Protein AF-A0AB34IN84-F1 (afdb_monomer)

Nearest PDB structures (foldseek):
  4tw1-assembly1_C  TM=7.128E-01  e=7.719E+00  Staphylococcus aureus subsp. aureus USA300_TCH1516
  6u3y-assembly1_B  TM=4.866E-01  e=5.400E+00  Staphylococcus aureus

Structure (mmCIF, N/CA/C/O backbone):
data_AF-A0AB34IN84-F1
#
_entry.id   AF-A0AB34IN84-F1
#
loop_
_atom_site.group_PDB
_atom_site.id
_atom_site.type_symbol
_atom_site.label_atom_id
_atom_site.label_alt_id
_atom_site.label_comp_id
_atom_site.label_asym_id
_atom_site.label_entity_id
_atom_site.label_seq_id
_atom_site.pdbx_PDB_ins_code
_atom_site.Cartn_x
_atom_site.Cartn_y
_atom_site.Cartn_z
_atom_site.occupancy
_atom_site.B_iso_or_equiv
_atom_site.auth_seq_id
_atom_site.auth_comp_id
_atom_site.auth_asym_id
_atom_site.auth_atom_id
_atom_site.pdbx_PDB_model_num
ATOM 1 N N . MET A 1 1 ? -5.417 0.459 -18.428 1.00 84.31 1 MET A N 1
ATOM 2 C CA . MET A 1 1 ? -4.183 -0.182 -17.935 1.00 84.31 1 MET A CA 1
ATOM 3 C C . MET A 1 1 ? -4.222 -1.643 -18.331 1.00 84.31 1 MET A C 1
ATOM 5 O O . MET A 1 1 ? -5.292 -2.242 -18.248 1.00 84.31 1 MET A O 1
ATOM 9 N N . LEU A 1 2 ? -3.095 -2.188 -18.780 1.00 94.06 2 LEU A N 1
ATOM 10 C CA . LEU A 1 2 ? -2.952 -3.607 -19.096 1.00 94.06 2 LEU A CA 1
ATOM 11 C C . LEU A 1 2 ? -3.269 -4.486 -17.863 1.00 94.06 2 LEU A C 1
ATOM 13 O O . LEU A 1 2 ? -2.816 -4.145 -16.766 1.00 94.06 2 LEU A O 1
ATOM 17 N N . PRO A 1 3 ? -4.013 -5.604 -17.994 1.00 95.56 3 PRO A N 1
ATOM 18 C CA . PRO A 1 3 ? -4.219 -6.520 -16.875 1.00 95.56 3 PRO A CA 1
ATOM 19 C C . PRO A 1 3 ? -2.890 -7.171 -16.444 1.00 95.56 3 PRO A C 1
ATOM 21 O O . PRO A 1 3 ? -2.093 -7.519 -17.318 1.00 95.56 3 PRO A O 1
ATOM 24 N N . PRO A 1 4 ? -2.658 -7.426 -15.139 1.00 95.50 4 PRO A N 1
ATOM 25 C CA . PRO A 1 4 ? -1.421 -8.057 -14.656 1.00 95.50 4 PRO A CA 1
ATOM 26 C C . PRO A 1 4 ? -1.110 -9.409 -15.318 1.00 95.50 4 PRO A C 1
ATOM 28 O O . PRO A 1 4 ? 0.048 -9.733 -15.554 1.00 95.50 4 PRO A O 1
ATOM 31 N N . ALA A 1 5 ? -2.135 -10.171 -15.714 1.00 96.19 5 ALA A N 1
ATOM 32 C CA . ALA A 1 5 ? -1.972 -11.440 -16.428 1.00 96.19 5 ALA A CA 1
ATOM 33 C C . ALA A 1 5 ? -1.231 -11.314 -17.777 1.00 96.19 5 ALA A C 1
ATOM 35 O O . ALA A 1 5 ? -0.645 -12.286 -18.247 1.00 96.19 5 ALA A O 1
ATOM 36 N N . ALA A 1 6 ? -1.218 -10.131 -18.401 1.00 97.12 6 ALA A N 1
ATOM 37 C CA . ALA A 1 6 ? -0.486 -9.884 -19.646 1.00 97.12 6 ALA A CA 1
ATOM 38 C C . ALA A 1 6 ? 1.040 -9.751 -19.448 1.00 97.12 6 ALA A C 1
ATOM 40 O O . ALA A 1 6 ? 1.761 -9.550 -20.423 1.00 97.12 6 ALA A O 1
ATOM 41 N N . CYS A 1 7 ? 1.529 -9.872 -18.207 1.00 96.69 7 CYS A N 1
ATOM 42 C CA . CYS A 1 7 ? 2.951 -9.837 -17.849 1.00 96.69 7 CYS A CA 1
ATOM 43 C C . CYS A 1 7 ? 3.742 -11.033 -18.401 1.00 96.69 7 CYS A C 1
ATOM 45 O O . CYS A 1 7 ? 4.944 -10.909 -18.633 1.00 96.69 7 CYS A O 1
ATOM 47 N N . LEU A 1 8 ? 3.068 -12.161 -18.658 1.00 97.44 8 LEU A N 1
ATOM 48 C CA . LEU A 1 8 ? 3.701 -13.385 -19.150 1.00 97.44 8 LEU A CA 1
ATOM 49 C C . LEU A 1 8 ? 4.526 -13.131 -20.423 1.00 97.44 8 LEU A C 1
ATOM 51 O O . LEU A 1 8 ? 4.021 -12.592 -21.407 1.00 97.44 8 LEU A O 1
ATOM 55 N N . GLY A 1 9 ? 5.783 -13.556 -20.421 1.00 96.88 9 GLY A N 1
ATOM 56 C CA . GLY A 1 9 ? 6.747 -13.427 -21.508 1.00 96.88 9 GLY A CA 1
ATOM 57 C C . GLY A 1 9 ? 7.439 -12.064 -21.623 1.00 96.88 9 GLY A C 1
ATOM 58 O O . GLY A 1 9 ? 8.264 -11.896 -22.521 1.00 96.88 9 GLY A O 1
ATOM 59 N N . THR A 1 10 ? 7.122 -11.074 -20.782 1.00 97.81 10 THR A N 1
ATOM 60 C CA . THR A 1 10 ? 7.756 -9.741 -20.847 1.00 97.81 10 THR A CA 1
ATOM 61 C C . THR A 1 10 ? 9.201 -9.721 -20.342 1.00 97.81 10 THR A C 1
ATOM 63 O O . THR A 1 10 ? 10.023 -8.989 -20.886 1.00 97.81 10 THR A O 1
ATOM 66 N N . ALA A 1 11 ? 9.532 -10.526 -19.335 1.00 96.69 11 ALA A N 1
ATOM 67 C CA . ALA A 1 11 ? 10.891 -10.773 -18.873 1.00 96.69 11 ALA A CA 1
ATOM 68 C C . ALA A 1 11 ? 11.623 -11.765 -19.785 1.00 96.69 11 ALA A C 1
ATOM 70 O O . ALA A 1 11 ? 12.777 -11.508 -20.107 1.00 96.69 11 ALA A O 1
ATOM 71 N N . ARG A 1 12 ? 10.957 -12.825 -20.276 1.00 95.88 12 ARG A N 1
ATOM 72 C CA . ARG A 1 12 ? 11.566 -13.769 -21.244 1.00 95.88 12 ARG A CA 1
ATOM 73 C C . ARG A 1 12 ? 12.046 -13.100 -22.531 1.00 95.88 12 ARG A C 1
ATOM 75 O O . ARG A 1 12 ? 13.008 -13.551 -23.134 1.00 95.88 12 ARG A O 1
ATOM 82 N N . LEU A 1 13 ? 11.386 -12.014 -22.936 1.00 97.06 13 LEU A N 1
ATOM 83 C CA . LEU A 1 13 ? 11.788 -11.210 -24.088 1.00 97.06 13 LEU A CA 1
ATOM 84 C C . LEU A 1 13 ? 13.233 -10.686 -23.956 1.00 97.06 13 LEU A C 1
ATOM 86 O O . LEU A 1 13 ? 13.894 -10.405 -24.957 1.00 97.06 13 LEU A O 1
ATOM 90 N N . LEU A 1 14 ? 13.721 -10.536 -22.722 1.00 97.25 14 LEU A N 1
ATOM 91 C CA . LEU A 1 14 ? 15.010 -9.942 -22.405 1.00 97.25 14 LEU A CA 1
ATOM 92 C C . LEU A 1 14 ? 16.066 -11.001 -22.081 1.00 97.25 14 LEU A C 1
ATOM 94 O O . LEU A 1 14 ? 15.789 -12.053 -21.512 1.00 97.25 14 LEU A O 1
ATOM 98 N N . ARG A 1 15 ? 17.326 -10.674 -22.375 1.00 96.50 15 ARG A N 1
ATOM 99 C CA . ARG A 1 15 ? 18.486 -11.470 -21.959 1.00 96.50 15 ARG A CA 1
ATOM 100 C C . ARG A 1 15 ? 18.526 -11.600 -20.434 1.00 96.50 15 ARG A C 1
ATOM 102 O O . ARG A 1 15 ? 18.130 -10.660 -19.739 1.00 96.50 15 ARG A O 1
ATOM 109 N N . PRO A 1 16 ? 19.143 -12.666 -19.893 1.00 93.75 16 PRO A N 1
ATOM 110 C CA . PRO A 1 16 ? 19.269 -12.862 -18.446 1.00 93.75 16 PRO A CA 1
ATOM 111 C C . PRO A 1 16 ? 19.890 -11.660 -17.711 1.00 93.75 16 PRO A C 1
ATOM 113 O O . PRO A 1 16 ? 19.430 -11.257 -16.644 1.00 93.75 16 PRO A O 1
ATOM 116 N N . SER A 1 17 ? 20.895 -11.015 -18.315 1.00 92.81 17 SER A N 1
ATOM 117 C CA . SER A 1 17 ? 21.545 -9.816 -17.767 1.00 92.81 17 SER A CA 1
ATOM 118 C C . SER A 1 17 ? 20.660 -8.562 -17.781 1.00 92.81 17 SER A C 1
ATOM 120 O O . SER A 1 17 ? 20.929 -7.613 -17.047 1.00 92.81 17 SER A O 1
ATOM 122 N N . ALA A 1 18 ? 19.591 -8.553 -18.579 1.00 95.12 18 ALA A N 1
ATOM 123 C CA . ALA A 1 18 ? 18.685 -7.428 -18.782 1.00 95.12 18 ALA A CA 1
ATOM 124 C C . ALA A 1 18 ? 17.313 -7.615 -18.107 1.00 95.12 18 ALA A C 1
ATOM 126 O O . ALA A 1 18 ? 16.469 -6.732 -18.220 1.00 95.12 18 ALA A O 1
ATOM 127 N N . LEU A 1 19 ? 17.078 -8.700 -17.356 1.00 94.06 19 LEU A N 1
ATOM 128 C CA . LEU A 1 19 ? 15.770 -8.981 -16.733 1.00 94.06 19 LEU A CA 1
ATOM 129 C C . LEU A 1 19 ? 15.278 -7.876 -15.784 1.00 94.06 19 LEU A C 1
ATOM 131 O O . LEU A 1 19 ? 14.076 -7.662 -15.644 1.00 94.06 19 LEU A O 1
ATOM 135 N N . HIS A 1 20 ? 16.197 -7.126 -15.172 1.00 92.19 20 HIS A N 1
ATOM 136 C CA . HIS A 1 20 ? 15.885 -5.966 -14.330 1.00 92.19 20 HIS A CA 1
ATOM 137 C C . HIS A 1 20 ? 15.237 -4.798 -15.102 1.00 92.19 20 HIS A C 1
ATOM 139 O O . HIS A 1 20 ? 14.672 -3.898 -14.485 1.00 92.19 20 HIS A O 1
ATOM 145 N N . LEU A 1 21 ? 15.297 -4.819 -16.437 1.00 96.06 21 LEU A N 1
ATOM 146 C CA . LEU A 1 21 ? 14.657 -3.861 -17.341 1.00 96.06 21 LEU A CA 1
ATOM 147 C C . LEU A 1 21 ? 13.262 -4.338 -17.791 1.00 96.06 21 LEU A C 1
ATOM 149 O O . LEU A 1 21 ? 12.616 -3.674 -18.596 1.00 96.06 21 LEU A O 1
ATOM 153 N N . SER A 1 22 ? 12.782 -5.485 -17.296 1.00 97.19 22 SER A N 1
ATOM 154 C CA . SER A 1 22 ? 11.475 -6.021 -17.677 1.00 97.19 22 SER A CA 1
ATOM 155 C C . SER A 1 22 ? 10.328 -5.126 -17.190 1.00 97.19 22 SER A C 1
ATOM 157 O O . SER A 1 22 ? 10.315 -4.732 -16.018 1.00 97.19 22 SER A O 1
ATOM 159 N N . PRO A 1 23 ? 9.291 -4.884 -18.018 1.00 96.75 23 PRO A N 1
ATOM 160 C CA . PRO A 1 23 ? 8.043 -4.272 -17.568 1.00 96.75 23 PRO A CA 1
ATOM 161 C C . PRO A 1 23 ? 7.405 -4.969 -16.355 1.00 96.75 23 PRO A C 1
ATOM 163 O O . PRO A 1 23 ? 6.698 -4.305 -15.600 1.00 96.75 23 PRO A O 1
ATOM 166 N N . ALA A 1 24 ? 7.694 -6.256 -16.115 1.00 96.31 24 ALA A N 1
ATOM 167 C CA . ALA A 1 24 ? 7.283 -6.985 -14.913 1.00 96.31 24 ALA A CA 1
ATOM 168 C C . ALA A 1 24 ? 7.763 -6.311 -13.612 1.00 96.31 24 ALA A C 1
ATOM 170 O O . ALA A 1 24 ? 7.022 -6.228 -12.635 1.00 96.31 24 ALA A O 1
ATOM 171 N N . VAL A 1 25 ? 8.975 -5.747 -13.599 1.00 94.62 25 VAL A N 1
ATOM 172 C CA . VAL A 1 25 ? 9.484 -4.981 -12.447 1.00 94.62 25 VAL A CA 1
ATOM 173 C C . VAL A 1 25 ? 8.644 -3.719 -12.233 1.00 94.62 25 VAL A C 1
ATOM 175 O O . VAL A 1 25 ? 8.327 -3.353 -11.103 1.00 94.62 25 VAL A O 1
ATOM 178 N N . GLY A 1 26 ? 8.232 -3.077 -13.327 1.00 94.31 26 GLY A N 1
ATOM 179 C CA . GLY A 1 26 ? 7.323 -1.936 -13.308 1.00 94.31 26 GLY A CA 1
ATOM 180 C C . GLY A 1 26 ? 5.935 -2.274 -12.781 1.00 94.31 26 GLY A C 1
ATOM 181 O O . GLY A 1 26 ? 5.395 -1.527 -11.967 1.00 94.31 26 GLY A O 1
ATOM 182 N N . LEU A 1 27 ? 5.390 -3.418 -13.204 1.00 95.12 27 LEU A N 1
ATOM 183 C CA . LEU A 1 27 ? 4.137 -3.968 -12.697 1.00 95.12 27 LEU A CA 1
ATOM 184 C C . LEU A 1 27 ? 4.209 -4.180 -11.185 1.00 95.12 27 LEU A C 1
ATOM 186 O O . LEU A 1 27 ? 3.370 -3.651 -10.465 1.00 95.12 27 LEU A O 1
ATOM 190 N N . ALA A 1 28 ? 5.242 -4.859 -10.687 1.00 90.31 28 ALA A N 1
ATOM 191 C CA . ALA A 1 28 ? 5.431 -5.036 -9.250 1.00 90.31 28 ALA A CA 1
ATOM 192 C C . ALA A 1 28 ? 5.577 -3.693 -8.512 1.00 90.31 28 ALA A C 1
ATOM 194 O O . ALA A 1 28 ? 5.061 -3.522 -7.414 1.00 90.31 28 ALA A O 1
ATOM 195 N N . ALA A 1 29 ? 6.221 -2.695 -9.123 1.00 89.44 29 ALA A N 1
ATOM 196 C CA . ALA A 1 29 ? 6.355 -1.364 -8.535 1.00 89.44 29 ALA A CA 1
ATOM 197 C C . ALA A 1 29 ? 5.031 -0.571 -8.470 1.00 89.44 29 ALA A C 1
ATOM 199 O O . ALA A 1 29 ? 4.962 0.419 -7.735 1.00 89.44 29 ALA A O 1
ATOM 20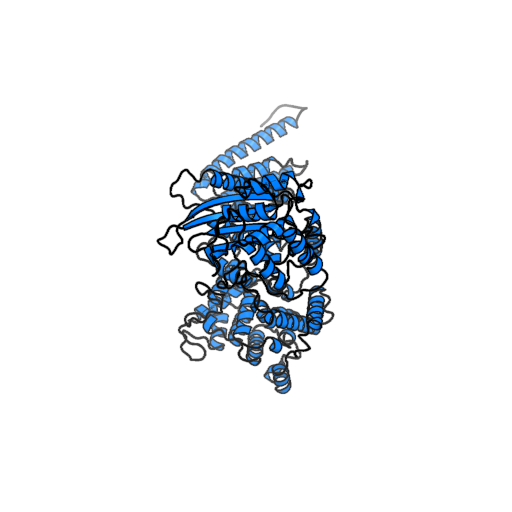0 N N . THR A 1 30 ? 3.974 -0.978 -9.191 1.00 89.56 30 THR A N 1
ATOM 201 C CA . THR A 1 30 ? 2.644 -0.342 -9.076 1.00 89.56 30 THR A CA 1
ATOM 202 C C . THR A 1 30 ? 2.039 -0.513 -7.683 1.00 89.56 30 THR A C 1
ATOM 204 O O . THR A 1 30 ? 1.381 0.411 -7.203 1.00 89.56 30 THR A O 1
ATOM 207 N N . SER A 1 31 ? 2.321 -1.627 -6.998 1.00 83.12 31 SER A N 1
ATOM 208 C CA . SER A 1 31 ? 1.811 -1.899 -5.648 1.00 83.12 31 SER A CA 1
ATOM 209 C C . SER A 1 31 ? 2.606 -1.183 -4.544 1.00 83.12 31 SER A C 1
ATOM 211 O O . SER A 1 31 ? 2.089 -0.963 -3.451 1.00 83.12 31 SER A O 1
ATOM 213 N N . SER A 1 32 ? 3.841 -0.744 -4.823 1.00 81.56 32 SER A N 1
ATOM 214 C CA . SER A 1 32 ? 4.723 -0.078 -3.850 1.00 81.56 32 SER A CA 1
ATOM 215 C C . SER A 1 32 ? 4.494 1.444 -3.799 1.00 81.56 32 SER A C 1
ATOM 217 O O . SER A 1 32 ? 5.341 2.263 -4.178 1.00 81.56 32 SER A O 1
ATOM 219 N N . THR A 1 33 ? 3.314 1.861 -3.330 1.00 80.06 33 THR A N 1
ATOM 220 C CA . THR A 1 33 ? 2.920 3.285 -3.253 1.00 80.06 33 THR A CA 1
ATOM 221 C C . THR A 1 33 ? 3.784 4.093 -2.280 1.00 80.06 33 THR A C 1
ATOM 223 O O . THR A 1 33 ? 4.084 5.264 -2.541 1.00 80.06 33 THR A O 1
ATOM 226 N N . VAL A 1 34 ? 4.245 3.480 -1.188 1.00 77.19 34 VAL A N 1
ATOM 227 C CA . VAL A 1 34 ? 5.086 4.125 -0.169 1.00 77.19 34 VAL A CA 1
ATOM 228 C C . VAL A 1 34 ? 6.474 4.440 -0.697 1.00 77.19 34 VAL A C 1
ATOM 230 O O . VAL A 1 34 ? 6.992 5.528 -0.447 1.00 77.19 34 VAL A O 1
ATOM 233 N N . HIS A 1 35 ? 7.071 3.539 -1.474 1.00 77.38 35 HIS A N 1
ATOM 234 C CA . HIS A 1 35 ? 8.394 3.767 -2.040 1.00 77.38 35 HIS A CA 1
ATOM 235 C C . HIS A 1 35 ? 8.390 4.959 -3.008 1.00 77.38 35 HIS A C 1
ATOM 237 O O . HIS A 1 35 ? 9.188 5.891 -2.862 1.00 77.38 35 HIS A O 1
ATOM 243 N N . ALA A 1 36 ? 7.408 4.993 -3.913 1.00 82.88 36 ALA A N 1
ATOM 244 C CA . ALA A 1 36 ? 7.167 6.141 -4.781 1.00 82.88 36 ALA A CA 1
ATOM 245 C C . ALA A 1 36 ? 6.907 7.426 -3.969 1.00 82.88 36 ALA A C 1
ATOM 247 O O . ALA A 1 36 ? 7.458 8.482 -4.284 1.00 82.88 36 ALA A O 1
ATOM 248 N N . SER A 1 37 ? 6.124 7.330 -2.886 1.00 83.88 37 SER A N 1
ATOM 249 C CA . SER A 1 37 ? 5.804 8.456 -1.995 1.00 83.88 37 SER A CA 1
ATOM 250 C C . SER A 1 37 ? 7.026 9.023 -1.289 1.00 83.88 37 SER A C 1
ATOM 252 O O . SER A 1 37 ? 7.189 10.242 -1.218 1.00 83.88 37 SER A O 1
ATOM 254 N N . ASN A 1 38 ? 7.915 8.161 -0.806 1.00 81.69 38 ASN A N 1
ATOM 255 C CA . ASN A 1 38 ? 9.130 8.569 -0.116 1.00 81.69 38 ASN A CA 1
ATOM 256 C C . ASN A 1 38 ? 10.098 9.284 -1.064 1.00 81.69 38 ASN A C 1
ATOM 258 O O . ASN A 1 38 ? 10.625 10.336 -0.708 1.00 81.69 38 ASN A O 1
ATOM 262 N N . LEU A 1 39 ? 10.283 8.776 -2.285 1.00 84.00 39 LEU A N 1
ATOM 263 C CA . LEU A 1 39 ? 11.126 9.425 -3.298 1.00 84.00 39 LEU A CA 1
ATOM 264 C C . LEU A 1 39 ? 10.568 10.770 -3.749 1.00 84.00 39 LEU A C 1
ATOM 266 O O . LEU A 1 39 ? 11.301 11.758 -3.842 1.00 84.00 39 LEU A O 1
ATOM 270 N N . TYR A 1 40 ? 9.256 10.827 -3.969 1.00 87.06 40 TYR A N 1
ATOM 271 C CA . TYR A 1 40 ? 8.586 12.062 -4.348 1.00 87.06 40 TYR A CA 1
ATOM 272 C C . TYR A 1 40 ? 8.699 13.129 -3.254 1.00 87.06 40 TYR A C 1
ATOM 274 O O . TYR A 1 40 ? 8.949 14.296 -3.548 1.00 87.06 40 TYR A O 1
ATOM 282 N N . ARG A 1 41 ? 8.556 12.741 -1.979 1.00 83.69 41 ARG A N 1
ATOM 283 C CA . ARG A 1 41 ? 8.685 13.660 -0.837 1.00 83.69 41 ARG A CA 1
ATOM 284 C C . ARG A 1 41 ? 10.129 14.092 -0.593 1.00 83.69 41 ARG A C 1
ATOM 286 O O . ARG A 1 41 ? 10.349 15.256 -0.275 1.00 83.69 41 ARG A O 1
ATOM 293 N N . ALA A 1 42 ? 11.107 13.207 -0.794 1.00 78.94 42 ALA A N 1
ATOM 294 C CA . ALA A 1 42 ? 12.531 13.499 -0.594 1.00 78.94 42 ALA A CA 1
ATOM 295 C C . ALA A 1 42 ? 13.069 14.628 -1.494 1.00 78.94 42 ALA A C 1
ATOM 297 O O . ALA A 1 42 ? 14.105 15.213 -1.202 1.00 78.94 42 ALA A O 1
ATOM 298 N N . SER A 1 43 ? 12.359 14.968 -2.571 1.00 69.81 43 SER A N 1
ATOM 299 C CA . SER A 1 43 ? 12.732 16.040 -3.500 1.00 69.81 43 SER A CA 1
ATOM 300 C C . SER A 1 43 ? 12.010 17.367 -3.248 1.00 69.81 43 SER A C 1
ATOM 302 O O . SER A 1 43 ? 11.957 18.221 -4.141 1.00 69.81 43 SER A O 1
ATOM 304 N N . ALA A 1 44 ? 11.430 17.564 -2.060 1.00 71.94 44 ALA A N 1
ATOM 305 C CA . ALA A 1 44 ? 10.852 18.846 -1.668 1.00 71.94 44 ALA A CA 1
ATOM 306 C C . ALA A 1 44 ? 11.919 19.970 -1.669 1.00 71.94 44 ALA A C 1
ATOM 308 O O . ALA A 1 44 ? 13.059 19.730 -1.253 1.00 71.94 44 ALA A O 1
ATOM 309 N N . PRO A 1 45 ? 11.582 21.189 -2.142 1.00 55.44 45 PRO A N 1
ATOM 310 C CA . PRO A 1 45 ? 12.490 22.337 -2.090 1.00 55.44 45 PRO A CA 1
ATOM 311 C C . PRO A 1 45 ? 12.946 22.580 -0.645 1.00 55.44 45 PRO A C 1
ATOM 313 O O . PRO A 1 45 ? 12.110 22.610 0.251 1.00 55.44 45 PRO A O 1
ATOM 316 N N . GLY A 1 46 ? 14.257 22.702 -0.421 1.00 63.69 46 GLY A N 1
ATOM 317 C CA . GLY A 1 46 ? 14.860 22.857 0.912 1.00 63.69 46 GLY A CA 1
ATOM 318 C C . GLY A 1 46 ? 15.582 21.613 1.444 1.00 63.69 46 GLY A C 1
ATOM 319 O O . GLY A 1 46 ? 16.577 21.758 2.142 1.00 63.69 46 GLY A O 1
ATOM 320 N N . MET A 1 47 ? 15.188 20.395 1.043 1.00 57.09 47 MET A N 1
ATOM 321 C CA . MET A 1 47 ? 15.862 19.165 1.508 1.00 57.09 47 MET A CA 1
ATOM 322 C C . MET A 1 47 ? 17.114 18.781 0.708 1.00 57.09 47 MET A C 1
ATOM 324 O O . MET A 1 47 ? 17.980 18.066 1.206 1.00 57.09 47 MET A O 1
ATOM 328 N N . LEU A 1 48 ? 17.227 19.237 -0.541 1.00 56.34 48 LEU A N 1
ATOM 329 C CA . LEU A 1 48 ? 18.261 18.775 -1.476 1.00 56.34 48 LEU A CA 1
ATOM 330 C C . LEU A 1 48 ? 19.552 19.615 -1.471 1.00 56.34 48 LEU A C 1
ATOM 332 O O . LEU A 1 48 ? 20.443 19.343 -2.270 1.00 56.34 48 LEU A O 1
ATOM 336 N N . HIS A 1 49 ? 19.692 20.614 -0.594 1.00 48.94 49 HIS A N 1
ATOM 337 C CA . HIS A 1 49 ? 20.826 21.547 -0.647 1.00 48.94 49 HIS A CA 1
ATOM 338 C C . HIS A 1 49 ? 22.144 21.058 -0.013 1.00 48.94 49 HIS A C 1
ATOM 340 O O . HIS A 1 49 ? 23.092 21.835 0.041 1.00 48.94 49 HIS A O 1
ATOM 346 N N . GLY A 1 50 ? 22.290 19.779 0.365 1.00 54.34 50 GLY A N 1
ATOM 347 C CA . GLY A 1 50 ? 23.636 19.295 0.719 1.00 54.34 50 GLY A CA 1
ATOM 348 C C . GLY A 1 50 ? 23.839 17.860 1.210 1.00 54.34 50 GLY A C 1
ATOM 349 O O . GLY A 1 50 ? 24.993 17.455 1.302 1.00 54.34 50 GLY A O 1
ATOM 350 N N . SER A 1 51 ? 22.798 17.075 1.526 1.00 54.34 51 SER A N 1
ATOM 351 C CA . SER A 1 51 ? 22.996 15.800 2.255 1.00 54.34 51 SER A CA 1
ATOM 352 C C . SER A 1 51 ? 22.664 14.509 1.497 1.00 54.34 51 SER A C 1
ATOM 354 O O . SER A 1 51 ? 23.140 13.442 1.886 1.00 54.34 51 SER A O 1
ATOM 356 N N . LEU A 1 52 ? 21.883 14.562 0.415 1.00 57.47 52 LEU A N 1
ATOM 357 C CA . LEU A 1 52 ? 21.565 13.380 -0.390 1.00 57.47 52 LEU A CA 1
ATOM 358 C C . LEU A 1 52 ? 22.574 13.259 -1.540 1.00 57.47 52 LEU A C 1
ATOM 360 O O . LEU A 1 52 ? 22.553 14.069 -2.464 1.00 57.47 52 LEU A O 1
ATOM 364 N N . GLY A 1 53 ? 23.454 12.252 -1.461 1.00 56.41 53 GLY A N 1
ATOM 365 C CA . GLY A 1 53 ? 24.404 11.881 -2.520 1.00 56.41 53 GLY A CA 1
ATOM 366 C C . GLY A 1 53 ? 23.742 11.747 -3.902 1.00 56.41 53 GLY A C 1
ATOM 367 O O . GLY A 1 53 ? 22.536 11.488 -4.009 1.00 56.41 53 GLY A O 1
ATOM 368 N N . GLY A 1 54 ? 24.531 11.998 -4.948 1.00 68.00 54 GLY A N 1
ATOM 369 C CA . GLY A 1 54 ? 24.135 12.461 -6.286 1.00 68.00 54 GLY A CA 1
ATOM 370 C C . GLY A 1 54 ? 23.231 11.558 -7.139 1.00 68.00 54 GLY A C 1
ATOM 371 O O . GLY A 1 54 ? 22.780 11.995 -8.194 1.00 68.00 54 GLY A O 1
ATOM 372 N N . GLY A 1 55 ? 22.868 10.362 -6.691 1.00 82.06 55 GLY A N 1
ATOM 373 C CA . GLY A 1 55 ? 22.020 9.404 -7.394 1.00 82.06 55 GLY A CA 1
ATOM 374 C C . GLY A 1 55 ? 20.632 9.320 -6.777 1.00 82.06 55 GLY A C 1
ATOM 375 O O . GLY A 1 55 ? 19.631 9.336 -7.493 1.00 82.06 55 GLY A O 1
ATOM 376 N N . TYR A 1 56 ? 20.539 9.341 -5.444 1.00 82.50 56 TYR A N 1
ATOM 377 C CA . TYR A 1 56 ? 19.244 9.361 -4.758 1.00 82.50 56 TYR A CA 1
ATOM 378 C C . TYR A 1 56 ? 18.543 10.712 -4.936 1.00 82.50 56 TYR A C 1
ATOM 380 O O . TYR A 1 56 ? 17.337 10.764 -5.182 1.00 82.50 56 TYR A O 1
ATOM 388 N N . GLY A 1 57 ? 19.302 11.814 -4.895 1.00 87.00 57 GLY A N 1
ATOM 389 C CA . GLY A 1 57 ? 18.777 13.141 -5.228 1.00 87.00 57 GLY A CA 1
ATOM 390 C C . GLY A 1 57 ? 18.245 13.202 -6.665 1.00 87.00 57 GLY A C 1
ATOM 391 O O . GLY A 1 57 ? 17.147 13.709 -6.904 1.00 87.00 57 GLY A O 1
ATOM 392 N N . ALA A 1 58 ? 18.974 12.609 -7.616 1.00 91.12 58 ALA A N 1
ATOM 393 C CA . ALA A 1 58 ? 18.543 12.513 -9.007 1.00 91.12 58 ALA A CA 1
ATOM 394 C C . ALA A 1 58 ? 17.291 11.635 -9.170 1.00 91.12 58 ALA A C 1
ATOM 396 O O . ALA A 1 58 ? 16.356 12.046 -9.857 1.00 91.12 58 ALA A O 1
ATOM 397 N N . ALA A 1 59 ? 17.211 10.492 -8.481 1.00 90.44 59 ALA A N 1
ATOM 398 C CA . ALA A 1 59 ? 16.033 9.625 -8.469 1.00 90.44 59 ALA A CA 1
ATOM 399 C C . ALA A 1 59 ? 14.799 10.324 -7.872 1.00 90.44 59 ALA A C 1
ATOM 401 O O . ALA A 1 59 ? 13.695 10.217 -8.409 1.00 90.44 59 ALA A O 1
ATOM 402 N N . ALA A 1 60 ? 14.979 11.101 -6.802 1.00 90.31 60 ALA A N 1
ATOM 403 C CA . ALA A 1 60 ? 13.913 11.887 -6.197 1.00 90.31 60 ALA A CA 1
ATOM 404 C C . ALA A 1 60 ? 13.412 12.976 -7.168 1.00 90.31 60 ALA A C 1
ATOM 406 O O . ALA A 1 60 ? 12.207 13.092 -7.403 1.00 90.31 60 ALA A O 1
ATOM 407 N N . LEU A 1 61 ? 14.317 13.721 -7.812 1.00 92.50 61 LEU A N 1
ATOM 408 C CA . LEU A 1 61 ? 13.957 14.700 -8.845 1.00 92.50 61 LEU A CA 1
ATOM 409 C C . LEU A 1 61 ? 13.266 14.045 -10.048 1.00 92.50 61 LEU A C 1
ATOM 411 O O . LEU A 1 61 ? 12.272 14.577 -10.544 1.00 92.50 61 LEU A O 1
ATOM 415 N N . PHE A 1 62 ? 13.753 12.885 -10.486 1.00 94.94 62 PHE A N 1
ATOM 416 C CA . PHE A 1 62 ? 13.152 12.088 -11.552 1.00 94.94 62 PHE A CA 1
ATOM 417 C C . PHE A 1 62 ? 11.720 11.672 -11.192 1.00 94.94 62 PHE A C 1
ATOM 419 O O . PHE A 1 62 ? 10.798 11.885 -11.981 1.00 94.94 62 PHE A O 1
ATOM 426 N N . SER A 1 63 ? 11.498 11.204 -9.960 1.00 94.06 63 SER A N 1
ATOM 427 C CA . SER A 1 63 ? 10.167 10.833 -9.469 1.00 94.06 63 SER A CA 1
ATOM 428 C C . SER A 1 63 ? 9.166 11.995 -9.538 1.00 94.06 63 SER A C 1
ATOM 430 O O . SER A 1 63 ? 8.020 11.784 -9.922 1.00 94.06 63 SER A O 1
ATOM 432 N N . ARG A 1 64 ? 9.586 13.243 -9.275 1.00 92.69 64 ARG A N 1
ATOM 433 C CA . ARG A 1 64 ? 8.720 14.435 -9.401 1.00 92.69 64 ARG A CA 1
ATOM 434 C C . ARG A 1 64 ? 8.399 14.814 -10.837 1.00 92.69 64 ARG A C 1
ATOM 436 O O . ARG A 1 64 ? 7.378 15.466 -11.070 1.00 92.69 64 ARG A O 1
ATOM 443 N N . GLN A 1 65 ? 9.258 14.446 -11.785 1.00 95.00 65 GLN A N 1
ATOM 444 C CA . GLN A 1 65 ? 8.949 14.619 -13.200 1.00 95.00 65 GLN A CA 1
ATOM 445 C C . GLN A 1 65 ? 7.909 13.594 -13.658 1.00 95.00 65 GLN A C 1
ATOM 447 O O . GLN A 1 65 ? 7.014 13.960 -14.421 1.00 95.00 65 GLN A O 1
ATOM 452 N N . LEU A 1 66 ? 7.995 12.352 -13.164 1.00 94.69 66 LEU A N 1
ATOM 453 C CA . LEU A 1 66 ? 7.087 11.261 -13.525 1.00 94.69 66 LEU A CA 1
ATOM 454 C C . LEU A 1 66 ? 5.731 11.314 -12.812 1.00 94.69 66 LEU A C 1
ATOM 456 O O . LEU A 1 66 ? 4.703 11.044 -13.431 1.00 94.69 66 LEU A O 1
ATOM 460 N N . LEU A 1 67 ? 5.719 11.663 -11.528 1.00 93.12 67 LEU A N 1
ATOM 461 C CA . LEU A 1 67 ? 4.561 11.530 -10.648 1.00 93.12 67 LEU A CA 1
ATOM 462 C C . LEU A 1 67 ? 3.970 12.885 -10.252 1.00 93.12 67 LEU A C 1
ATOM 464 O O . LEU A 1 67 ? 4.610 13.939 -10.318 1.00 93.12 67 LEU A O 1
ATOM 468 N N . HIS A 1 68 ? 2.720 12.853 -9.813 1.00 90.56 68 HIS A N 1
ATOM 469 C CA . HIS A 1 68 ? 1.983 13.972 -9.256 1.00 90.56 68 HIS A CA 1
ATOM 470 C C . HIS A 1 68 ? 1.255 13.526 -7.985 1.00 90.56 68 HIS A C 1
ATOM 472 O O . HIS A 1 68 ? 0.592 12.489 -7.977 1.00 90.56 68 HIS A O 1
ATOM 478 N N . SER A 1 69 ? 1.375 14.333 -6.929 1.00 84.38 69 SER A N 1
ATOM 479 C CA . SER A 1 69 ? 0.573 14.197 -5.714 1.00 84.38 69 SER A CA 1
ATOM 480 C C . SER A 1 69 ? -0.625 15.138 -5.799 1.00 84.38 69 SER A C 1
ATOM 482 O O . SER A 1 69 ? -0.410 16.354 -5.762 1.00 84.38 69 SER A O 1
ATOM 484 N N . PRO A 1 70 ? -1.864 14.629 -5.887 1.00 78.62 70 PRO A N 1
ATOM 485 C CA . PRO A 1 70 ? -3.028 15.428 -5.520 1.00 78.62 70 PRO A CA 1
ATOM 486 C C . PRO A 1 70 ? -2.954 15.771 -4.019 1.00 78.62 70 PRO A C 1
ATOM 488 O O . PRO A 1 70 ? -2.263 15.084 -3.263 1.00 78.62 70 PRO A O 1
ATOM 491 N N . ALA A 1 71 ? -3.631 16.842 -3.592 1.00 74.75 71 ALA A N 1
ATOM 492 C CA . ALA A 1 71 ? -3.517 17.395 -2.234 1.00 74.75 71 ALA A CA 1
ATOM 493 C C . ALA A 1 71 ? -3.790 16.371 -1.110 1.00 74.75 71 ALA A C 1
ATOM 495 O O . ALA A 1 71 ? -3.184 16.466 -0.049 1.00 74.75 71 ALA A O 1
ATOM 496 N N . GLU A 1 72 ? -4.634 15.365 -1.366 1.00 65.81 72 GLU A N 1
ATOM 497 C CA . GLU A 1 72 ? -5.048 14.356 -0.377 1.00 65.81 72 GLU A CA 1
ATOM 498 C C . GLU A 1 72 ? -5.049 12.916 -0.927 1.00 65.81 72 GLU A C 1
ATOM 500 O O . GLU A 1 72 ? -5.734 12.047 -0.397 1.00 65.81 72 GLU A O 1
ATOM 505 N N . GLY A 1 73 ? -4.318 12.628 -2.010 1.00 73.50 73 GLY A N 1
ATOM 506 C CA . GLY A 1 73 ? -4.425 11.325 -2.679 1.00 73.50 73 GLY A CA 1
ATOM 507 C C . GLY A 1 73 ? -3.103 10.638 -2.988 1.00 73.50 73 GLY A C 1
ATOM 508 O O . GLY A 1 73 ? -2.016 11.195 -2.838 1.00 73.50 73 GLY A O 1
ATOM 509 N N . GLU A 1 74 ? -3.229 9.396 -3.448 1.00 83.19 74 GLU A N 1
ATOM 510 C CA . GLU A 1 74 ? -2.110 8.573 -3.896 1.00 83.19 74 GLU A CA 1
ATOM 511 C C . GLU A 1 74 ? -1.347 9.237 -5.041 1.00 83.19 74 GLU A C 1
ATOM 513 O O . GLU A 1 74 ? -1.926 9.918 -5.895 1.00 83.19 74 GLU A O 1
ATOM 518 N N . LEU A 1 75 ? -0.035 9.000 -5.078 1.00 87.19 75 LEU A N 1
ATOM 519 C CA . LEU A 1 75 ? 0.779 9.412 -6.209 1.00 87.19 75 LEU A CA 1
ATOM 520 C C . LEU A 1 75 ? 0.309 8.717 -7.478 1.00 87.19 75 LEU A C 1
ATOM 522 O O . LEU A 1 75 ? 0.258 7.490 -7.560 1.00 87.19 75 LEU A O 1
ATOM 526 N N . ARG A 1 76 ? 0.036 9.532 -8.489 1.00 91.38 76 ARG A N 1
ATOM 527 C CA . ARG A 1 76 ? -0.333 9.081 -9.829 1.00 91.38 76 ARG A CA 1
ATOM 528 C C . ARG A 1 76 ? 0.715 9.548 -10.816 1.00 91.38 76 ARG A C 1
ATOM 530 O O . ARG A 1 76 ? 1.419 10.527 -10.560 1.00 91.38 76 ARG A O 1
ATOM 537 N N . LEU A 1 77 ? 0.795 8.896 -11.970 1.00 93.12 77 LEU A N 1
ATOM 538 C CA . LEU A 1 77 ? 1.539 9.464 -13.086 1.00 93.12 77 LEU A CA 1
ATOM 539 C C . LEU A 1 77 ? 1.031 10.868 -13.404 1.00 93.12 77 LEU A C 1
ATOM 541 O O . LEU A 1 77 ? -0.167 11.152 -13.367 1.00 93.12 77 LEU A O 1
ATOM 545 N N . ALA A 1 78 ? 1.961 11.756 -13.729 1.00 92.88 78 ALA A N 1
ATOM 546 C CA . ALA A 1 78 ? 1.628 13.110 -14.110 1.00 92.88 78 ALA A CA 1
ATOM 547 C C . ALA A 1 78 ? 0.748 13.107 -15.371 1.00 92.88 78 ALA A C 1
ATOM 549 O O . ALA A 1 78 ? 1.156 12.644 -16.434 1.00 92.88 78 ALA A O 1
ATOM 550 N N . THR A 1 79 ? -0.452 13.670 -15.254 1.00 92.31 79 THR A N 1
ATOM 551 C CA . THR A 1 79 ? -1.399 13.864 -16.366 1.00 92.31 79 THR A CA 1
ATOM 552 C C . THR A 1 79 ? -1.377 15.291 -16.915 1.00 92.31 79 THR A C 1
ATOM 554 O O . THR A 1 79 ? -1.964 15.567 -17.958 1.00 92.31 79 THR A O 1
ATOM 557 N N . SER A 1 80 ? -0.686 16.216 -16.238 1.00 91.75 80 SER A N 1
ATOM 558 C CA . SER A 1 80 ? -0.572 17.604 -16.688 1.00 91.75 80 SER A CA 1
ATOM 559 C C . SER A 1 80 ? 0.129 17.674 -18.039 1.00 91.75 80 SER A C 1
ATOM 561 O O . SER A 1 80 ? 1.314 17.364 -18.139 1.00 91.75 80 SER A O 1
ATOM 563 N N . ARG A 1 81 ? -0.577 18.204 -19.043 1.00 91.50 81 ARG A N 1
ATOM 564 C CA . ARG A 1 81 ? -0.073 18.479 -20.399 1.00 91.50 81 ARG A CA 1
ATOM 565 C C . ARG A 1 81 ? 1.165 19.379 -20.450 1.00 91.50 81 ARG A C 1
ATOM 567 O O . ARG A 1 81 ? 1.783 19.501 -21.496 1.00 91.50 81 ARG A O 1
ATOM 574 N N . SER A 1 82 ? 1.551 20.001 -19.339 1.00 89.62 82 SER A N 1
ATOM 575 C CA . SER A 1 82 ? 2.807 20.745 -19.249 1.00 89.62 82 SER A CA 1
ATOM 576 C C . SER A 1 82 ? 4.024 19.842 -19.005 1.00 89.62 82 SER A C 1
ATOM 578 O O . SER A 1 82 ? 5.154 20.260 -19.238 1.00 89.62 82 SER A O 1
ATOM 580 N N . ARG A 1 83 ? 3.855 18.610 -18.518 1.00 93.38 83 ARG A N 1
ATOM 581 C CA . ARG A 1 83 ? 4.960 17.734 -18.100 1.00 93.38 83 ARG A CA 1
ATOM 582 C C . ARG A 1 83 ? 5.292 16.705 -19.175 1.00 93.38 83 ARG A C 1
ATOM 584 O O . ARG A 1 83 ? 4.396 16.128 -19.776 1.00 93.38 83 ARG A O 1
ATOM 591 N N . ALA A 1 84 ? 6.581 16.409 -19.352 1.00 94.25 84 ALA A N 1
ATOM 592 C CA . ALA A 1 84 ? 7.039 15.389 -20.301 1.00 94.25 84 ALA A CA 1
ATOM 593 C C . ALA A 1 84 ? 6.455 14.000 -19.998 1.00 94.25 84 ALA A C 1
ATOM 595 O O . ALA A 1 84 ? 6.025 13.301 -20.910 1.00 94.25 84 ALA A O 1
ATOM 596 N N . ALA A 1 85 ? 6.331 13.651 -18.715 1.00 93.81 85 ALA A N 1
ATOM 597 C CA . ALA A 1 85 ? 5.731 12.392 -18.281 1.00 93.81 85 ALA A CA 1
ATOM 598 C C . ALA A 1 85 ? 4.267 12.203 -18.716 1.00 93.81 85 ALA A C 1
ATOM 600 O O . ALA A 1 85 ? 3.819 11.067 -18.846 1.00 93.81 85 ALA A O 1
ATOM 601 N N . ALA A 1 86 ? 3.525 13.285 -18.995 1.00 94.94 86 ALA A N 1
ATOM 602 C CA . ALA A 1 86 ? 2.156 13.174 -19.494 1.00 94.94 86 ALA A CA 1
ATOM 603 C C . ALA A 1 86 ? 2.077 12.557 -20.896 1.00 94.94 86 ALA A C 1
ATOM 605 O O . ALA A 1 86 ? 1.049 11.973 -21.239 1.00 94.94 86 ALA A O 1
ATOM 606 N N . TYR A 1 87 ? 3.171 12.643 -21.653 1.00 95.94 87 TYR A N 1
ATOM 607 C CA . TYR A 1 87 ? 3.302 12.154 -23.023 1.00 95.94 87 TYR A CA 1
ATOM 608 C C . TYR A 1 87 ? 4.308 11.007 -23.146 1.00 95.94 87 TYR A C 1
ATOM 610 O O . TYR A 1 87 ? 4.747 10.678 -24.247 1.00 95.94 87 TYR A O 1
ATOM 618 N N . LEU A 1 88 ? 4.718 10.420 -22.019 1.00 96.31 88 LEU A N 1
ATOM 619 C CA . LEU A 1 88 ? 5.682 9.336 -22.022 1.00 96.31 88 LEU A CA 1
ATOM 620 C C . LEU A 1 88 ? 4.995 8.037 -22.451 1.00 96.31 88 LEU A C 1
ATOM 622 O O . LEU A 1 88 ? 4.392 7.337 -21.640 1.00 96.31 88 LEU A O 1
ATOM 626 N N . THR A 1 89 ? 5.055 7.746 -23.747 1.00 97.12 89 THR A N 1
ATOM 627 C CA . THR A 1 89 ? 4.604 6.470 -24.306 1.00 97.12 89 THR A CA 1
ATOM 628 C C . THR A 1 89 ? 5.628 5.369 -23.999 1.00 97.12 89 THR A C 1
ATOM 630 O O . THR A 1 89 ? 6.816 5.675 -23.845 1.00 97.12 89 THR A O 1
ATOM 633 N N . PRO A 1 90 ? 5.220 4.088 -23.938 1.00 97.94 90 PRO A N 1
ATOM 634 C CA . PRO A 1 90 ? 6.152 2.978 -23.732 1.00 97.94 90 PRO A CA 1
ATOM 635 C C . PRO A 1 90 ? 7.378 2.970 -24.674 1.00 97.94 90 PRO A C 1
ATOM 637 O O . PRO A 1 90 ? 8.491 2.851 -24.162 1.00 97.94 90 PRO A O 1
ATOM 640 N N . PRO A 1 91 ? 7.264 3.225 -25.996 1.00 98.25 91 PRO A N 1
ATOM 641 C CA . PRO A 1 91 ? 8.437 3.299 -26.878 1.00 98.25 91 PRO A CA 1
ATOM 642 C C . PRO A 1 91 ? 9.381 4.451 -26.508 1.00 98.25 91 PRO A C 1
ATOM 644 O O . PRO A 1 91 ? 10.600 4.290 -26.461 1.00 98.25 91 PRO A O 1
ATOM 647 N N . LEU A 1 92 ? 8.827 5.625 -26.177 1.00 98.12 92 LEU A N 1
ATOM 648 C CA . LEU A 1 92 ? 9.628 6.783 -25.784 1.00 98.12 92 LEU A CA 1
ATOM 649 C C . LEU A 1 92 ? 10.352 6.544 -24.450 1.00 98.12 92 LEU A C 1
ATOM 651 O O . LEU A 1 92 ? 11.500 6.957 -24.296 1.00 98.12 92 LEU A O 1
ATOM 655 N N . ALA A 1 93 ? 9.718 5.842 -23.507 1.00 98.12 93 ALA A N 1
ATOM 656 C CA . ALA A 1 93 ? 10.370 5.387 -22.281 1.00 98.12 93 ALA A CA 1
ATOM 657 C C . ALA A 1 93 ? 11.519 4.403 -22.565 1.00 98.12 93 ALA A C 1
ATOM 659 O O . ALA A 1 93 ? 12.558 4.499 -21.911 1.00 98.12 93 ALA A O 1
ATOM 660 N N . GLY A 1 94 ? 11.369 3.520 -23.560 1.00 98.25 94 GLY A N 1
ATOM 661 C CA . GLY A 1 94 ? 12.426 2.617 -24.033 1.00 98.25 94 GLY A CA 1
ATOM 662 C C . GLY A 1 94 ? 13.645 3.380 -24.551 1.00 98.25 94 GLY A C 1
ATOM 663 O O . GLY A 1 94 ? 14.765 3.130 -24.104 1.00 98.25 94 GLY A O 1
ATOM 664 N N . HIS A 1 95 ? 13.430 4.397 -25.391 1.00 98.44 95 HIS A N 1
ATOM 665 C CA . HIS A 1 95 ? 14.511 5.275 -25.847 1.00 98.44 95 HIS A CA 1
ATOM 666 C C . HIS A 1 95 ? 15.169 6.060 -24.705 1.00 98.44 95 HIS A C 1
ATOM 668 O O . HIS A 1 95 ? 16.394 6.132 -24.654 1.00 98.44 95 HIS A O 1
ATOM 674 N N . ILE A 1 96 ? 14.389 6.633 -23.778 1.00 98.38 96 ILE A N 1
ATOM 675 C CA . ILE A 1 96 ? 14.942 7.357 -22.619 1.00 98.38 96 ILE A CA 1
ATOM 676 C C . ILE A 1 96 ? 15.836 6.436 -21.789 1.00 98.38 96 ILE A C 1
ATOM 678 O O . ILE A 1 96 ? 16.963 6.810 -21.477 1.00 98.38 96 ILE A O 1
ATOM 682 N N . LEU A 1 97 ? 15.366 5.228 -21.474 1.00 97.94 97 LEU A N 1
ATOM 683 C CA . LEU A 1 97 ? 16.135 4.259 -20.700 1.00 97.94 97 LEU A CA 1
ATOM 684 C C . LEU A 1 97 ? 17.403 3.811 -21.435 1.00 97.94 97 LEU A C 1
ATOM 686 O O . LEU A 1 97 ? 18.473 3.791 -20.832 1.00 97.94 97 LEU A O 1
ATOM 690 N N . GLY A 1 98 ? 17.305 3.510 -22.733 1.00 97.94 98 GLY A N 1
ATOM 691 C CA . GLY A 1 98 ? 18.444 3.111 -23.560 1.00 97.94 98 GLY A CA 1
ATOM 692 C C . GLY A 1 98 ? 19.527 4.190 -23.643 1.00 97.94 98 GLY A C 1
ATOM 693 O O . GLY A 1 98 ? 20.708 3.912 -23.428 1.00 97.94 98 GLY A O 1
ATOM 694 N N . LEU A 1 99 ? 19.128 5.447 -23.855 1.00 98.31 99 LEU A N 1
ATOM 695 C CA . LEU A 1 99 ? 20.029 6.605 -23.824 1.00 98.31 99 LEU A CA 1
ATOM 696 C C . LEU A 1 99 ? 20.634 6.834 -22.431 1.00 98.31 99 LEU A C 1
ATOM 698 O O . LEU A 1 99 ? 21.770 7.302 -22.307 1.00 98.31 99 LEU A O 1
ATOM 702 N N . SER A 1 100 ? 19.889 6.519 -21.368 1.00 97.50 100 SER A N 1
ATOM 703 C CA . SER A 1 100 ? 20.394 6.646 -20.005 1.00 97.50 100 SER A CA 1
ATOM 7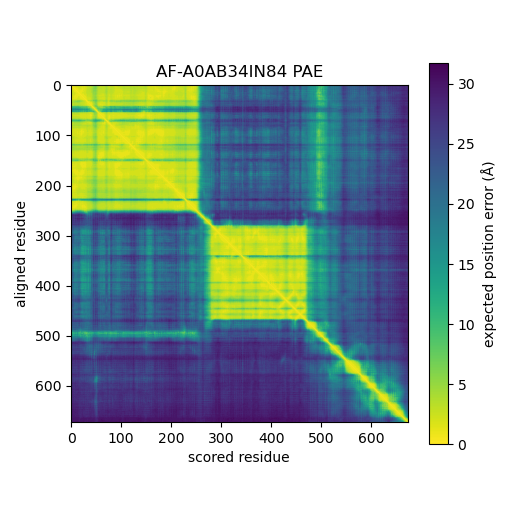04 C C . SER A 1 100 ? 21.418 5.569 -19.646 1.00 97.50 100 SER A C 1
ATOM 706 O O . SER A 1 100 ? 22.460 5.899 -19.080 1.00 97.50 100 SER A O 1
ATOM 708 N N . LEU A 1 101 ? 21.166 4.313 -20.016 1.00 96.00 101 LEU A N 1
ATOM 709 C CA . LEU A 1 101 ? 22.065 3.183 -19.758 1.00 96.00 101 LEU A CA 1
ATOM 710 C C . LEU A 1 101 ? 23.358 3.258 -20.577 1.00 96.00 101 LEU A C 1
ATOM 712 O O . LEU A 1 101 ? 24.419 2.903 -20.078 1.00 96.00 101 LEU A O 1
ATOM 716 N N . THR A 1 102 ? 23.294 3.767 -21.809 1.00 96.88 102 THR A N 1
ATOM 717 C CA . THR A 1 102 ? 24.486 3.981 -22.654 1.00 96.88 102 THR A CA 1
ATOM 718 C C . THR A 1 102 ? 25.249 5.261 -22.311 1.00 96.88 102 THR A C 1
ATOM 720 O O . THR A 1 102 ? 26.278 5.546 -22.919 1.00 96.88 102 THR A O 1
ATOM 723 N N . HIS A 1 103 ? 24.751 6.053 -21.353 1.00 96.44 103 HIS A N 1
ATOM 724 C CA . HIS A 1 103 ? 25.295 7.366 -21.003 1.00 96.44 103 HIS A CA 1
ATOM 725 C C . HIS A 1 103 ? 25.503 8.276 -22.225 1.00 96.44 103 HIS A C 1
ATOM 727 O O . HIS A 1 103 ? 26.493 9.006 -22.307 1.00 96.44 103 HIS A O 1
ATOM 733 N N . ALA A 1 104 ? 24.555 8.237 -23.168 1.00 97.44 104 ALA A N 1
ATOM 734 C CA . ALA A 1 104 ? 24.635 8.989 -24.410 1.00 97.44 104 ALA A CA 1
ATOM 735 C C . ALA A 1 104 ? 24.848 10.497 -24.145 1.00 97.44 104 ALA A C 1
ATOM 737 O O . ALA A 1 104 ? 24.182 11.067 -23.269 1.00 97.44 104 ALA A O 1
ATOM 738 N N . PRO A 1 105 ? 25.747 11.166 -24.895 1.00 97.56 105 PRO A N 1
ATOM 739 C CA . PRO A 1 105 ? 26.015 12.587 -24.712 1.00 97.56 105 PRO A CA 1
ATOM 740 C C . PRO A 1 105 ? 24.826 13.443 -25.196 1.00 97.56 105 PRO A C 1
ATOM 742 O O . PRO A 1 105 ? 24.052 13.000 -26.051 1.00 97.56 105 PRO A O 1
ATOM 745 N N . PRO A 1 106 ? 24.674 14.695 -24.715 1.00 97.56 106 PRO A N 1
ATOM 746 C CA . PRO A 1 106 ? 23.510 15.535 -25.019 1.00 97.56 106 PRO A CA 1
ATOM 747 C C . PRO A 1 106 ? 23.161 15.700 -26.513 1.00 97.56 106 PRO A C 1
ATOM 749 O O . PRO A 1 106 ? 21.971 15.656 -26.835 1.00 97.56 106 PRO A O 1
ATOM 752 N N . PRO A 1 107 ? 24.126 15.838 -27.451 1.00 97.81 107 PRO A N 1
ATOM 753 C CA . PRO A 1 107 ? 23.818 15.891 -28.883 1.00 97.81 107 PRO A CA 1
ATOM 754 C C . PRO A 1 107 ? 23.152 14.607 -29.395 1.00 97.81 107 PRO A C 1
ATOM 756 O O . PRO A 1 107 ? 22.159 14.681 -30.121 1.00 97.81 107 PRO A O 1
ATOM 759 N N . THR A 1 108 ? 23.643 13.441 -28.964 1.00 98.00 108 THR A N 1
ATOM 760 C CA . THR A 1 108 ? 23.080 12.127 -29.307 1.00 98.00 108 THR A CA 1
ATOM 761 C C . THR A 1 108 ? 21.689 11.954 -28.708 1.00 98.00 108 THR A C 1
ATOM 763 O O . THR A 1 108 ? 20.774 11.532 -29.409 1.00 98.00 108 THR A O 1
ATOM 766 N N . VAL A 1 109 ? 21.496 12.359 -27.447 1.00 97.94 109 VAL A N 1
ATOM 767 C CA . VAL A 1 109 ? 20.177 12.359 -26.791 1.00 97.94 109 VAL A CA 1
ATOM 768 C C . VAL A 1 109 ? 19.179 13.202 -27.583 1.00 97.94 109 VAL A C 1
ATOM 770 O O . VAL A 1 109 ? 18.078 12.746 -27.883 1.00 97.94 109 VAL A O 1
ATOM 773 N N . ALA A 1 110 ? 19.562 14.417 -27.977 1.00 97.75 110 ALA A N 1
ATOM 774 C CA . ALA A 1 110 ? 18.703 15.300 -28.756 1.00 97.75 110 ALA A CA 1
ATOM 775 C C . ALA A 1 110 ? 18.379 14.729 -30.149 1.00 97.75 110 ALA A C 1
ATOM 777 O O . ALA A 1 110 ? 17.246 14.858 -30.607 1.00 97.75 110 ALA A O 1
ATOM 778 N N . ALA A 1 111 ? 19.347 14.112 -30.832 1.00 97.75 111 ALA A N 1
ATOM 779 C CA . ALA A 1 111 ? 19.133 13.480 -32.134 1.00 97.75 111 ALA A CA 1
ATOM 780 C C . ALA A 1 111 ? 18.186 12.271 -32.037 1.00 97.75 111 ALA A C 1
ATOM 782 O O . ALA A 1 111 ? 17.202 12.209 -32.772 1.00 97.75 111 ALA A O 1
ATOM 783 N N . ALA A 1 112 ? 18.424 11.369 -31.083 1.00 97.56 112 ALA A N 1
ATOM 784 C CA . ALA A 1 112 ? 17.597 10.185 -30.865 1.00 97.56 112 ALA A CA 1
ATOM 785 C C . ALA A 1 112 ? 16.160 10.539 -30.450 1.00 97.56 112 ALA A C 1
ATOM 787 O O . ALA A 1 112 ? 15.207 9.976 -30.981 1.00 97.56 112 ALA A O 1
ATOM 788 N N . LEU A 1 113 ? 15.977 11.521 -29.559 1.00 97.81 113 LEU A N 1
ATOM 789 C CA . LEU A 1 113 ? 14.642 11.991 -29.178 1.00 97.81 113 LEU A CA 1
ATOM 790 C C . LEU A 1 113 ? 13.895 12.621 -30.367 1.00 97.81 113 LEU A C 1
ATOM 792 O O . LEU A 1 113 ? 12.697 12.387 -30.513 1.00 97.81 113 LEU A O 1
ATOM 796 N N . ARG A 1 114 ? 14.584 13.359 -31.254 1.00 97.81 114 ARG A N 1
ATOM 797 C CA . ARG A 1 114 ? 13.980 13.865 -32.502 1.00 97.81 114 ARG A CA 1
ATOM 798 C C . ARG A 1 114 ? 13.566 12.742 -33.443 1.00 97.81 114 ARG A C 1
ATOM 800 O O . ARG A 1 114 ? 12.460 12.800 -33.972 1.00 97.81 114 ARG A O 1
ATOM 807 N N . ALA A 1 115 ? 14.407 11.721 -33.605 1.00 97.00 115 ALA A N 1
ATOM 808 C CA . ALA A 1 115 ? 14.074 10.533 -34.392 1.00 97.00 115 ALA A CA 1
ATOM 809 C C . ALA A 1 115 ? 12.852 9.790 -33.816 1.00 97.00 115 ALA A C 1
ATOM 811 O O . ALA A 1 115 ? 12.001 9.331 -34.568 1.00 97.00 115 ALA A O 1
ATOM 812 N N . ALA A 1 116 ? 12.695 9.782 -32.489 1.00 96.75 116 ALA A N 1
ATOM 813 C CA . ALA A 1 116 ? 11.513 9.263 -31.797 1.00 96.75 116 ALA A CA 1
ATOM 814 C C . ALA A 1 116 ? 10.268 10.180 -31.882 1.00 96.75 116 ALA A C 1
ATOM 816 O O . ALA A 1 116 ? 9.236 9.902 -31.262 1.00 96.75 116 ALA A O 1
ATOM 817 N N . GLY A 1 117 ? 10.349 11.288 -32.627 1.00 96.25 117 GLY A N 1
ATOM 818 C CA . GLY A 1 117 ? 9.256 12.230 -32.855 1.00 96.25 117 GLY A CA 1
ATOM 819 C C . GLY A 1 117 ? 9.150 13.367 -31.836 1.00 96.25 117 GLY A C 1
ATOM 820 O O . GLY A 1 117 ? 8.163 14.099 -31.873 1.00 96.25 117 GLY A O 1
ATOM 821 N N . VAL A 1 118 ? 10.117 13.547 -30.931 1.00 96.38 118 VAL A N 1
ATOM 822 C CA . VAL A 1 118 ? 10.151 14.679 -29.988 1.00 96.38 118 VAL A CA 1
ATOM 823 C C . VAL A 1 118 ? 10.800 15.891 -30.658 1.00 96.38 118 VAL A C 1
ATOM 825 O O . VAL A 1 118 ? 12.009 15.922 -30.881 1.00 96.38 118 VAL A O 1
ATOM 828 N N . SER A 1 119 ? 10.031 16.940 -30.929 1.00 93.31 119 SER A N 1
ATOM 829 C CA . SER A 1 119 ? 10.561 18.215 -31.422 1.00 93.31 119 SER A CA 1
ATOM 830 C C . SER A 1 119 ? 10.215 19.361 -30.467 1.00 93.31 119 SER A C 1
ATOM 832 O O . SER A 1 119 ? 9.684 19.161 -29.371 1.00 93.31 119 SER A O 1
ATOM 834 N N . THR A 1 120 ? 10.582 20.594 -30.814 1.00 90.44 120 THR A N 1
ATOM 835 C CA . THR A 1 120 ? 10.301 21.755 -29.963 1.00 90.44 120 THR A CA 1
ATOM 836 C C . THR A 1 120 ? 8.790 21.962 -29.853 1.00 90.44 120 THR A C 1
ATOM 838 O O . THR A 1 120 ? 8.140 22.380 -30.810 1.00 90.44 120 THR A O 1
ATOM 841 N N . ASN A 1 121 ? 8.234 21.677 -28.672 1.00 92.06 121 ASN A N 1
ATOM 842 C CA . ASN A 1 121 ? 6.811 21.800 -28.338 1.00 92.06 121 ASN A CA 1
ATOM 843 C C . ASN A 1 121 ? 5.868 20.870 -29.115 1.00 92.06 121 ASN A C 1
ATOM 845 O O . ASN A 1 121 ? 4.652 21.053 -29.002 1.00 92.06 121 ASN A O 1
ATOM 849 N N . HIS A 1 122 ? 6.396 19.886 -29.852 1.00 93.00 122 HIS A N 1
ATOM 850 C CA . HIS A 1 122 ? 5.591 18.879 -30.538 1.00 93.00 122 HIS A CA 1
ATOM 851 C C . HIS A 1 122 ? 6.078 17.460 -30.238 1.00 93.00 122 HIS A C 1
ATOM 853 O O . HIS A 1 122 ? 7.269 17.223 -30.032 1.00 93.00 122 HIS A O 1
ATOM 859 N N . LEU A 1 123 ? 5.145 16.512 -30.242 1.00 94.31 123 LEU A N 1
ATOM 860 C CA . LEU A 1 123 ? 5.408 15.081 -30.183 1.00 94.31 123 LEU A CA 1
ATOM 861 C C . LEU A 1 123 ? 4.663 14.410 -31.335 1.00 94.31 123 LEU A C 1
ATOM 863 O O . LEU A 1 123 ? 3.447 14.527 -31.421 1.00 94.31 123 LEU A O 1
ATOM 867 N N . ARG A 1 124 ? 5.393 13.732 -32.227 1.00 92.81 124 ARG A N 1
ATOM 868 C CA . ARG A 1 124 ? 4.841 13.059 -33.420 1.00 92.81 124 ARG A CA 1
ATOM 869 C C . ARG A 1 124 ? 3.946 13.979 -34.272 1.00 92.81 124 ARG A C 1
ATOM 871 O O . ARG A 1 124 ? 2.921 13.561 -34.788 1.00 92.81 124 ARG A O 1
ATOM 878 N N . GLY A 1 125 ? 4.338 15.249 -34.397 1.00 91.69 125 GLY A N 1
ATOM 879 C CA . GLY A 1 125 ? 3.597 16.271 -35.149 1.00 91.69 125 GLY A CA 1
ATOM 880 C C . GLY A 1 125 ? 2.500 16.990 -34.356 1.00 91.69 125 GLY A C 1
ATOM 881 O O . GLY A 1 125 ? 2.070 18.065 -34.764 1.00 91.69 125 GLY A O 1
ATOM 882 N N . GLU A 1 126 ? 2.100 16.484 -33.188 1.00 93.62 126 GLU A N 1
ATOM 883 C CA . GLU A 1 126 ? 1.080 17.118 -32.350 1.00 93.62 126 GLU A CA 1
ATOM 884 C C . GLU A 1 126 ? 1.692 18.138 -31.393 1.00 93.62 126 GLU A C 1
ATOM 886 O O . GLU A 1 126 ? 2.695 17.866 -30.732 1.00 93.62 126 GLU A O 1
ATOM 891 N N . ARG A 1 127 ? 1.080 19.320 -31.266 1.00 94.06 127 ARG A N 1
ATOM 892 C CA . ARG A 1 127 ? 1.547 20.362 -30.342 1.00 94.06 127 ARG A CA 1
ATOM 893 C C . ARG A 1 127 ? 1.230 19.979 -28.892 1.00 94.06 127 ARG A C 1
ATOM 895 O O . ARG A 1 127 ? 0.077 19.996 -28.476 1.00 94.06 127 ARG A O 1
ATOM 902 N N . THR A 1 128 ? 2.266 19.721 -28.098 1.00 92.81 128 THR A N 1
ATOM 903 C CA . THR A 1 128 ? 2.156 19.326 -26.680 1.00 92.81 128 THR A CA 1
ATOM 904 C C . THR A 1 128 ? 2.504 20.453 -25.710 1.00 92.81 128 THR A C 1
ATOM 906 O O . THR A 1 128 ? 2.120 20.409 -24.543 1.00 92.81 128 THR A O 1
ATOM 909 N N . GLY A 1 129 ? 3.260 21.462 -26.165 1.00 91.25 129 GLY A N 1
ATOM 910 C CA . GLY A 1 129 ? 3.801 22.518 -25.296 1.00 91.25 129 GLY A CA 1
ATOM 911 C C . GLY A 1 129 ? 4.953 22.058 -24.390 1.00 91.25 129 GLY A C 1
ATOM 912 O O . GLY A 1 129 ? 5.398 22.815 -23.528 1.00 91.25 129 GLY A O 1
ATOM 913 N N . VAL A 1 130 ? 5.450 20.831 -24.577 1.00 94.56 130 VAL A N 1
ATOM 914 C CA . VAL A 1 130 ? 6.609 20.287 -23.862 1.00 94.56 130 VAL A CA 1
ATOM 915 C C . VAL A 1 130 ? 7.831 20.369 -24.767 1.00 94.56 130 VAL A C 1
ATOM 917 O O . VAL A 1 130 ? 7.841 19.826 -25.869 1.00 94.56 130 VAL A O 1
ATOM 920 N N . SER A 1 131 ? 8.882 21.043 -24.306 1.00 95.69 131 SER A N 1
ATOM 921 C CA . SER A 1 131 ? 10.114 21.183 -25.079 1.00 95.69 131 SER A CA 1
ATOM 922 C C . SER A 1 131 ? 10.959 19.905 -25.070 1.00 95.69 131 SER A C 1
ATOM 924 O O . SER A 1 131 ? 10.965 19.151 -24.094 1.00 95.69 131 SER A O 1
ATOM 926 N N . LEU A 1 132 ? 11.767 19.721 -26.121 1.00 96.69 132 LEU A N 1
ATOM 927 C CA . LEU A 1 132 ? 12.807 18.687 -26.199 1.00 96.69 132 LEU A CA 1
ATOM 928 C C . LEU A 1 132 ? 13.704 18.671 -24.948 1.00 96.69 132 LEU A C 1
ATOM 930 O O . LEU A 1 132 ? 14.044 17.606 -24.440 1.00 96.69 132 LEU A O 1
ATOM 934 N N . ALA A 1 133 ? 14.024 19.850 -24.403 1.00 96.25 133 ALA A N 1
ATOM 935 C CA . ALA A 1 133 ? 14.832 19.990 -23.194 1.00 96.25 133 ALA A CA 1
ATOM 936 C C . ALA A 1 133 ? 14.209 19.297 -21.967 1.00 96.25 133 ALA A C 1
ATOM 938 O O . ALA A 1 133 ? 14.941 18.762 -21.139 1.00 96.25 133 ALA A O 1
ATOM 939 N N . ARG A 1 134 ? 12.872 19.244 -21.849 1.00 96.25 134 ARG A N 1
ATOM 940 C CA . ARG A 1 134 ? 12.207 18.534 -20.739 1.00 96.25 134 ARG A CA 1
ATOM 941 C C . ARG A 1 134 ? 12.365 17.016 -20.850 1.00 96.25 134 ARG A C 1
ATOM 943 O O . ARG A 1 134 ? 12.545 16.365 -19.827 1.00 96.25 134 ARG A O 1
ATOM 950 N N . PHE A 1 135 ? 12.345 16.460 -22.062 1.00 97.44 135 PHE A N 1
ATOM 951 C CA . PHE A 1 135 ? 12.633 15.037 -22.283 1.00 97.44 135 PHE A CA 1
ATOM 952 C C . PHE A 1 135 ? 14.120 14.723 -22.093 1.00 97.44 135 PHE A C 1
ATOM 954 O O . PHE A 1 135 ? 14.454 13.761 -21.410 1.00 97.44 135 PHE A O 1
ATOM 961 N N . ALA A 1 136 ? 15.017 15.573 -22.601 1.00 97.62 136 ALA A N 1
ATOM 962 C CA . ALA A 1 136 ? 16.455 15.435 -22.363 1.00 97.62 136 ALA A CA 1
ATOM 963 C C . ALA A 1 136 ? 16.791 15.483 -20.861 1.00 97.62 136 ALA A C 1
ATOM 965 O O . ALA A 1 136 ? 17.617 14.709 -20.384 1.00 97.62 136 ALA A O 1
ATOM 966 N N . ARG A 1 137 ? 16.082 16.317 -20.088 1.00 97.00 137 ARG A N 1
ATOM 967 C CA . ARG A 1 137 ? 16.217 16.364 -18.629 1.00 97.00 137 ARG A CA 1
ATOM 968 C C . ARG A 1 137 ? 15.811 15.054 -17.945 1.00 97.00 137 ARG A C 1
ATOM 970 O O . ARG A 1 137 ? 16.413 14.706 -16.935 1.00 97.00 137 ARG A O 1
ATOM 977 N N . LEU A 1 138 ? 14.821 14.320 -18.465 1.00 97.56 138 LEU A N 1
ATOM 978 C CA . LEU A 1 138 ? 14.485 12.985 -17.947 1.00 97.56 138 LEU A CA 1
ATOM 979 C C . LEU A 1 138 ? 15.648 12.007 -18.147 1.00 97.56 138 LEU A C 1
ATOM 981 O O . LEU A 1 138 ? 15.992 11.293 -17.209 1.00 97.56 138 LEU A O 1
ATOM 985 N N . VAL A 1 139 ? 16.268 12.018 -19.334 1.00 98.00 139 VAL A N 1
ATOM 986 C CA . VAL A 1 139 ? 17.441 11.183 -19.646 1.00 98.00 139 VAL A CA 1
ATOM 987 C C . VAL A 1 139 ? 18.592 11.506 -18.698 1.00 98.00 139 VAL A C 1
ATOM 989 O O . VAL A 1 139 ? 19.163 10.595 -18.107 1.00 98.00 139 VAL A O 1
ATOM 992 N N . GLU A 1 140 ? 18.897 12.790 -18.502 1.00 96.94 140 GLU A N 1
ATOM 993 C CA . GLU A 1 140 ? 19.965 13.257 -17.611 1.00 96.94 140 GLU A CA 1
ATOM 994 C C . GLU A 1 140 ? 19.733 12.836 -16.151 1.00 96.94 140 GLU A C 1
ATOM 996 O O . GLU A 1 140 ? 20.623 12.272 -15.517 1.00 96.94 140 GLU A O 1
ATOM 1001 N N . LEU A 1 141 ? 18.528 13.063 -15.614 1.00 95.69 141 LEU A N 1
ATOM 1002 C CA . LEU A 1 141 ? 18.189 12.674 -14.242 1.00 95.69 141 LEU A CA 1
ATOM 1003 C C . LEU A 1 141 ? 18.287 11.159 -14.042 1.00 95.69 141 LEU A C 1
ATOM 1005 O O . LEU A 1 141 ? 18.785 10.707 -13.013 1.00 95.69 141 LEU A O 1
ATOM 1009 N N . LEU A 1 142 ? 17.850 10.376 -15.028 1.00 96.31 142 LEU A N 1
ATOM 1010 C CA . LEU A 1 142 ? 17.948 8.924 -14.973 1.00 96.31 142 LEU A CA 1
ATOM 1011 C C . LEU A 1 142 ? 19.399 8.437 -15.126 1.00 96.31 142 LEU A C 1
ATOM 1013 O O . LEU A 1 142 ? 19.795 7.523 -14.413 1.00 96.31 142 LEU A O 1
ATOM 1017 N N . GLN A 1 143 ? 20.221 9.074 -15.973 1.00 96.38 143 GLN A N 1
ATOM 1018 C CA . GLN A 1 143 ? 21.665 8.802 -16.058 1.00 96.38 143 GLN A CA 1
ATOM 1019 C C . GLN A 1 143 ? 22.348 9.032 -14.710 1.00 96.38 143 GLN A C 1
ATOM 1021 O O . GLN A 1 143 ? 23.094 8.172 -14.252 1.00 96.38 143 GLN A O 1
ATOM 1026 N N . LEU A 1 144 ? 22.083 10.173 -14.069 1.00 94.06 144 LEU A N 1
ATOM 1027 C CA . LEU A 1 144 ? 22.635 10.497 -12.752 1.00 94.06 144 LEU A CA 1
ATOM 1028 C C . LEU A 1 144 ? 22.187 9.482 -11.694 1.00 94.06 144 LEU A C 1
ATOM 1030 O O . LEU A 1 144 ? 23.011 9.003 -10.921 1.00 94.06 144 LEU A O 1
ATOM 1034 N N . ALA A 1 145 ? 20.908 9.100 -11.708 1.00 92.62 145 ALA A N 1
ATOM 1035 C CA . ALA A 1 145 ? 20.372 8.103 -10.791 1.00 92.62 145 ALA A CA 1
ATOM 1036 C C . ALA A 1 145 ? 21.008 6.713 -10.983 1.00 92.62 145 ALA A C 1
ATOM 1038 O O . ALA A 1 145 ? 21.271 6.037 -9.992 1.00 92.62 145 ALA A O 1
ATOM 1039 N N . LEU A 1 146 ? 21.256 6.298 -12.231 1.00 92.19 146 LEU A N 1
ATOM 1040 C CA . LEU A 1 146 ? 21.820 4.986 -12.577 1.00 92.19 146 LEU A CA 1
ATOM 1041 C C . LEU A 1 146 ? 23.342 4.904 -12.397 1.00 92.19 146 LEU A C 1
ATOM 1043 O O . LEU A 1 146 ? 23.853 3.823 -12.124 1.00 92.19 146 LEU A O 1
ATOM 1047 N N . ARG A 1 147 ? 24.072 6.021 -12.535 1.00 90.69 147 ARG A N 1
ATOM 1048 C CA . ARG A 1 147 ? 25.539 6.056 -12.378 1.00 90.69 147 ARG A CA 1
ATOM 1049 C C . ARG A 1 147 ? 26.003 5.664 -10.981 1.00 90.69 147 ARG A C 1
ATOM 1051 O O . ARG A 1 147 ? 27.073 5.083 -10.849 1.00 90.69 147 ARG A O 1
ATOM 1058 N N . GLU A 1 148 ? 25.236 6.019 -9.955 1.00 82.56 148 GLU A N 1
ATOM 1059 C CA . GLU A 1 148 ? 25.624 5.726 -8.573 1.00 82.56 148 GLU A CA 1
ATOM 1060 C C . GLU A 1 148 ? 25.237 4.317 -8.132 1.00 82.56 148 GLU A C 1
ATOM 1062 O O . GLU A 1 148 ? 25.955 3.715 -7.341 1.00 82.56 148 GLU A O 1
ATOM 1067 N N . SER A 1 149 ? 24.121 3.785 -8.637 1.00 78.62 149 SER A N 1
ATOM 1068 C CA . SER A 1 149 ? 23.634 2.468 -8.238 1.00 78.62 149 SER A CA 1
ATOM 1069 C C . SER A 1 149 ? 22.707 1.879 -9.297 1.00 78.62 149 SER A C 1
ATOM 1071 O O . SER A 1 149 ? 21.682 2.466 -9.646 1.00 78.62 149 SER A O 1
ATOM 1073 N N . ALA A 1 150 ? 23.017 0.669 -9.769 1.00 68.88 150 ALA A N 1
ATOM 1074 C CA . ALA A 1 150 ? 22.121 -0.094 -10.642 1.00 68.88 150 ALA A CA 1
ATOM 1075 C C . ALA A 1 150 ? 20.810 -0.486 -9.929 1.00 68.88 150 ALA A C 1
ATOM 1077 O O . ALA A 1 150 ? 19.792 -0.705 -10.579 1.00 68.88 150 ALA A O 1
ATOM 1078 N N . ALA A 1 151 ? 20.818 -0.514 -8.590 1.00 70.81 151 ALA A N 1
ATOM 1079 C CA . ALA A 1 151 ? 19.641 -0.730 -7.749 1.00 70.81 151 ALA A CA 1
ATOM 1080 C C . ALA A 1 151 ? 18.871 0.574 -7.454 1.00 70.81 151 ALA A C 1
ATOM 1082 O O . ALA A 1 151 ? 18.059 0.628 -6.529 1.00 70.81 151 ALA A O 1
ATOM 1083 N N . THR A 1 152 ? 19.128 1.642 -8.218 1.00 83.44 152 THR A N 1
ATOM 1084 C CA . THR A 1 152 ? 18.444 2.922 -8.044 1.00 83.44 152 THR A CA 1
ATOM 1085 C C . THR A 1 152 ? 16.931 2.771 -8.197 1.00 83.44 152 THR A C 1
ATOM 1087 O O . THR A 1 152 ? 16.440 2.122 -9.128 1.00 83.44 152 THR A O 1
ATOM 1090 N N . PRO A 1 153 ? 16.147 3.434 -7.340 1.00 85.25 153 PRO A N 1
ATOM 1091 C CA . PRO A 1 153 ? 14.703 3.328 -7.415 1.00 85.25 153 PRO A CA 1
ATOM 1092 C C . PRO A 1 153 ? 14.083 4.102 -8.589 1.00 85.25 153 PRO A C 1
ATOM 1094 O O . PRO A 1 153 ? 12.888 3.983 -8.857 1.00 85.25 153 PRO A O 1
ATOM 1097 N N . ALA A 1 154 ? 14.881 4.882 -9.327 1.00 92.75 154 ALA A N 1
ATOM 1098 C CA . ALA A 1 154 ? 14.426 5.561 -10.537 1.00 92.75 154 ALA A CA 1
ATOM 1099 C C . ALA A 1 154 ? 13.977 4.577 -11.632 1.00 92.75 154 ALA A C 1
ATOM 1101 O O . ALA A 1 154 ? 13.016 4.860 -12.348 1.00 92.75 154 ALA A O 1
ATOM 1102 N N . LEU A 1 155 ? 14.638 3.418 -11.743 1.00 94.31 155 LEU A N 1
ATOM 1103 C CA . LEU A 1 155 ? 14.331 2.422 -12.768 1.00 94.31 155 LEU A CA 1
ATOM 1104 C C . LEU A 1 155 ? 12.943 1.784 -12.558 1.00 94.31 155 LEU A C 1
ATOM 1106 O O . LEU A 1 155 ? 12.122 1.895 -13.470 1.00 94.31 155 LEU A O 1
ATOM 1110 N N . PRO A 1 156 ? 12.606 1.218 -11.379 1.00 94.00 156 PRO A N 1
ATOM 1111 C CA . PRO A 1 156 ? 11.252 0.733 -11.101 1.00 94.00 156 PRO A CA 1
ATOM 1112 C C . PRO A 1 156 ? 10.155 1.775 -11.353 1.00 94.00 156 PRO A C 1
ATOM 1114 O O . PRO A 1 156 ? 9.091 1.431 -11.858 1.00 94.00 156 PRO A O 1
ATOM 1117 N N . LEU A 1 157 ? 10.409 3.060 -11.069 1.00 94.00 157 LEU A N 1
ATOM 1118 C CA . LEU A 1 157 ? 9.446 4.138 -11.332 1.00 94.00 157 LEU A CA 1
ATOM 1119 C C . LEU A 1 157 ? 9.225 4.397 -12.828 1.00 94.00 157 LEU A C 1
ATOM 1121 O O . LEU A 1 157 ? 8.090 4.644 -13.245 1.00 94.00 157 LEU A O 1
ATOM 1125 N N . LEU A 1 158 ? 10.281 4.335 -13.644 1.00 96.75 158 LEU A N 1
ATOM 1126 C CA . LEU A 1 158 ? 10.135 4.426 -15.096 1.00 96.75 158 LEU A CA 1
ATOM 1127 C C . LEU A 1 158 ? 9.379 3.212 -15.645 1.00 96.75 158 LEU A C 1
ATOM 1129 O O . LEU A 1 158 ? 8.455 3.382 -16.437 1.00 96.75 158 LEU A O 1
ATOM 1133 N N . LEU A 1 159 ? 9.732 2.003 -15.204 1.00 96.94 159 LEU A N 1
ATOM 1134 C CA . LEU A 1 159 ? 9.073 0.769 -15.641 1.00 96.94 159 LEU A CA 1
ATOM 1135 C C . LEU A 1 159 ? 7.604 0.732 -15.203 1.00 96.94 159 LEU A C 1
ATOM 1137 O O . LEU A 1 159 ? 6.741 0.290 -15.958 1.00 96.94 159 LEU A O 1
ATOM 1141 N N . ARG A 1 160 ? 7.286 1.268 -14.020 1.00 94.75 160 ARG A N 1
ATOM 1142 C CA . ARG A 1 160 ? 5.904 1.493 -13.585 1.00 94.75 160 ARG A CA 1
ATOM 1143 C C . ARG A 1 160 ? 5.165 2.397 -14.567 1.00 94.75 160 ARG A C 1
ATOM 1145 O O . ARG A 1 160 ? 4.026 2.112 -14.923 1.00 94.75 160 ARG A O 1
ATOM 1152 N N . CYS A 1 161 ? 5.815 3.465 -15.037 1.00 95.56 161 CYS A N 1
ATOM 1153 C CA . CYS A 1 161 ? 5.238 4.347 -16.046 1.00 95.56 161 CYS A CA 1
ATOM 1154 C C . CYS A 1 161 ? 4.977 3.618 -17.370 1.00 95.56 161 CYS A C 1
ATOM 1156 O O . CYS A 1 161 ? 3.889 3.763 -17.924 1.00 95.56 161 CYS A O 1
ATOM 1158 N N . VAL A 1 162 ? 5.927 2.795 -17.828 1.00 97.50 162 VAL A N 1
ATOM 1159 C CA . VAL A 1 162 ? 5.760 1.923 -19.005 1.00 97.50 162 VAL A CA 1
ATOM 1160 C C . VAL A 1 162 ? 4.520 1.045 -18.848 1.00 97.50 162 VAL A C 1
ATOM 1162 O O . VAL A 1 162 ? 3.687 1.010 -19.752 1.00 97.50 162 VAL A O 1
ATOM 1165 N N . TRP A 1 163 ? 4.360 0.392 -17.694 1.00 97.25 163 TRP A N 1
ATOM 1166 C CA . TRP A 1 163 ? 3.229 -0.495 -17.440 1.00 97.25 163 TRP A CA 1
ATOM 1167 C C . TRP A 1 163 ? 1.884 0.240 -17.393 1.00 97.25 163 TRP A C 1
ATOM 1169 O O . TRP A 1 163 ? 0.947 -0.118 -18.106 1.00 97.25 163 TRP A O 1
ATOM 1179 N N . GLU A 1 164 ? 1.775 1.294 -16.581 1.00 95.69 164 GLU A N 1
ATOM 1180 C CA . GLU A 1 164 ? 0.524 2.046 -16.415 1.00 95.69 164 GLU A CA 1
ATOM 1181 C C . GLU A 1 164 ? 0.069 2.728 -17.721 1.00 95.69 164 GLU A C 1
ATOM 1183 O O . GLU A 1 164 ? -1.133 2.908 -17.934 1.00 95.69 164 GLU A O 1
ATOM 1188 N N . ARG A 1 165 ? 1.013 3.082 -18.609 1.00 96.25 165 ARG A N 1
ATOM 1189 C CA . ARG A 1 165 ? 0.751 3.690 -19.928 1.00 96.25 165 ARG A CA 1
ATOM 1190 C C . ARG A 1 165 ? 0.524 2.680 -21.048 1.00 96.25 165 ARG A C 1
ATOM 1192 O O . ARG A 1 165 ? 0.091 3.084 -22.125 1.00 96.25 165 ARG A O 1
ATOM 1199 N N . ALA A 1 166 ? 0.806 1.399 -20.833 1.00 97.19 166 ALA A N 1
ATOM 1200 C CA . ALA A 1 166 ? 0.543 0.377 -21.832 1.00 97.19 166 ALA A CA 1
ATOM 1201 C C . ALA A 1 166 ? -0.967 0.115 -21.940 1.00 97.19 166 ALA A C 1
ATOM 1203 O O . ALA A 1 166 ? -1.621 -0.351 -21.002 1.00 97.19 166 ALA A O 1
ATOM 1204 N N . GLU A 1 167 ? -1.526 0.416 -23.110 1.00 96.38 167 GLU A N 1
ATOM 1205 C CA . GLU A 1 167 ? -2.921 0.107 -23.443 1.00 96.38 167 GLU A CA 1
ATOM 1206 C C . GLU A 1 167 ? -3.073 -1.331 -23.939 1.00 96.38 167 GLU A C 1
ATOM 1208 O O . GLU A 1 167 ? -4.084 -1.986 -23.688 1.00 96.38 167 GLU A O 1
ATOM 1213 N N . ARG A 1 168 ? -2.049 -1.825 -24.641 1.00 97.25 168 ARG A N 1
ATOM 1214 C CA . ARG A 1 168 ? -1.989 -3.153 -25.254 1.00 97.25 168 ARG A CA 1
ATOM 1215 C C . ARG A 1 168 ? -0.609 -3.759 -25.015 1.00 97.25 168 ARG A C 1
ATOM 1217 O O . ARG A 1 168 ? 0.363 -3.032 -24.819 1.00 97.25 168 ARG A O 1
ATOM 1224 N N . LYS A 1 169 ? -0.512 -5.092 -25.047 1.00 97.69 169 LYS A N 1
ATOM 1225 C CA . LYS A 1 169 ? 0.756 -5.805 -24.818 1.00 97.69 169 LYS A CA 1
ATOM 1226 C C . LYS A 1 169 ? 1.811 -5.434 -25.868 1.00 97.69 169 LYS A C 1
ATOM 1228 O O . LYS A 1 169 ? 2.992 -5.357 -25.563 1.00 97.69 169 LYS A O 1
ATOM 1233 N N . GLU A 1 170 ? 1.353 -5.086 -27.068 1.00 98.06 170 GLU A N 1
ATOM 1234 C CA . GLU A 1 170 ? 2.161 -4.516 -28.148 1.00 98.06 170 GLU A CA 1
ATOM 1235 C C . GLU A 1 170 ? 2.962 -3.284 -27.714 1.00 98.06 170 GLU A C 1
ATOM 1237 O O . GLU A 1 170 ? 4.133 -3.178 -28.055 1.00 98.06 170 GLU A O 1
ATOM 1242 N N . CYS A 1 171 ? 2.411 -2.417 -26.861 1.00 98.06 171 CYS A N 1
ATOM 1243 C CA . CYS A 1 171 ? 3.152 -1.264 -26.354 1.00 98.06 171 CYS A CA 1
ATOM 1244 C C . CYS A 1 171 ? 4.384 -1.679 -25.525 1.00 98.06 171 CYS A C 1
ATOM 1246 O O . CYS A 1 171 ? 5.391 -0.974 -25.523 1.00 98.06 171 CYS A O 1
ATOM 1248 N N . LEU A 1 172 ? 4.322 -2.818 -24.820 1.00 98.19 172 LEU A N 1
ATOM 1249 C CA . LEU A 1 172 ? 5.459 -3.354 -24.062 1.00 98.19 172 LEU A CA 1
ATOM 1250 C C . LEU A 1 172 ? 6.538 -3.936 -24.989 1.00 98.19 172 LEU A C 1
ATOM 1252 O O . LEU A 1 172 ? 7.723 -3.836 -24.677 1.00 98.19 172 LEU A O 1
ATOM 1256 N N . LEU A 1 173 ? 6.139 -4.494 -26.138 1.00 98.19 173 LEU A N 1
ATOM 1257 C CA . LEU A 1 173 ? 7.074 -4.926 -27.178 1.00 98.19 173 LEU A CA 1
ATOM 1258 C C . LEU A 1 173 ? 7.765 -3.724 -27.825 1.00 98.19 173 LEU A C 1
ATOM 1260 O O . LEU A 1 173 ? 8.987 -3.704 -27.922 1.00 98.19 173 LEU A O 1
ATOM 1264 N N . GLU A 1 174 ? 7.008 -2.689 -28.195 1.00 98.19 174 GLU A N 1
ATOM 1265 C CA . GLU A 1 174 ? 7.582 -1.461 -28.754 1.00 98.19 174 GLU A CA 1
ATOM 1266 C C . GLU A 1 174 ? 8.545 -0.775 -27.765 1.00 98.19 174 GLU A C 1
ATOM 1268 O O . GLU A 1 174 ? 9.564 -0.227 -28.180 1.00 98.19 174 GLU A O 1
ATOM 1273 N N . TYR A 1 175 ? 8.267 -0.835 -26.454 1.00 98.44 175 TYR A N 1
ATOM 1274 C CA . TYR A 1 175 ? 9.216 -0.428 -25.410 1.00 98.44 175 TYR A CA 1
ATOM 1275 C C . TYR A 1 175 ? 10.532 -1.216 -25.496 1.00 98.44 175 TYR A C 1
ATOM 1277 O O . TYR A 1 175 ? 11.607 -0.612 -25.507 1.00 98.44 175 TYR A O 1
ATOM 1285 N N . ALA A 1 176 ? 10.458 -2.547 -25.568 1.00 98.25 176 ALA A N 1
ATOM 1286 C CA . ALA A 1 176 ? 11.636 -3.406 -25.605 1.00 98.25 176 ALA A CA 1
ATOM 1287 C C . ALA A 1 176 ? 12.442 -3.226 -26.901 1.00 98.25 176 ALA A C 1
ATOM 1289 O O . ALA A 1 176 ? 13.666 -3.163 -26.836 1.00 98.25 176 ALA A O 1
ATOM 1290 N N . LEU A 1 177 ? 11.779 -3.060 -28.050 1.00 98.06 177 LEU A N 1
ATOM 1291 C CA . LEU A 1 177 ? 12.417 -2.758 -29.338 1.00 98.06 177 LEU A CA 1
ATOM 1292 C C . LEU A 1 177 ? 13.101 -1.381 -29.321 1.00 98.06 177 LEU A C 1
ATOM 1294 O O . LEU A 1 177 ? 14.256 -1.248 -29.724 1.00 98.06 177 LEU A O 1
ATOM 1298 N N . ALA A 1 178 ? 12.428 -0.361 -28.780 1.00 98.31 178 ALA A N 1
ATOM 1299 C CA . ALA A 1 178 ? 12.992 0.981 -28.638 1.00 98.31 178 ALA A CA 1
ATOM 1300 C C . ALA A 1 178 ? 14.174 1.032 -27.659 1.00 98.31 178 ALA A C 1
ATOM 1302 O O . ALA A 1 178 ? 15.069 1.859 -27.825 1.00 98.31 178 ALA A O 1
ATOM 1303 N N . LEU A 1 179 ? 14.185 0.173 -26.636 1.00 98.25 179 LEU A N 1
ATOM 1304 C CA . LEU A 1 179 ? 15.337 -0.038 -25.759 1.00 98.25 179 LEU A CA 1
ATOM 1305 C C . LEU A 1 179 ? 16.456 -0.795 -26.496 1.00 98.25 179 LEU A C 1
ATOM 1307 O O . LEU A 1 179 ? 17.621 -0.398 -26.408 1.00 98.25 179 LEU A O 1
ATOM 1311 N N . HIS A 1 180 ? 16.096 -1.828 -27.268 1.00 97.69 180 HIS A N 1
ATOM 1312 C CA . HIS A 1 180 ? 17.018 -2.655 -28.048 1.00 97.69 180 HIS A CA 1
ATOM 1313 C C . HIS A 1 180 ? 17.837 -1.852 -29.059 1.00 97.69 180 HIS A C 1
ATOM 1315 O O . HIS A 1 180 ? 19.025 -2.115 -29.231 1.00 97.69 180 HIS A O 1
ATOM 1321 N N . SER A 1 181 ? 17.235 -0.824 -29.668 1.00 97.56 181 SER A N 1
ATOM 1322 C CA . SER A 1 181 ? 17.915 0.048 -30.633 1.00 97.56 181 SER A CA 1
ATOM 1323 C C . SER A 1 181 ? 19.102 0.824 -30.046 1.00 97.56 181 SER A C 1
ATOM 1325 O O . SER A 1 181 ? 19.898 1.374 -30.801 1.00 97.56 181 SER A O 1
ATOM 1327 N N . HIS A 1 182 ? 19.201 0.925 -28.714 1.00 97.62 182 HIS A N 1
ATOM 1328 C CA . HIS A 1 182 ? 20.310 1.588 -28.013 1.00 97.62 182 HIS A CA 1
ATOM 1329 C C . HIS A 1 182 ? 21.221 0.596 -27.290 1.00 97.62 182 HIS A C 1
ATOM 1331 O O . HIS A 1 182 ? 22.420 0.834 -27.173 1.00 97.62 182 HIS A O 1
ATOM 1337 N N . LEU A 1 183 ? 20.656 -0.497 -26.777 1.00 96.44 183 LEU A N 1
ATOM 1338 C CA . LEU A 1 183 ? 21.363 -1.500 -25.989 1.00 96.44 183 LEU A CA 1
ATOM 1339 C C . LEU A 1 183 ? 20.807 -2.888 -26.333 1.00 96.44 183 LEU A C 1
ATOM 1341 O O . LEU A 1 183 ? 19.604 -3.082 -26.183 1.00 96.44 183 LEU A O 1
ATOM 1345 N N . PRO A 1 184 ? 21.625 -3.885 -26.720 1.00 97.19 184 PRO A N 1
ATOM 1346 C CA . PRO A 1 184 ? 21.123 -5.190 -27.145 1.00 97.19 184 PRO A CA 1
ATOM 1347 C C . PRO A 1 184 ? 20.570 -6.004 -25.962 1.00 97.19 184 PRO A C 1
ATOM 1349 O O . PRO A 1 184 ? 21.270 -6.816 -25.356 1.00 97.19 184 PRO A O 1
ATOM 1352 N N . VAL A 1 185 ? 19.296 -5.776 -25.635 1.00 97.44 185 VAL A N 1
ATOM 1353 C CA . VAL A 1 185 ? 18.610 -6.371 -24.475 1.00 97.44 185 VAL A CA 1
ATOM 1354 C C . VAL A 1 185 ? 17.755 -7.595 -24.794 1.00 97.44 185 VAL A C 1
ATOM 1356 O O . VAL A 1 185 ? 17.401 -8.305 -23.862 1.00 97.44 185 VAL A O 1
ATOM 1359 N N . LEU A 1 186 ? 17.423 -7.860 -26.062 1.00 97.81 186 LEU A N 1
ATOM 1360 C CA . LEU A 1 186 ? 16.521 -8.952 -26.450 1.00 97.81 186 LEU A CA 1
ATOM 1361 C C . LEU A 1 186 ? 17.256 -10.290 -26.410 1.00 97.81 186 LEU A C 1
ATOM 1363 O O . LEU A 1 186 ? 18.424 -10.361 -26.823 1.00 97.81 186 LEU A O 1
ATOM 1367 N N . ALA A 1 187 ? 16.594 -11.333 -25.907 1.00 96.81 187 ALA A N 1
ATOM 1368 C CA . ALA A 1 187 ? 17.122 -12.692 -25.994 1.00 96.81 187 ALA A CA 1
ATOM 1369 C C . ALA A 1 187 ? 17.250 -13.120 -27.469 1.00 96.81 187 ALA A C 1
ATOM 1371 O O . ALA A 1 187 ? 16.600 -12.544 -28.343 1.00 96.81 187 ALA A O 1
ATOM 1372 N N . ALA A 1 188 ? 18.147 -14.065 -27.757 1.00 95.62 188 ALA A N 1
ATOM 1373 C CA . ALA A 1 188 ? 18.525 -14.404 -29.132 1.00 95.62 188 ALA A CA 1
ATOM 1374 C C . ALA A 1 188 ? 17.329 -14.919 -29.945 1.00 95.62 188 ALA A C 1
ATOM 1376 O O . ALA A 1 188 ? 17.161 -14.571 -31.104 1.00 95.62 188 ALA A O 1
ATOM 1377 N N . GLU A 1 189 ? 16.450 -15.678 -29.304 1.00 95.25 189 GLU A N 1
ATOM 1378 C CA . GLU A 1 189 ? 15.209 -16.196 -29.867 1.00 95.25 189 GLU A CA 1
ATOM 1379 C C . GLU A 1 189 ? 14.162 -15.111 -30.182 1.00 95.25 189 GLU A C 1
ATOM 1381 O O . GLU A 1 189 ? 13.189 -15.390 -30.874 1.00 95.25 189 GLU A O 1
ATOM 1386 N N . PHE A 1 190 ? 14.346 -13.879 -29.694 1.00 96.06 190 PHE A N 1
ATOM 1387 C CA . PHE A 1 190 ? 13.427 -12.759 -29.904 1.00 96.06 190 PHE A CA 1
ATOM 1388 C C . PHE A 1 190 ? 14.047 -11.599 -30.693 1.00 96.06 190 PHE A C 1
ATOM 1390 O O . PHE A 1 190 ? 13.404 -10.560 -30.828 1.00 96.06 190 PHE A O 1
ATOM 1397 N N . THR A 1 191 ? 15.268 -11.724 -31.227 1.00 94.56 191 THR A N 1
ATOM 1398 C CA . THR A 1 191 ? 15.883 -10.630 -32.005 1.00 94.56 191 THR A CA 1
ATOM 1399 C C . THR A 1 191 ? 15.117 -10.315 -33.287 1.00 94.56 191 THR A C 1
ATOM 1401 O O . THR A 1 191 ? 15.086 -9.161 -33.698 1.00 94.56 191 THR A O 1
ATOM 1404 N N . GLU A 1 192 ? 14.454 -11.312 -33.875 1.00 95.38 192 GLU A N 1
ATOM 1405 C CA . GLU A 1 192 ? 13.671 -11.187 -35.113 1.00 95.38 192 GLU A CA 1
ATOM 1406 C C . GLU A 1 192 ? 12.162 -11.030 -34.848 1.00 95.38 192 GLU A C 1
ATOM 1408 O O . GLU A 1 192 ? 11.358 -11.112 -35.770 1.00 95.38 192 GLU A O 1
ATOM 1413 N N . ILE A 1 193 ? 11.738 -10.774 -33.600 1.00 96.62 193 ILE A N 1
ATOM 1414 C CA . ILE A 1 193 ? 10.308 -10.713 -33.235 1.00 96.62 193 ILE A CA 1
ATOM 1415 C C . ILE A 1 193 ? 9.517 -9.626 -33.986 1.00 96.62 193 ILE A C 1
ATOM 1417 O O . ILE A 1 193 ? 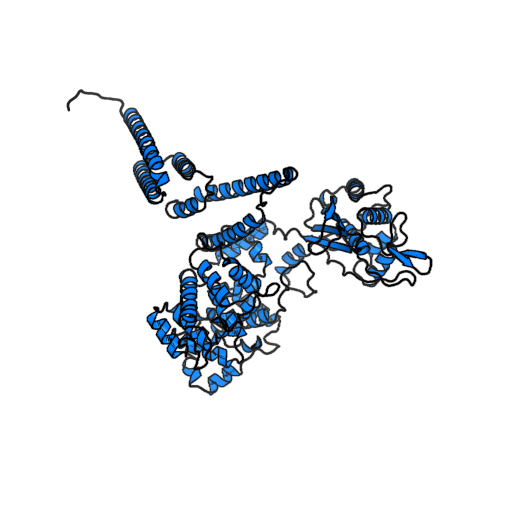8.294 -9.708 -34.061 1.00 96.62 193 ILE A O 1
ATOM 1421 N N . ASP A 1 194 ? 10.168 -8.592 -34.527 1.00 94.44 194 ASP A N 1
ATOM 1422 C CA . ASP A 1 194 ? 9.472 -7.576 -35.330 1.00 94.44 194 ASP A CA 1
ATOM 1423 C C . ASP A 1 194 ? 9.158 -8.074 -36.754 1.00 94.44 194 ASP A C 1
ATOM 1425 O O . ASP A 1 194 ? 8.123 -7.717 -37.317 1.00 94.44 194 ASP A O 1
ATOM 1429 N N . GLU A 1 195 ? 10.006 -8.954 -37.299 1.00 96.12 195 GLU A N 1
ATOM 1430 C CA . GLU A 1 195 ? 9.888 -9.525 -38.646 1.00 96.12 195 GLU A CA 1
ATOM 1431 C C . GLU A 1 195 ? 9.082 -10.838 -38.640 1.00 96.12 195 GLU A C 1
ATOM 1433 O O . GLU A 1 195 ? 8.261 -11.080 -39.532 1.00 96.12 195 GLU A O 1
ATOM 1438 N N . ASP A 1 196 ? 9.242 -11.664 -37.600 1.00 97.00 196 ASP A N 1
ATOM 1439 C CA . ASP A 1 196 ? 8.493 -12.907 -37.419 1.00 97.00 196 ASP A CA 1
ATOM 1440 C C . ASP A 1 196 ? 7.094 -12.635 -36.847 1.00 97.00 196 ASP A C 1
ATOM 1442 O O . ASP A 1 196 ? 6.845 -12.588 -35.635 1.00 97.00 196 ASP A O 1
ATOM 1446 N N . ARG A 1 197 ? 6.130 -12.513 -37.764 1.00 97.06 197 ARG A N 1
ATOM 1447 C CA . ARG A 1 197 ? 4.714 -12.323 -37.440 1.00 97.06 197 ARG A CA 1
ATOM 1448 C C . ARG A 1 197 ? 4.147 -13.433 -36.547 1.00 97.06 197 ARG A C 1
ATOM 1450 O O . ARG A 1 197 ? 3.301 -13.138 -35.701 1.00 97.06 197 ARG A O 1
ATOM 1457 N N . VAL A 1 198 ? 4.568 -14.686 -36.719 1.00 97.50 198 VAL A N 1
ATOM 1458 C CA . VAL A 1 198 ? 4.030 -15.819 -35.950 1.00 97.50 198 VAL A CA 1
ATOM 1459 C C . VAL A 1 198 ? 4.515 -15.735 -34.508 1.00 97.50 198 VAL A C 1
ATOM 1461 O O . VAL A 1 198 ? 3.698 -15.811 -33.585 1.00 97.50 198 VAL A O 1
ATOM 1464 N N . LEU A 1 199 ? 5.814 -15.500 -34.310 1.00 97.38 199 LEU A N 1
ATOM 1465 C CA . LEU A 1 199 ? 6.411 -15.294 -32.991 1.00 97.38 199 LEU A CA 1
ATOM 1466 C C . LEU A 1 199 ? 5.800 -14.078 -32.285 1.00 97.38 199 LEU A C 1
ATOM 1468 O O . LEU A 1 199 ? 5.393 -14.175 -31.122 1.00 97.38 199 LEU A O 1
ATOM 1472 N N . ARG A 1 200 ? 5.651 -12.956 -33.001 1.00 97.75 200 ARG A N 1
ATOM 1473 C CA . ARG A 1 200 ? 5.004 -11.738 -32.494 1.00 97.75 200 ARG A CA 1
ATOM 1474 C C . ARG A 1 200 ? 3.575 -12.004 -32.042 1.00 97.75 200 ARG A C 1
ATOM 1476 O O . ARG A 1 200 ? 3.212 -11.668 -30.917 1.00 97.75 200 ARG A O 1
ATOM 1483 N N . GLU A 1 201 ? 2.750 -12.619 -32.887 1.00 98.00 201 GLU A N 1
ATOM 1484 C CA . GLU A 1 201 ? 1.354 -12.919 -32.558 1.00 98.00 201 GLU A CA 1
ATOM 1485 C C . GLU A 1 201 ? 1.227 -13.937 -31.414 1.00 98.00 201 GLU A C 1
ATOM 1487 O O . GLU A 1 201 ? 0.274 -13.859 -30.633 1.00 98.00 201 GLU A O 1
ATOM 1492 N N . ALA A 1 202 ? 2.154 -14.892 -31.297 1.00 97.69 202 ALA A N 1
ATOM 1493 C CA . ALA A 1 202 ? 2.201 -15.834 -30.182 1.00 97.69 202 ALA A CA 1
ATOM 1494 C C . ALA A 1 202 ? 2.536 -15.117 -28.864 1.00 97.69 202 ALA A C 1
ATOM 1496 O O . ALA A 1 202 ? 1.821 -15.277 -27.871 1.00 97.69 202 ALA A O 1
ATOM 1497 N N . TRP A 1 203 ? 3.558 -14.257 -28.868 1.00 97.69 203 TRP A N 1
ATOM 1498 C CA . TRP A 1 203 ? 3.939 -13.461 -27.702 1.00 97.69 203 TRP A CA 1
ATOM 1499 C C . TRP A 1 203 ? 2.836 -12.478 -27.291 1.00 97.69 203 TRP A C 1
ATOM 1501 O O . TRP A 1 203 ? 2.509 -12.370 -26.109 1.00 97.69 203 TRP A O 1
ATOM 1511 N N . LEU A 1 204 ? 2.190 -11.805 -28.248 1.00 97.81 204 LEU A N 1
ATOM 1512 C CA . LEU A 1 204 ? 1.088 -10.877 -27.973 1.00 97.81 204 LEU A CA 1
ATOM 1513 C C . LEU A 1 204 ? -0.122 -11.568 -27.329 1.00 97.81 204 LEU A C 1
ATOM 1515 O O . LEU A 1 204 ? -0.828 -10.949 -26.531 1.00 97.81 204 LEU A O 1
ATOM 1519 N N . ARG A 1 205 ? -0.356 -12.844 -27.660 1.00 97.69 205 ARG A N 1
ATOM 1520 C CA . ARG A 1 205 ? -1.453 -13.652 -27.109 1.00 97.69 205 ARG A CA 1
ATOM 1521 C C . ARG A 1 205 ? -1.127 -14.307 -25.768 1.00 97.69 205 ARG A C 1
ATOM 1523 O O . ARG A 1 205 ? -2.064 -14.703 -25.072 1.00 97.69 205 ARG A O 1
ATOM 1530 N N . SER A 1 206 ? 0.147 -14.425 -25.392 1.00 97.56 206 SER A N 1
ATOM 1531 C CA . SER A 1 206 ? 0.516 -15.080 -24.136 1.00 97.56 206 SER A CA 1
ATOM 1532 C C . SER A 1 206 ? 0.046 -14.267 -22.925 1.00 97.56 206 SER A C 1
ATOM 1534 O O . SER A 1 206 ? 0.157 -13.039 -22.868 1.00 97.56 206 SER A O 1
ATOM 1536 N N . ARG A 1 207 ? -0.546 -14.963 -21.958 1.00 97.44 207 ARG A N 1
ATOM 1537 C CA . ARG A 1 207 ? -1.076 -14.408 -20.711 1.00 97.44 207 ARG A CA 1
ATOM 1538 C C . ARG A 1 207 ? -1.150 -15.510 -19.667 1.00 97.44 207 ARG A C 1
ATOM 1540 O O . ARG A 1 207 ? -1.405 -16.656 -20.032 1.00 97.44 207 ARG A O 1
ATOM 1547 N N . PHE A 1 208 ? -0.986 -15.154 -18.400 1.00 96.25 208 PHE A N 1
ATOM 1548 C CA . PHE A 1 208 ? -1.262 -16.080 -17.310 1.00 96.25 208 PHE A CA 1
ATOM 1549 C C . PHE A 1 208 ? -2.748 -16.449 -17.297 1.00 96.25 208 PHE A C 1
ATOM 1551 O O . PHE A 1 208 ? -3.629 -15.588 -17.400 1.00 96.25 208 PHE A O 1
ATOM 1558 N N . SER A 1 209 ? -3.025 -17.738 -17.174 1.00 95.56 209 SER A N 1
ATOM 1559 C CA . SER A 1 209 ? -4.339 -18.248 -16.815 1.00 95.56 209 SER A CA 1
ATOM 1560 C C . SER A 1 209 ? -4.609 -18.022 -15.318 1.00 95.56 209 SER A C 1
ATOM 1562 O O . SER A 1 209 ? -3.673 -17.836 -14.535 1.00 95.56 209 SER A O 1
ATOM 1564 N N . PRO A 1 210 ? -5.876 -18.066 -14.870 1.00 92.25 210 PRO A N 1
ATOM 1565 C CA . PRO A 1 210 ? -6.191 -18.011 -13.443 1.00 92.25 210 PRO A CA 1
ATOM 1566 C C . PRO A 1 210 ? -5.516 -19.118 -12.616 1.00 92.25 210 PRO A C 1
ATOM 1568 O O . PRO A 1 210 ? -5.199 -18.893 -11.454 1.00 92.25 210 PRO A O 1
ATOM 1571 N N . SER A 1 211 ? -5.278 -20.298 -13.201 1.00 91.81 211 SER A N 1
ATOM 1572 C CA . SER A 1 211 ? -4.556 -21.395 -12.543 1.00 91.81 211 SER A CA 1
ATOM 1573 C C . SER A 1 211 ? -3.058 -21.131 -12.411 1.00 91.81 211 SER A C 1
ATOM 1575 O O . SER A 1 211 ? -2.466 -21.543 -11.414 1.00 91.81 211 SER A O 1
ATOM 1577 N N . ASP A 1 212 ? -2.451 -20.416 -13.363 1.00 92.31 212 ASP A N 1
ATOM 1578 C CA . ASP A 1 212 ? -1.034 -20.043 -13.266 1.00 92.31 212 ASP A CA 1
ATOM 1579 C C . ASP A 1 212 ? -0.812 -19.085 -12.095 1.00 92.31 212 ASP A C 1
ATOM 1581 O O . ASP A 1 212 ? 0.174 -19.198 -11.382 1.00 92.31 212 ASP A O 1
ATOM 1585 N N . LEU A 1 213 ? -1.782 -18.198 -11.850 1.00 90.25 213 LEU A N 1
ATOM 1586 C CA . LEU A 1 213 ? -1.822 -17.271 -10.713 1.00 90.25 213 LEU A CA 1
ATOM 1587 C C . LEU A 1 213 ? -2.413 -17.905 -9.445 1.00 90.25 213 LEU A C 1
ATOM 1589 O O . LEU A 1 213 ? -2.844 -17.201 -8.531 1.00 90.25 213 LEU A O 1
ATOM 1593 N N . SER A 1 214 ? -2.482 -19.237 -9.384 1.00 88.56 214 SER A N 1
ATOM 1594 C CA . SER A 1 214 ? -2.855 -19.912 -8.147 1.00 88.56 214 SER A CA 1
ATOM 1595 C C . SER A 1 214 ? -1.818 -19.633 -7.063 1.00 88.56 214 SER A C 1
ATOM 1597 O O . SER A 1 214 ? -0.623 -19.489 -7.327 1.00 88.56 214 SER A O 1
ATOM 1599 N N . ARG A 1 215 ? -2.286 -19.594 -5.815 1.00 78.12 215 ARG A N 1
ATOM 1600 C CA . ARG A 1 215 ? -1.439 -19.344 -4.647 1.00 78.12 215 ARG A CA 1
ATOM 1601 C C . ARG A 1 215 ? -0.212 -20.257 -4.615 1.00 78.12 215 ARG A C 1
ATOM 1603 O O . ARG A 1 215 ? 0.894 -19.774 -4.417 1.00 78.12 215 ARG A O 1
ATOM 1610 N N . ASP A 1 216 ? -0.408 -21.550 -4.854 1.00 80.69 216 ASP A N 1
ATOM 1611 C CA . ASP A 1 216 ? 0.669 -22.540 -4.791 1.00 80.69 216 ASP A CA 1
ATOM 1612 C C . ASP A 1 216 ? 1.738 -22.294 -5.869 1.00 80.69 216 ASP A C 1
ATOM 1614 O O . ASP A 1 216 ? 2.934 -22.433 -5.606 1.00 80.69 216 ASP A O 1
ATOM 1618 N N . ALA A 1 217 ? 1.326 -21.877 -7.071 1.00 85.25 217 ALA A N 1
ATOM 1619 C CA . ALA A 1 217 ? 2.244 -21.550 -8.158 1.00 85.25 217 ALA A CA 1
ATOM 1620 C C . ALA A 1 217 ? 3.052 -20.275 -7.862 1.00 85.25 217 ALA A C 1
ATOM 1622 O O . ALA A 1 217 ? 4.270 -20.257 -8.072 1.00 85.25 217 ALA A O 1
ATOM 1623 N N . VAL A 1 218 ? 2.398 -19.238 -7.328 1.00 83.56 218 VAL A N 1
ATOM 1624 C CA . VAL A 1 218 ? 3.052 -17.987 -6.910 1.00 83.56 218 VAL A CA 1
ATOM 1625 C C . VAL A 1 218 ? 4.030 -18.240 -5.763 1.00 83.56 218 VAL A C 1
ATOM 1627 O O . VAL A 1 218 ? 5.174 -17.791 -5.830 1.00 83.56 218 VAL A O 1
ATOM 1630 N N . ASP A 1 219 ? 3.624 -19.002 -4.744 1.00 74.62 219 ASP A N 1
ATOM 1631 C CA . ASP A 1 219 ? 4.470 -19.345 -3.597 1.00 74.62 219 ASP A CA 1
ATOM 1632 C C . ASP A 1 219 ? 5.712 -20.130 -4.057 1.00 74.62 219 ASP A C 1
ATOM 1634 O O . ASP A 1 219 ? 6.838 -19.820 -3.655 1.00 74.62 219 ASP A O 1
ATOM 1638 N N . ALA A 1 220 ? 5.542 -21.095 -4.967 1.00 80.69 220 ALA A N 1
ATOM 1639 C CA . ALA A 1 220 ? 6.658 -21.828 -5.558 1.00 80.69 220 ALA A CA 1
ATOM 1640 C C . ALA A 1 220 ? 7.611 -20.907 -6.345 1.00 80.69 220 ALA A C 1
ATOM 1642 O O . ALA A 1 220 ? 8.830 -21.001 -6.189 1.00 80.69 220 ALA A O 1
ATOM 1643 N N . ALA A 1 221 ? 7.078 -19.985 -7.152 1.00 83.62 221 ALA A N 1
ATOM 1644 C CA . ALA A 1 221 ? 7.873 -19.002 -7.888 1.00 83.62 221 ALA A CA 1
ATOM 1645 C C . ALA A 1 221 ? 8.649 -18.055 -6.961 1.00 83.62 221 ALA A C 1
ATOM 1647 O O . ALA A 1 221 ? 9.845 -17.834 -7.162 1.00 83.62 221 ALA A O 1
ATOM 1648 N N . ALA A 1 222 ? 8.007 -17.539 -5.912 1.00 80.81 222 ALA A N 1
ATOM 1649 C CA . ALA A 1 222 ? 8.651 -16.685 -4.922 1.00 80.81 222 ALA A CA 1
ATOM 1650 C C . ALA A 1 222 ? 9.795 -17.419 -4.207 1.00 80.81 222 ALA A C 1
ATOM 1652 O O . ALA A 1 222 ? 10.885 -16.866 -4.051 1.00 80.81 222 ALA A O 1
ATOM 1653 N N . MET A 1 223 ? 9.584 -18.683 -3.830 1.00 78.81 223 MET A N 1
ATOM 1654 C CA . MET A 1 223 ? 10.628 -19.505 -3.218 1.00 78.81 223 MET A CA 1
ATOM 1655 C C . MET A 1 223 ? 11.817 -19.727 -4.156 1.00 78.81 223 MET A C 1
ATOM 1657 O O . MET A 1 223 ? 12.954 -19.579 -3.709 1.00 78.81 223 MET A O 1
ATOM 1661 N N . ARG A 1 224 ? 11.585 -19.990 -5.450 1.00 83.94 224 ARG A N 1
ATOM 1662 C CA . ARG A 1 224 ? 12.666 -20.100 -6.448 1.00 83.94 224 ARG A CA 1
ATOM 1663 C C . ARG A 1 224 ? 13.480 -18.814 -6.564 1.00 83.94 224 ARG A C 1
ATOM 1665 O O . ARG A 1 224 ? 14.709 -18.855 -6.536 1.00 83.94 224 ARG A O 1
ATOM 1672 N N . LEU A 1 225 ? 12.808 -17.664 -6.634 1.00 82.06 225 LEU A N 1
ATOM 1673 C CA . LEU A 1 225 ? 13.477 -16.362 -6.669 1.00 82.06 225 LEU A CA 1
ATOM 1674 C C . LEU A 1 225 ? 14.333 -16.120 -5.413 1.00 82.06 225 LEU A C 1
ATOM 1676 O O . LEU A 1 225 ? 15.453 -15.618 -5.515 1.00 82.06 225 LEU A O 1
ATOM 1680 N N . LEU A 1 226 ? 13.827 -16.484 -4.231 1.00 77.75 226 LEU A N 1
ATOM 1681 C CA . LEU A 1 226 ? 14.527 -16.308 -2.954 1.00 77.75 226 LEU A CA 1
ATOM 1682 C C . LEU A 1 226 ? 15.720 -17.249 -2.780 1.00 77.75 226 LEU A C 1
ATOM 1684 O O . LEU A 1 226 ? 16.711 -16.853 -2.168 1.00 77.75 226 LEU A O 1
ATOM 1688 N N . GLN A 1 227 ? 15.621 -18.476 -3.287 1.00 78.12 227 GLN A N 1
ATOM 1689 C CA . GLN A 1 227 ? 16.670 -19.488 -3.162 1.00 78.12 227 GLN A CA 1
ATOM 1690 C C . GLN A 1 227 ? 17.877 -19.211 -4.062 1.00 78.12 227 GLN A C 1
ATOM 1692 O O . GLN A 1 227 ? 18.930 -19.790 -3.831 1.00 78.12 227 GLN A O 1
ATOM 1697 N N . GLN A 1 228 ? 17.758 -18.300 -5.037 1.00 64.56 228 GLN A N 1
ATOM 1698 C CA . GLN A 1 228 ? 18.854 -17.896 -5.930 1.00 64.56 228 GLN A CA 1
ATOM 1699 C C . GLN A 1 228 ? 19.554 -19.061 -6.646 1.00 64.56 228 GLN A C 1
ATOM 1701 O O . GLN A 1 228 ? 20.675 -18.905 -7.120 1.00 64.56 228 GLN A O 1
ATOM 1706 N N . GLU A 1 229 ? 18.864 -20.191 -6.808 1.00 54.47 229 GLU A N 1
ATOM 1707 C CA . GLU A 1 229 ? 19.293 -21.302 -7.657 1.00 54.47 229 GLU A CA 1
ATOM 1708 C C . GLU A 1 229 ? 18.485 -21.365 -8.967 1.00 54.47 229 GLU A C 1
ATOM 1710 O O . GLU A 1 229 ? 17.943 -22.427 -9.289 1.00 54.47 229 GLU A O 1
ATOM 1715 N N . PRO A 1 230 ? 18.332 -20.284 -9.762 1.00 56.53 230 PRO A N 1
ATOM 1716 C CA . PRO A 1 230 ? 17.809 -20.477 -11.099 1.00 56.53 230 PRO A CA 1
ATOM 1717 C C . PRO A 1 230 ? 18.858 -21.248 -11.898 1.00 56.53 230 PRO A C 1
ATOM 1719 O O . PRO A 1 230 ? 19.883 -20.706 -12.309 1.00 56.53 230 PRO A O 1
ATOM 1722 N N . ARG A 1 231 ? 18.601 -22.542 -12.094 1.00 72.12 231 ARG A N 1
ATOM 1723 C CA . ARG A 1 231 ? 19.377 -23.381 -13.015 1.00 72.12 231 ARG A CA 1
ATOM 1724 C C . ARG A 1 231 ? 19.201 -22.910 -14.460 1.00 72.12 231 ARG A C 1
ATOM 1726 O O . ARG A 1 231 ? 20.067 -23.166 -15.289 1.00 72.12 231 ARG A O 1
ATOM 1733 N N . ASP A 1 232 ? 18.102 -22.203 -14.725 1.00 87.06 232 ASP A N 1
ATOM 1734 C CA . ASP A 1 232 ? 17.710 -21.661 -16.017 1.00 87.06 232 ASP A CA 1
ATOM 1735 C C . ASP A 1 232 ? 17.205 -20.212 -15.870 1.00 87.06 232 ASP A C 1
ATOM 1737 O O . ASP A 1 232 ? 16.415 -19.879 -14.979 1.00 87.06 232 ASP A O 1
ATOM 1741 N N . ALA A 1 233 ? 17.657 -19.330 -16.760 1.00 86.88 233 ALA A N 1
ATOM 1742 C CA . ALA A 1 233 ? 17.212 -17.944 -16.805 1.00 86.88 233 ALA A CA 1
ATOM 1743 C C . ALA A 1 233 ? 15.748 -17.804 -17.248 1.00 86.88 233 ALA A C 1
ATOM 1745 O O . ALA A 1 233 ? 15.086 -16.852 -16.829 1.00 86.88 233 ALA A O 1
ATOM 1746 N N . ALA A 1 234 ? 15.231 -18.745 -18.045 1.00 90.50 234 ALA A N 1
ATOM 1747 C CA . ALA A 1 234 ? 13.825 -18.762 -18.435 1.00 90.50 234 ALA A CA 1
ATOM 1748 C C . ALA A 1 234 ? 12.915 -19.011 -17.220 1.00 90.50 234 ALA A C 1
ATOM 1750 O O . ALA A 1 234 ? 11.951 -18.277 -17.012 1.00 90.50 234 ALA A O 1
ATOM 1751 N N . GLU A 1 235 ? 13.274 -19.967 -16.358 1.00 92.19 235 GLU A N 1
ATOM 1752 C CA . GLU A 1 235 ? 12.538 -20.257 -15.118 1.00 92.19 235 GLU A CA 1
ATOM 1753 C C . GLU A 1 235 ? 12.568 -19.070 -14.139 1.00 92.19 235 GLU A C 1
ATOM 1755 O O . GLU A 1 235 ? 11.579 -18.769 -13.457 1.00 92.19 235 GLU A O 1
ATOM 1760 N N . TYR A 1 236 ? 13.696 -18.356 -14.082 1.00 90.81 236 TYR A N 1
ATOM 1761 C CA . TYR A 1 236 ? 13.806 -17.131 -13.295 1.00 90.81 236 TYR A CA 1
ATOM 1762 C C . TYR A 1 236 ? 12.897 -16.022 -13.834 1.00 90.81 236 TYR A C 1
ATOM 1764 O O . TYR A 1 236 ? 12.210 -15.361 -13.054 1.00 90.81 236 TYR A O 1
ATOM 1772 N N . ALA A 1 237 ? 12.872 -15.830 -15.157 1.00 93.38 237 ALA A N 1
ATOM 1773 C CA . ALA A 1 237 ? 12.000 -14.865 -15.817 1.00 93.38 237 ALA A CA 1
ATOM 1774 C C . ALA A 1 237 ? 10.516 -15.180 -15.565 1.00 93.38 237 ALA A C 1
ATOM 1776 O O . ALA A 1 237 ? 9.766 -14.279 -15.193 1.00 93.38 237 ALA A O 1
ATOM 1777 N N . ASP A 1 238 ? 10.113 -16.449 -15.654 1.00 94.56 238 ASP A N 1
ATOM 1778 C CA . ASP A 1 238 ? 8.744 -16.880 -15.339 1.00 94.56 238 ASP A CA 1
ATOM 1779 C C . ASP A 1 238 ? 8.370 -16.582 -13.896 1.00 94.56 238 ASP A C 1
ATOM 1781 O O . ASP A 1 238 ? 7.296 -16.055 -13.606 1.00 94.56 238 ASP A O 1
ATOM 1785 N N . SER A 1 239 ? 9.274 -16.916 -12.975 1.00 92.56 239 SER A N 1
ATOM 1786 C CA . SER A 1 239 ? 9.029 -16.724 -11.552 1.00 92.56 239 SER A CA 1
ATOM 1787 C C . SER A 1 239 ? 8.920 -15.232 -11.215 1.00 92.56 239 SER A C 1
ATOM 1789 O O . SER A 1 239 ? 8.059 -14.839 -10.429 1.00 92.56 239 SER A O 1
ATOM 1791 N N . LEU A 1 240 ? 9.740 -14.390 -11.856 1.00 92.94 240 LEU A N 1
ATOM 1792 C CA . LEU A 1 240 ? 9.680 -12.929 -11.771 1.00 92.94 240 LEU A CA 1
ATOM 1793 C C . LEU A 1 240 ? 8.334 -12.384 -12.268 1.00 92.94 240 LEU A C 1
ATOM 1795 O O . LEU A 1 240 ? 7.692 -11.598 -11.572 1.00 92.94 240 LEU A O 1
ATOM 1799 N N . GLU A 1 241 ? 7.906 -12.791 -13.462 1.00 95.62 241 GLU A N 1
ATOM 1800 C CA . GLU A 1 241 ? 6.649 -12.343 -14.066 1.00 95.62 241 GLU A CA 1
ATOM 1801 C C . GLU A 1 241 ? 5.433 -12.767 -13.244 1.00 95.62 241 GLU A C 1
ATOM 1803 O O . GLU A 1 241 ? 4.505 -11.971 -13.077 1.00 95.62 241 GLU A O 1
ATOM 1808 N N . LEU A 1 242 ? 5.455 -13.993 -12.712 1.00 93.56 242 LEU A N 1
ATOM 1809 C CA . LEU A 1 242 ? 4.361 -14.546 -11.924 1.00 93.56 242 LEU A CA 1
ATOM 1810 C C . LEU A 1 242 ? 4.200 -13.805 -10.593 1.00 93.56 242 LEU A C 1
ATOM 1812 O O . LEU A 1 242 ? 3.098 -13.371 -10.260 1.00 93.56 242 LEU A O 1
ATOM 1816 N N . VAL A 1 243 ? 5.304 -13.584 -9.872 1.00 90.00 243 VAL A N 1
ATOM 1817 C CA . VAL A 1 243 ? 5.295 -12.812 -8.620 1.00 90.00 243 VAL A CA 1
ATOM 1818 C C . VAL A 1 243 ? 4.892 -11.362 -8.877 1.00 90.00 243 VAL A C 1
ATOM 1820 O O . VAL A 1 243 ? 4.091 -10.810 -8.129 1.00 90.00 243 VAL A O 1
ATOM 1823 N N . ALA A 1 244 ? 5.383 -10.738 -9.951 1.00 91.50 244 ALA A N 1
ATOM 1824 C CA . ALA A 1 244 ? 4.972 -9.384 -10.314 1.00 91.50 244 ALA A CA 1
ATOM 1825 C C . ALA A 1 244 ? 3.465 -9.288 -10.605 1.00 91.50 244 ALA A C 1
ATOM 1827 O O . ALA A 1 244 ? 2.814 -8.331 -10.178 1.00 91.50 244 ALA A O 1
ATOM 1828 N N . ALA A 1 245 ? 2.911 -10.274 -11.317 1.00 93.00 245 ALA A N 1
ATOM 1829 C CA . ALA A 1 245 ? 1.493 -10.324 -11.643 1.00 93.00 245 ALA A CA 1
ATOM 1830 C C . ALA A 1 245 ? 0.610 -10.499 -10.400 1.00 93.00 245 ALA A C 1
ATOM 1832 O O . ALA A 1 245 ? -0.413 -9.821 -10.308 1.00 93.00 245 ALA A O 1
ATOM 1833 N N . ASP A 1 246 ? 1.007 -11.350 -9.451 1.00 92.00 246 ASP A N 1
ATOM 1834 C CA . ASP A 1 246 ? 0.299 -11.537 -8.178 1.00 92.00 246 ASP A CA 1
ATOM 1835 C C . ASP A 1 246 ? 0.360 -10.281 -7.296 1.00 92.00 246 ASP A C 1
ATOM 1837 O O . ASP A 1 246 ? -0.672 -9.750 -6.881 1.00 92.00 246 ASP A O 1
ATOM 1841 N N . VAL A 1 247 ? 1.560 -9.723 -7.108 1.00 84.88 247 VAL A N 1
ATOM 1842 C CA . VAL A 1 247 ? 1.790 -8.520 -6.293 1.00 84.88 247 VAL A CA 1
ATOM 1843 C C . VAL A 1 247 ? 0.959 -7.329 -6.778 1.00 84.88 247 VAL A C 1
ATOM 1845 O O . VAL A 1 247 ? 0.495 -6.530 -5.968 1.00 84.88 247 VAL A O 1
ATOM 1848 N N . ALA A 1 248 ? 0.747 -7.200 -8.087 1.00 87.50 248 ALA A N 1
ATOM 1849 C CA . ALA A 1 248 ? -0.082 -6.140 -8.652 1.00 87.50 248 ALA A CA 1
ATOM 1850 C C . ALA A 1 248 ? -1.594 -6.425 -8.609 1.00 87.50 248 ALA A C 1
ATOM 1852 O O . ALA A 1 248 ? -2.391 -5.500 -8.763 1.00 87.50 248 ALA A O 1
ATOM 1853 N N . GLN A 1 249 ? -2.005 -7.686 -8.437 1.00 87.19 249 GLN A N 1
ATOM 1854 C CA . GLN A 1 249 ? -3.407 -8.063 -8.217 1.00 87.19 249 GLN A CA 1
ATOM 1855 C C . GLN A 1 249 ? -3.818 -7.950 -6.754 1.00 87.19 249 GLN A C 1
ATOM 1857 O O . GLN A 1 249 ? -5.013 -7.821 -6.467 1.00 87.19 249 GLN A O 1
ATOM 1862 N N . ALA A 1 250 ? -2.852 -7.985 -5.834 1.00 77.81 250 ALA A N 1
ATOM 1863 C CA . ALA A 1 250 ? -3.113 -7.699 -4.439 1.00 77.81 250 ALA A CA 1
ATOM 1864 C C . ALA A 1 250 ? -3.793 -6.320 -4.335 1.00 77.81 250 ALA A C 1
ATOM 1866 O O . ALA A 1 250 ? -3.295 -5.344 -4.905 1.00 77.81 250 ALA A O 1
ATOM 1867 N N . PRO A 1 251 ? -4.952 -6.216 -3.655 1.00 71.31 251 PRO A N 1
ATOM 1868 C CA . PRO A 1 251 ? -5.588 -4.925 -3.454 1.00 71.31 251 PRO A CA 1
ATOM 1869 C C . PRO A 1 251 ? -4.561 -3.992 -2.802 1.00 71.31 251 PRO A C 1
ATOM 1871 O O . PRO A 1 251 ? -3.891 -4.436 -1.863 1.00 71.31 251 PRO A O 1
ATOM 1874 N N . PRO A 1 252 ? -4.404 -2.743 -3.288 1.00 57.88 252 PRO A N 1
ATOM 1875 C CA . PRO A 1 252 ? -3.455 -1.813 -2.700 1.00 57.88 252 PRO A CA 1
ATOM 1876 C C . PRO A 1 252 ? -3.737 -1.768 -1.205 1.00 57.88 252 PRO A C 1
ATOM 1878 O O . PRO A 1 252 ? -4.872 -1.507 -0.791 1.00 57.88 252 PRO A O 1
ATOM 1881 N N . HIS A 1 253 ? -2.731 -2.109 -0.397 1.00 47.84 253 HIS A N 1
ATOM 1882 C CA . HIS A 1 253 ? -2.858 -1.942 1.038 1.00 47.84 253 HIS A CA 1
ATOM 1883 C C . HIS A 1 253 ? -3.218 -0.470 1.251 1.00 47.84 253 HIS A C 1
ATOM 1885 O O . HIS A 1 253 ? -2.489 0.392 0.745 1.00 47.84 253 HIS A O 1
ATOM 1891 N N . PRO A 1 254 ? -4.357 -0.158 1.900 1.00 42.22 254 PRO A N 1
ATOM 1892 C CA . PRO A 1 254 ? -4.705 1.229 2.151 1.00 42.22 254 PRO A CA 1
ATOM 1893 C C . PRO A 1 254 ? -3.495 1.883 2.825 1.00 42.22 254 PRO A C 1
ATOM 1895 O O . PRO A 1 254 ? -2.891 1.237 3.693 1.00 42.22 254 PRO A O 1
ATOM 1898 N N . PRO A 1 255 ? -3.090 3.104 2.413 1.00 41.28 255 PRO A N 1
ATOM 1899 C CA . PRO A 1 255 ? -1.982 3.799 3.055 1.00 41.28 255 PRO A CA 1
ATOM 1900 C C . PRO A 1 255 ? -2.231 3.724 4.552 1.00 41.28 255 PRO A C 1
ATOM 1902 O O . PRO A 1 255 ? -3.344 4.038 4.973 1.00 41.28 255 PRO A O 1
ATOM 1905 N N . ILE A 1 256 ? -1.250 3.226 5.313 1.00 37.84 256 ILE A N 1
ATOM 1906 C CA . ILE A 1 256 ? -1.380 2.944 6.745 1.00 37.84 256 ILE A CA 1
ATOM 1907 C C . ILE A 1 256 ? -1.755 4.247 7.476 1.00 37.84 256 ILE A C 1
ATOM 1909 O O . ILE A 1 256 ? -0.913 4.997 7.961 1.00 37.84 256 ILE A O 1
ATOM 1913 N N . TYR A 1 257 ? -3.052 4.518 7.514 1.00 30.44 257 TYR A N 1
ATOM 1914 C CA . TYR A 1 257 ? -3.787 5.227 8.538 1.00 30.44 257 TYR A CA 1
ATOM 1915 C C . TYR A 1 257 ? -4.431 4.141 9.405 1.00 30.44 257 TYR A C 1
ATOM 1917 O O . TYR A 1 257 ? -4.759 3.067 8.895 1.00 30.44 257 TYR A O 1
ATOM 1925 N N . PRO A 1 258 ? -4.573 4.366 10.719 1.00 34.09 258 PRO A N 1
ATOM 1926 C CA . PRO A 1 258 ? -4.873 3.312 11.679 1.00 34.09 258 PRO A CA 1
ATOM 1927 C C . PRO A 1 258 ? -6.343 2.886 11.568 1.00 34.09 258 PRO A C 1
ATOM 1929 O O . PRO A 1 258 ? -7.178 3.322 12.347 1.00 34.09 258 PRO A O 1
ATOM 1932 N N . PHE A 1 259 ? -6.676 2.044 10.592 1.00 28.66 259 PHE A N 1
ATOM 1933 C CA . PHE A 1 259 ? -7.961 1.355 10.487 1.00 28.66 259 PHE A CA 1
ATOM 1934 C C . PHE A 1 259 ? -7.756 -0.083 9.976 1.00 28.66 259 PHE A C 1
ATOM 1936 O O . PHE A 1 259 ? -6.753 -0.380 9.325 1.00 28.66 259 PHE A O 1
ATOM 1943 N N . PRO A 1 260 ? -8.654 -1.014 10.345 1.00 39.84 260 PRO A N 1
ATOM 1944 C CA . PRO A 1 260 ? -8.372 -2.442 10.363 1.00 39.84 260 PRO A CA 1
ATOM 1945 C C . PRO A 1 260 ? -8.448 -3.079 8.971 1.00 39.84 260 PRO A C 1
ATOM 1947 O O . PRO A 1 260 ? -9.359 -2.817 8.188 1.00 39.84 260 PRO A O 1
ATOM 1950 N N . LEU A 1 261 ? -7.505 -3.984 8.701 1.00 36.41 261 LEU A N 1
ATOM 1951 C CA . LEU A 1 261 ? -7.505 -4.882 7.545 1.00 36.41 261 LEU A CA 1
ATOM 1952 C C . LEU A 1 261 ? -8.596 -5.967 7.692 1.00 36.41 261 LEU A C 1
ATOM 1954 O O . LEU A 1 261 ? -8.743 -6.537 8.778 1.00 36.41 261 LEU A O 1
ATOM 1958 N N . PRO A 1 262 ? -9.320 -6.333 6.618 1.00 31.70 262 PRO A N 1
ATOM 1959 C CA . PRO A 1 262 ? -10.170 -7.516 6.611 1.00 31.70 262 PRO A CA 1
ATOM 1960 C C . PRO A 1 262 ? -9.343 -8.812 6.547 1.00 31.70 262 PRO A C 1
ATOM 1962 O O . PRO A 1 262 ? -8.279 -8.889 5.934 1.00 31.70 262 PRO A O 1
ATOM 1965 N N . LYS A 1 263 ? -9.878 -9.848 7.200 1.00 35.75 263 LYS A N 1
ATOM 1966 C CA . LYS A 1 263 ? -9.303 -11.188 7.387 1.00 35.75 263 LYS A CA 1
ATOM 1967 C C . LYS A 1 263 ? -8.982 -11.880 6.048 1.00 35.75 263 LYS A C 1
ATOM 1969 O O . LYS A 1 263 ? -9.892 -12.375 5.387 1.00 35.75 263 LYS A O 1
ATOM 1974 N N . ARG A 1 264 ? -7.700 -12.019 5.691 1.00 33.16 264 ARG A N 1
ATOM 1975 C CA . ARG A 1 264 ? -7.211 -13.086 4.793 1.00 33.16 264 ARG A CA 1
ATOM 1976 C C . ARG A 1 264 ? -5.934 -13.725 5.368 1.00 33.16 264 ARG A C 1
ATOM 1978 O O . ARG A 1 264 ? -5.094 -12.997 5.892 1.00 33.16 264 ARG A O 1
ATOM 1985 N N . PRO A 1 265 ? -5.787 -15.062 5.316 1.00 36.69 265 PRO A N 1
ATOM 1986 C CA . PRO A 1 265 ? -4.676 -15.767 5.953 1.00 36.69 265 PRO A CA 1
ATOM 1987 C C . PRO A 1 265 ? -3.398 -15.754 5.088 1.00 36.69 265 PRO A C 1
ATOM 1989 O O . PRO A 1 265 ? -3.318 -16.425 4.054 1.00 36.69 265 PRO A O 1
ATOM 1992 N N . TYR A 1 266 ? -2.386 -15.011 5.546 1.00 35.81 266 TYR A N 1
ATOM 1993 C CA . TYR A 1 266 ? -0.984 -15.057 5.089 1.00 35.81 266 TYR A CA 1
ATOM 1994 C C . TYR A 1 266 ? -0.263 -16.348 5.594 1.00 35.81 266 TYR A C 1
ATOM 1996 O O . TYR A 1 266 ? -0.797 -17.013 6.479 1.00 35.81 266 TYR A O 1
ATOM 2004 N N . PRO A 1 267 ? 0.884 -16.761 5.002 1.00 43.78 267 PRO A N 1
ATOM 2005 C CA . PRO A 1 267 ? 1.402 -18.151 4.970 1.00 43.78 267 PRO A CA 1
ATOM 2006 C C . PRO A 1 267 ? 1.910 -18.749 6.317 1.00 43.78 267 PRO A C 1
ATOM 2008 O O . PRO A 1 267 ? 1.880 -18.071 7.344 1.00 43.78 267 PRO A O 1
ATOM 2011 N N . PRO A 1 268 ? 2.362 -20.028 6.374 1.00 43.94 268 PRO A N 1
ATOM 2012 C CA . PRO A 1 268 ? 2.288 -20.808 7.616 1.00 43.94 268 PRO A CA 1
ATOM 2013 C C . PRO A 1 268 ? 3.591 -21.063 8.405 1.00 43.94 268 PRO A C 1
ATOM 2015 O O . PRO A 1 268 ? 3.545 -21.906 9.285 1.00 43.94 268 PRO A O 1
ATOM 2018 N N . ARG A 1 269 ? 4.748 -20.401 8.190 1.00 37.69 269 ARG A N 1
ATOM 2019 C CA . ARG A 1 269 ? 5.911 -20.610 9.113 1.00 37.69 269 ARG A CA 1
ATOM 2020 C C . ARG A 1 269 ? 6.722 -19.375 9.518 1.00 37.69 269 ARG A C 1
ATOM 2022 O O . ARG A 1 269 ? 7.030 -19.230 10.694 1.00 37.69 269 ARG A O 1
ATOM 2029 N N . ILE A 1 270 ? 7.013 -18.444 8.608 1.00 38.09 270 ILE A N 1
ATOM 2030 C CA . ILE A 1 270 ? 7.709 -17.181 8.957 1.00 38.09 270 ILE A CA 1
ATOM 2031 C C . ILE A 1 270 ? 6.697 -16.125 9.418 1.00 38.09 270 ILE A C 1
ATOM 2033 O O . ILE A 1 270 ? 6.873 -15.490 10.453 1.00 38.09 270 ILE A O 1
ATOM 2037 N N . SER A 1 271 ? 5.566 -16.024 8.721 1.00 39.03 271 SER A N 1
ATOM 2038 C CA . SER A 1 271 ? 4.399 -15.283 9.192 1.00 39.03 271 SER A CA 1
ATOM 2039 C C . SER A 1 271 ? 3.675 -15.979 10.330 1.00 39.03 271 SER A C 1
ATOM 2041 O O . SER A 1 271 ? 2.928 -15.294 10.997 1.00 39.03 271 SER A O 1
ATOM 2043 N N . GLN A 1 272 ? 3.894 -17.264 10.630 1.00 37.25 272 GLN A N 1
ATOM 2044 C CA . GLN A 1 272 ? 3.294 -17.834 11.836 1.00 37.25 272 GLN A CA 1
ATOM 2045 C C . GLN A 1 272 ? 3.918 -17.210 13.082 1.00 37.25 272 GLN A C 1
ATOM 2047 O O . GLN A 1 272 ? 3.162 -16.711 13.888 1.00 37.25 272 GLN A O 1
ATOM 2052 N N . SER A 1 273 ? 5.247 -17.060 13.172 1.00 37.31 273 SER A N 1
ATOM 2053 C CA . SER A 1 273 ? 5.863 -16.385 14.328 1.00 37.31 273 SER A CA 1
ATOM 2054 C C . SER A 1 273 ? 5.658 -14.860 14.319 1.00 37.31 273 SER A C 1
ATOM 2056 O O . SER A 1 273 ? 5.432 -14.265 15.371 1.00 37.31 273 SER A O 1
ATOM 2058 N N . ILE A 1 274 ? 5.655 -14.221 13.137 1.00 38.47 274 ILE A N 1
ATOM 2059 C CA . ILE A 1 274 ? 5.398 -12.774 12.999 1.00 38.47 274 ILE A CA 1
ATOM 2060 C C . ILE A 1 274 ? 3.918 -12.448 13.228 1.00 38.47 274 ILE A C 1
ATOM 2062 O O . ILE A 1 274 ? 3.627 -11.444 13.854 1.00 38.47 274 ILE A O 1
ATOM 2066 N N . SER A 1 275 ? 2.976 -13.284 12.788 1.00 41.78 275 SER A N 1
ATOM 2067 C CA . SER A 1 275 ? 1.535 -13.157 13.059 1.00 41.78 275 SER A CA 1
ATOM 2068 C C . SER A 1 275 ? 1.220 -13.609 14.490 1.00 41.78 275 SER A C 1
ATOM 2070 O O . SER A 1 275 ? 0.456 -12.953 15.181 1.00 41.78 275 SER A O 1
ATOM 2072 N N . GLU A 1 276 ? 1.873 -14.642 15.021 1.00 43.03 276 GLU A N 1
ATOM 2073 C CA . GLU A 1 276 ? 1.765 -15.033 16.433 1.00 43.03 276 GLU A CA 1
ATOM 2074 C C . GLU A 1 276 ? 2.220 -13.906 17.364 1.00 43.03 276 GLU A C 1
ATOM 2076 O O . GLU A 1 276 ? 1.562 -13.673 18.373 1.00 43.03 276 GLU A O 1
ATOM 2081 N N . GLN A 1 277 ? 3.257 -13.147 16.991 1.00 44.78 277 GLN A N 1
ATOM 2082 C CA . GLN A 1 277 ? 3.722 -11.978 17.748 1.00 44.78 277 GLN A CA 1
ATOM 2083 C C . GLN A 1 277 ? 2.947 -10.688 17.422 1.00 44.78 277 GLN A C 1
ATOM 2085 O O . GLN A 1 277 ? 2.646 -9.910 18.324 1.00 44.78 277 GLN A O 1
ATOM 2090 N N . ALA A 1 278 ? 2.568 -10.447 16.164 1.00 40.81 278 ALA A N 1
ATOM 2091 C CA . ALA A 1 278 ? 1.799 -9.265 15.755 1.00 40.81 278 ALA A CA 1
ATOM 2092 C C . ALA A 1 278 ? 0.316 -9.345 16.159 1.00 40.81 278 ALA A C 1
ATOM 2094 O O . ALA A 1 278 ? -0.337 -8.306 16.276 1.00 40.81 278 ALA A O 1
ATOM 2095 N N . HIS A 1 279 ? -0.205 -10.551 16.411 1.00 47.00 279 HIS A N 1
ATOM 2096 C CA . HIS A 1 279 ? -1.541 -10.833 16.948 1.00 47.00 279 HIS A CA 1
ATOM 2097 C C . HIS A 1 279 ? -1.499 -11.365 18.387 1.00 47.00 279 HIS A C 1
ATOM 2099 O O . HIS A 1 279 ? -2.411 -12.079 18.799 1.00 47.00 279 HIS A O 1
ATOM 2105 N N . ALA A 1 280 ? -0.489 -10.989 19.180 1.00 54.78 280 ALA A N 1
ATOM 2106 C CA . ALA A 1 280 ? -0.498 -11.274 20.618 1.00 54.78 280 ALA A CA 1
ATOM 2107 C C . ALA A 1 280 ? -1.767 -10.722 21.306 1.00 54.78 280 ALA A C 1
ATOM 2109 O O . ALA A 1 280 ? -2.226 -11.269 22.304 1.00 54.78 280 ALA A O 1
ATOM 2110 N N . PHE A 1 281 ? -2.382 -9.680 20.733 1.00 67.12 281 PHE A N 1
ATOM 2111 C CA . PHE A 1 281 ? -3.683 -9.167 21.150 1.00 67.12 281 PHE A CA 1
ATOM 2112 C C . PHE A 1 281 ? -4.788 -9.501 20.140 1.00 67.12 281 PHE A C 1
ATOM 2114 O O . PHE A 1 281 ? -4.563 -9.464 18.923 1.00 67.12 281 PHE A O 1
ATOM 2121 N N . ARG A 1 282 ? -5.993 -9.786 20.650 1.00 80.44 282 ARG A N 1
ATOM 2122 C CA . ARG A 1 282 ? -7.182 -10.116 19.850 1.00 80.44 282 ARG A CA 1
ATOM 2123 C C . ARG A 1 282 ? -7.539 -9.027 18.828 1.00 80.44 282 ARG A C 1
ATOM 2125 O O . ARG A 1 282 ? -7.087 -7.882 18.904 1.00 80.44 282 ARG A O 1
ATOM 2132 N N . GLN A 1 283 ? -8.371 -9.385 17.850 1.00 71.50 283 GLN A N 1
ATOM 2133 C CA . GLN A 1 283 ? -8.890 -8.404 16.896 1.00 71.50 283 GLN A CA 1
ATOM 2134 C C . GLN A 1 283 ? -9.836 -7.409 17.592 1.00 71.50 283 GLN A C 1
ATOM 2136 O O . GLN A 1 283 ? -10.644 -7.849 18.414 1.00 71.50 283 GLN A O 1
ATOM 2141 N N . PRO A 1 284 ? -9.771 -6.104 17.253 1.00 73.62 284 PRO A N 1
ATOM 2142 C CA . PRO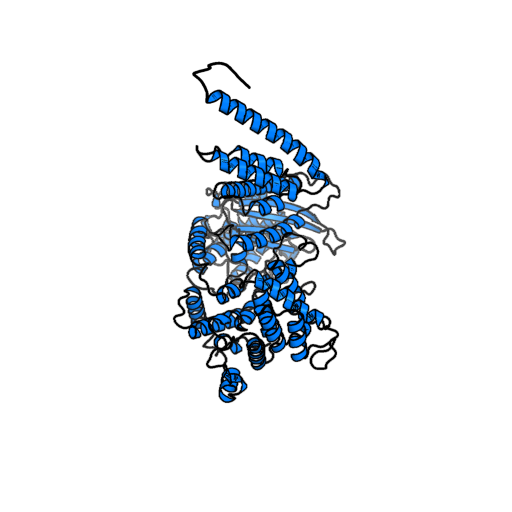 A 1 284 ? -10.754 -5.134 17.722 1.00 73.62 284 PRO A CA 1
ATOM 2143 C C . PRO A 1 284 ? -12.157 -5.560 17.298 1.00 73.62 284 PRO A C 1
ATOM 2145 O O . PRO A 1 284 ? -12.359 -6.038 16.176 1.00 73.62 284 PRO A O 1
ATOM 2148 N N . VAL A 1 285 ? -13.130 -5.387 18.185 1.00 78.25 285 VAL A N 1
ATOM 2149 C CA . VAL A 1 285 ? -14.527 -5.707 17.866 1.00 78.25 285 VAL A CA 1
ATOM 2150 C C . VAL A 1 285 ? -15.093 -4.575 17.007 1.00 78.25 285 VAL A C 1
ATOM 2152 O O . VAL A 1 285 ? -14.856 -3.403 17.308 1.00 78.25 285 VAL A O 1
ATOM 2155 N N . PRO A 1 286 ? -15.810 -4.881 15.913 1.00 79.50 286 PRO A N 1
ATOM 2156 C CA . PRO A 1 286 ? -16.428 -3.846 15.097 1.00 79.50 286 PRO A CA 1
ATOM 2157 C C . PRO A 1 286 ? -17.517 -3.111 15.886 1.00 79.50 286 PRO A C 1
ATOM 2159 O O . PRO A 1 286 ? -18.341 -3.759 16.528 1.00 79.50 286 PRO A O 1
ATOM 2162 N N . LEU A 1 287 ? -17.550 -1.781 15.760 1.00 86.31 287 LEU A N 1
ATOM 2163 C CA . LEU A 1 287 ? -18.647 -0.934 16.241 1.00 86.31 287 LEU A CA 1
ATOM 2164 C C . LEU A 1 287 ? -19.972 -1.363 15.614 1.00 86.31 287 LEU A C 1
ATOM 2166 O O . LEU A 1 287 ? -20.041 -1.648 14.411 1.00 86.31 287 LEU A O 1
ATOM 2170 N N . ARG A 1 288 ? -21.029 -1.388 16.421 1.00 92.88 288 ARG A N 1
ATOM 2171 C CA . ARG A 1 288 ? -22.366 -1.804 15.998 1.00 92.88 288 ARG A CA 1
ATOM 2172 C C . ARG A 1 288 ? -23.429 -0.886 16.560 1.00 92.88 288 ARG A C 1
ATOM 2174 O O . ARG A 1 288 ? -23.156 0.040 17.313 1.00 92.88 288 ARG A O 1
ATOM 2181 N N . ARG A 1 289 ? -24.660 -1.105 16.102 1.00 96.56 289 ARG A N 1
ATOM 2182 C CA . ARG A 1 289 ? -25.833 -0.399 16.603 1.00 96.56 289 ARG A CA 1
ATOM 2183 C C . ARG A 1 289 ? -26.762 -1.400 17.253 1.00 96.56 289 ARG A C 1
ATOM 2185 O O . ARG A 1 289 ? -27.139 -2.369 16.597 1.00 96.56 289 ARG A O 1
ATOM 2192 N N . HIS A 1 290 ? -27.158 -1.128 18.488 1.00 96.62 290 HIS A N 1
ATOM 2193 C CA . HIS A 1 290 ? -28.051 -1.993 19.252 1.00 96.62 290 HIS A CA 1
ATOM 2194 C C . HIS A 1 290 ? -29.240 -1.187 19.752 1.00 96.62 290 HIS A C 1
ATOM 2196 O O . HIS A 1 290 ? -29.106 -0.026 20.139 1.00 96.62 290 HIS A O 1
ATOM 2202 N N . ALA A 1 291 ? -30.420 -1.792 19.671 1.00 97.06 291 ALA A N 1
ATOM 2203 C CA . ALA A 1 291 ? -31.634 -1.267 20.275 1.00 97.06 291 ALA A CA 1
ATOM 2204 C C . ALA A 1 291 ? -31.758 -1.828 21.695 1.00 97.06 291 ALA A C 1
ATOM 2206 O O . ALA A 1 291 ? -31.409 -2.982 21.922 1.00 97.06 291 ALA A O 1
ATOM 2207 N N . TYR A 1 292 ? -32.297 -1.039 22.622 1.00 98.00 292 TYR A N 1
ATOM 2208 C CA . TYR A 1 292 ? -32.529 -1.462 24.001 1.00 98.00 292 TYR A CA 1
ATOM 2209 C C . TYR A 1 292 ? -33.999 -1.283 24.361 1.00 98.00 292 TYR A C 1
ATOM 2211 O O . TYR A 1 292 ? -34.519 -0.172 24.269 1.00 98.00 292 TYR A O 1
ATOM 2219 N N . ARG A 1 293 ? -34.679 -2.376 24.732 1.00 97.19 293 ARG A N 1
ATOM 2220 C CA . ARG A 1 293 ? -36.092 -2.385 25.171 1.00 97.19 293 ARG A CA 1
ATOM 2221 C C . ARG A 1 293 ? -37.051 -1.597 24.262 1.00 97.19 293 ARG A C 1
ATOM 2223 O O . ARG A 1 293 ? -37.899 -0.842 24.723 1.00 97.19 293 ARG A O 1
ATOM 2230 N N . GLY A 1 294 ? -36.900 -1.753 22.946 1.00 96.31 294 GLY A N 1
ATOM 2231 C CA . GLY A 1 294 ? -37.718 -1.046 21.950 1.00 96.31 294 GLY A CA 1
ATOM 2232 C C . GLY A 1 294 ? -37.293 0.403 21.672 1.00 96.31 294 GLY A C 1
ATOM 2233 O O . GLY A 1 294 ? -37.915 1.069 20.849 1.00 96.31 294 GLY A O 1
ATOM 2234 N N . GLY A 1 295 ? -36.231 0.893 22.316 1.00 97.44 295 GLY A N 1
ATOM 2235 C CA . GLY A 1 295 ? -35.563 2.143 21.965 1.00 97.44 295 GLY A CA 1
ATOM 2236 C C . GLY A 1 295 ? -34.882 2.090 20.594 1.00 97.44 295 GLY A C 1
ATOM 2237 O O . GLY A 1 295 ? -34.671 1.025 20.012 1.00 97.44 295 GLY A O 1
ATOM 2238 N N . ALA A 1 296 ? -34.524 3.261 20.068 1.00 97.38 296 ALA A N 1
ATOM 2239 C CA . ALA A 1 296 ? -33.827 3.369 18.791 1.00 97.38 296 ALA A CA 1
ATOM 2240 C C . ALA A 1 296 ? -32.437 2.713 18.847 1.00 97.38 296 ALA A C 1
ATOM 2242 O O . ALA A 1 296 ? -31.748 2.768 19.860 1.00 97.38 296 ALA A O 1
ATOM 2243 N N . ALA A 1 297 ? -31.985 2.141 17.729 1.00 97.50 297 ALA A N 1
ATOM 2244 C CA . ALA A 1 297 ? -30.658 1.541 17.664 1.00 97.50 297 ALA A CA 1
ATOM 2245 C C . ALA A 1 297 ? -29.551 2.612 17.733 1.00 97.50 297 ALA A C 1
ATOM 2247 O O . ALA A 1 297 ? -29.430 3.450 16.823 1.00 97.50 297 ALA A O 1
ATOM 2248 N N . LYS A 1 298 ? -28.716 2.561 18.776 1.00 96.94 298 LYS A N 1
ATOM 2249 C CA . LYS A 1 298 ? -27.621 3.511 19.039 1.00 96.94 298 LYS A CA 1
ATOM 2250 C C . LYS A 1 298 ? -26.249 2.859 18.884 1.00 96.94 298 LYS A C 1
ATOM 2252 O O . LYS A 1 298 ? -26.153 1.646 19.053 1.00 96.94 298 LYS A O 1
ATOM 2257 N N . PRO A 1 299 ? -25.217 3.625 18.487 1.00 93.94 299 PRO A N 1
ATOM 2258 C CA . PRO A 1 299 ? -23.868 3.094 18.379 1.00 93.94 299 PRO A CA 1
ATOM 2259 C C . PRO A 1 299 ? -23.297 2.769 19.768 1.00 93.94 299 PRO A C 1
ATOM 2261 O O . PRO A 1 299 ? -23.447 3.560 20.691 1.00 93.94 299 PRO A O 1
ATOM 2264 N N . ASP A 1 300 ? -22.612 1.637 19.906 1.00 94.12 300 ASP A N 1
ATOM 2265 C CA . ASP A 1 300 ? -22.075 1.131 21.178 1.00 94.12 300 ASP A CA 1
ATOM 2266 C C . ASP A 1 300 ? -20.668 1.657 21.508 1.00 94.12 300 ASP A C 1
ATOM 2268 O O . ASP A 1 300 ? -19.814 0.923 21.993 1.00 94.12 300 ASP A O 1
ATOM 2272 N N . CYS A 1 301 ? -20.371 2.925 21.204 1.00 93.25 301 CYS A N 1
ATOM 2273 C CA . CYS A 1 301 ? -18.995 3.436 21.213 1.00 93.25 301 CYS A CA 1
ATOM 2274 C C . CYS A 1 301 ? -18.318 3.382 22.599 1.00 93.25 301 CYS A C 1
ATOM 2276 O O . CYS A 1 301 ? -17.128 3.061 22.706 1.00 93.25 301 CYS A O 1
ATOM 2278 N N . VAL A 1 302 ? -19.052 3.713 23.666 1.00 96.62 302 VAL A N 1
ATOM 2279 C CA . VAL A 1 302 ? -18.516 3.730 25.040 1.00 96.62 302 VAL A CA 1
ATOM 2280 C C . VAL A 1 302 ? -18.505 2.320 25.619 1.00 96.62 302 VAL A C 1
ATOM 2282 O O . VAL A 1 302 ? -17.518 1.914 26.227 1.00 96.62 302 VAL A O 1
ATOM 2285 N N . GLU A 1 303 ? -19.547 1.538 25.351 1.00 97.44 303 GLU A N 1
ATOM 2286 C CA . GLU A 1 303 ? -19.646 0.123 25.698 1.00 97.44 303 GLU A CA 1
ATOM 2287 C C . GLU A 1 303 ? -18.499 -0.672 25.056 1.00 97.44 303 GLU A C 1
ATOM 2289 O O . GLU A 1 303 ? -17.864 -1.505 25.701 1.00 97.44 303 GLU A O 1
ATOM 2294 N N . GLN A 1 304 ? -18.166 -0.375 23.803 1.00 95.31 304 GLN A N 1
ATOM 2295 C CA . GLN A 1 304 ? -17.035 -0.953 23.089 1.00 95.31 304 GLN A CA 1
ATOM 2296 C C . GLN A 1 304 ? -15.696 -0.526 23.715 1.00 95.31 304 GLN A C 1
ATOM 2298 O O . GLN A 1 304 ? -14.790 -1.347 23.847 1.00 95.31 304 GLN A O 1
ATOM 2303 N N . SER A 1 305 ? -15.578 0.721 24.183 1.00 96.44 305 SER A N 1
ATOM 2304 C CA . SER A 1 305 ? -14.391 1.198 24.916 1.00 96.44 305 SER A CA 1
ATOM 2305 C C . SER A 1 305 ? -14.210 0.458 26.241 1.00 96.44 305 SER A C 1
ATOM 2307 O O . SER A 1 305 ? -13.102 0.035 26.574 1.00 96.44 305 SER A O 1
ATOM 2309 N N . LEU A 1 306 ? -15.310 0.231 26.962 1.00 97.62 306 LEU A N 1
ATOM 2310 C CA . LEU A 1 306 ? -15.342 -0.554 28.194 1.00 97.62 306 LEU A CA 1
ATOM 2311 C C . LEU A 1 306 ? -14.932 -2.006 27.944 1.00 97.62 306 LEU A C 1
ATOM 2313 O O . LEU A 1 306 ? -14.151 -2.584 28.700 1.00 97.62 306 LEU A O 1
ATOM 2317 N N . ARG A 1 307 ? -15.410 -2.580 26.840 1.00 95.94 307 ARG A N 1
ATOM 2318 C CA . ARG A 1 307 ? -15.054 -3.934 26.432 1.00 95.94 307 ARG A CA 1
ATOM 2319 C C . ARG A 1 307 ? -13.574 -4.077 26.108 1.00 95.94 307 ARG A C 1
ATOM 2321 O O . ARG A 1 307 ? -12.971 -5.064 26.516 1.00 95.94 307 ARG A O 1
ATOM 2328 N N . GLU A 1 308 ? -12.990 -3.130 25.374 1.00 95.06 308 GLU A N 1
ATOM 2329 C CA . GLU A 1 308 ? -11.558 -3.163 25.051 1.00 95.06 308 GLU A CA 1
ATOM 2330 C C . GLU A 1 308 ? -10.685 -2.959 26.295 1.00 95.06 308 GLU A C 1
ATOM 2332 O O . GLU A 1 308 ? -9.657 -3.625 26.422 1.00 95.06 308 GLU A O 1
ATOM 2337 N N . LEU A 1 309 ? -11.121 -2.134 27.256 1.00 96.25 309 LEU A N 1
ATOM 2338 C CA . LEU A 1 309 ? -10.477 -2.027 28.568 1.00 96.25 309 LEU A CA 1
ATOM 2339 C C . LEU A 1 309 ? -10.461 -3.377 29.291 1.00 96.25 309 LEU A C 1
ATOM 2341 O O . LEU A 1 309 ? -9.400 -3.831 29.711 1.00 96.25 309 LEU A O 1
ATOM 2345 N N . LEU A 1 310 ? -11.605 -4.052 29.414 1.00 96.88 310 LEU A N 1
ATOM 2346 C CA . LEU A 1 310 ? -11.662 -5.351 30.094 1.00 96.88 310 LEU A CA 1
ATOM 2347 C C . LEU A 1 310 ? -10.917 -6.431 29.307 1.00 96.88 310 LEU A C 1
ATOM 2349 O O . LEU A 1 310 ? -10.242 -7.273 29.892 1.00 96.88 310 LEU A O 1
ATOM 2353 N N . ALA A 1 311 ? -10.950 -6.375 27.978 1.00 94.50 311 ALA A N 1
ATOM 2354 C CA . ALA A 1 311 ? -10.159 -7.268 27.150 1.00 94.50 311 ALA A CA 1
ATOM 2355 C C . ALA A 1 311 ? -8.652 -7.087 27.356 1.00 94.50 311 ALA A C 1
ATOM 2357 O O . ALA A 1 311 ? -7.936 -8.084 27.378 1.00 94.50 311 ALA A O 1
ATOM 2358 N N . LEU A 1 312 ? -8.170 -5.851 27.533 1.00 94.06 312 LEU A N 1
ATOM 2359 C CA . LEU A 1 312 ? -6.769 -5.587 27.865 1.00 94.06 312 LEU A CA 1
ATOM 2360 C C . LEU A 1 312 ? -6.358 -6.304 29.158 1.00 94.06 312 LEU A C 1
ATOM 2362 O O . LEU A 1 312 ? -5.253 -6.831 29.232 1.00 94.06 312 LEU A O 1
ATOM 2366 N N . LEU A 1 313 ? -7.247 -6.352 30.151 1.00 95.56 313 LEU A N 1
ATOM 2367 C CA . LEU A 1 313 ? -6.991 -6.985 31.447 1.00 95.56 313 LEU A CA 1
ATOM 2368 C C . LEU A 1 313 ? -7.068 -8.520 31.391 1.00 95.56 313 LEU A C 1
ATOM 2370 O O . LEU A 1 313 ? -6.279 -9.220 32.032 1.00 95.56 313 LEU A O 1
ATOM 2374 N N . LEU A 1 314 ? -8.022 -9.049 30.623 1.00 95.19 314 LEU A N 1
ATOM 2375 C CA . LEU A 1 314 ? -8.387 -10.466 30.649 1.00 95.19 314 LEU A CA 1
ATOM 2376 C C . LEU A 1 314 ? -7.738 -11.301 29.546 1.00 95.19 314 LEU A C 1
ATOM 2378 O O . LEU A 1 314 ? -7.692 -12.520 29.675 1.00 95.19 314 LEU A O 1
ATOM 2382 N N . TRP A 1 315 ? -7.265 -10.699 28.455 1.00 93.38 315 TRP A N 1
ATOM 2383 C CA . TRP A 1 315 ? -6.703 -11.464 27.345 1.00 93.38 315 TRP A CA 1
ATOM 2384 C C . TRP A 1 315 ? -5.391 -12.148 27.748 1.00 93.38 315 TRP A C 1
ATOM 2386 O O . TRP A 1 315 ? -4.431 -11.515 28.199 1.00 93.38 315 TRP A O 1
ATOM 2396 N N . ASP A 1 316 ? -5.350 -13.462 27.574 1.00 90.75 316 ASP A N 1
ATOM 2397 C CA . ASP A 1 316 ? -4.146 -14.268 27.656 1.00 90.75 316 ASP A CA 1
ATOM 2398 C C . ASP A 1 316 ? -3.592 -14.446 26.240 1.00 90.75 316 ASP A C 1
ATOM 2400 O O . ASP A 1 316 ? -4.173 -15.148 25.408 1.00 90.75 316 ASP A O 1
ATOM 2404 N N . ALA A 1 317 ? -2.479 -13.766 25.961 1.00 83.94 317 ALA A N 1
ATOM 2405 C CA . ALA A 1 317 ? -1.819 -13.818 24.663 1.00 83.94 317 ALA A CA 1
ATOM 2406 C C . ALA A 1 317 ? -1.272 -15.217 24.343 1.00 83.94 317 ALA A C 1
ATOM 2408 O O . ALA A 1 317 ? -1.327 -15.633 23.184 1.00 83.94 317 ALA A O 1
ATOM 2409 N N . ASP A 1 318 ? -0.799 -15.945 25.360 1.00 82.31 318 ASP A N 1
ATOM 2410 C CA . ASP A 1 318 ? -0.202 -17.269 25.200 1.00 82.31 318 ASP A CA 1
ATOM 2411 C C . ASP A 1 318 ? -1.295 -18.315 24.951 1.00 82.31 318 ASP A C 1
ATOM 2413 O O . ASP A 1 318 ? -1.203 -19.116 24.020 1.00 82.31 318 ASP A O 1
ATOM 2417 N N . ALA A 1 319 ? -2.383 -18.264 25.728 1.00 86.69 319 ALA A N 1
ATOM 2418 C CA . ALA A 1 319 ? -3.519 -19.173 25.567 1.00 86.69 319 ALA A CA 1
ATOM 2419 C C . ALA A 1 319 ? -4.515 -18.743 24.470 1.00 86.69 319 ALA A C 1
ATOM 2421 O O . ALA A 1 319 ? -5.440 -19.496 24.156 1.00 86.69 319 ALA A O 1
ATOM 2422 N N . ARG A 1 320 ? -4.350 -17.540 23.901 1.00 85.38 320 ARG A N 1
ATOM 2423 C CA . ARG A 1 320 ? -5.235 -16.918 22.896 1.00 85.38 320 ARG A CA 1
ATOM 2424 C C . ARG A 1 320 ? -6.716 -16.946 23.277 1.00 85.38 320 ARG A C 1
ATOM 2426 O O . ARG A 1 320 ? -7.582 -17.223 22.446 1.00 85.38 320 ARG A O 1
ATOM 2433 N N . ARG A 1 321 ? -7.006 -16.675 24.544 1.00 91.50 321 ARG A N 1
ATOM 2434 C CA . ARG A 1 321 ? -8.366 -16.651 25.093 1.00 91.50 321 ARG A CA 1
ATOM 2435 C C . ARG A 1 321 ? -8.456 -15.659 26.240 1.00 91.50 321 ARG A C 1
ATOM 2437 O O . ARG A 1 321 ? -7.439 -15.210 26.760 1.00 91.50 321 ARG A O 1
ATOM 2444 N N . PHE A 1 322 ? -9.671 -15.339 26.659 1.00 93.50 322 PHE A N 1
ATOM 2445 C CA . PHE A 1 322 ? -9.872 -14.590 27.892 1.00 93.50 322 PHE A CA 1
ATOM 2446 C C . PHE A 1 322 ? -9.687 -15.504 29.102 1.00 93.50 322 PHE A C 1
ATOM 2448 O O . PHE A 1 322 ? -10.240 -16.601 29.157 1.00 93.50 322 PHE A O 1
ATOM 2455 N N . ASP A 1 323 ? -8.905 -15.037 30.066 1.00 95.38 323 ASP A N 1
ATOM 2456 C CA . ASP A 1 323 ? -8.679 -15.692 31.343 1.00 95.38 323 ASP A CA 1
ATOM 2457 C C . ASP A 1 323 ? -9.577 -15.051 32.406 1.00 95.38 323 ASP A C 1
ATOM 2459 O O . ASP A 1 323 ? -9.233 -14.052 33.043 1.00 95.38 323 ASP A O 1
ATOM 2463 N N . THR A 1 324 ? -10.770 -15.622 32.580 1.00 96.69 324 THR A N 1
ATOM 2464 C CA . THR A 1 324 ? -11.754 -15.141 33.558 1.00 96.69 324 THR A CA 1
ATOM 2465 C C . THR A 1 324 ? -11.304 -15.348 35.001 1.00 96.69 324 THR A C 1
ATOM 2467 O O . THR A 1 324 ? -11.875 -14.721 35.885 1.00 96.69 324 THR A O 1
ATOM 2470 N N . ALA A 1 325 ? -10.276 -16.166 35.265 1.00 96.19 325 ALA A N 1
ATOM 2471 C CA . ALA A 1 325 ? -9.722 -16.316 36.611 1.00 96.19 325 ALA A CA 1
ATOM 2472 C C . ALA A 1 325 ? -8.986 -15.050 37.089 1.00 96.19 325 ALA A C 1
ATOM 2474 O O . ALA A 1 325 ? -8.725 -14.910 38.281 1.00 96.19 325 ALA A O 1
ATOM 2475 N N . ARG A 1 326 ? -8.683 -14.110 36.177 1.00 95.81 326 ARG A N 1
ATOM 2476 C CA . ARG A 1 326 ? -8.140 -12.781 36.507 1.00 95.81 326 ARG A CA 1
ATOM 2477 C C . ARG A 1 326 ? -9.194 -11.812 37.034 1.00 95.81 326 ARG A C 1
ATOM 2479 O O . ARG A 1 326 ? -8.829 -10.768 37.568 1.00 95.81 326 ARG A O 1
ATOM 2486 N N . LEU A 1 327 ? -10.483 -12.105 36.849 1.00 97.38 327 LEU A N 1
ATOM 2487 C CA . LEU A 1 327 ? -11.546 -11.262 37.387 1.00 97.38 327 LEU A CA 1
ATOM 2488 C C . LEU A 1 327 ? -11.534 -11.323 38.922 1.00 97.38 327 LEU A C 1
ATOM 2490 O O . LEU A 1 327 ? -11.308 -12.392 39.493 1.00 97.38 327 LEU A O 1
ATOM 2494 N N . PRO A 1 328 ? -11.805 -10.201 39.611 1.00 96.81 328 PRO A N 1
ATOM 2495 C CA . PRO A 1 328 ? -12.004 -10.235 41.052 1.00 96.81 328 PRO A CA 1
ATOM 2496 C C . PRO A 1 328 ? -13.217 -11.112 41.389 1.00 96.81 328 PRO A C 1
ATOM 2498 O O . PRO A 1 328 ? -14.177 -11.180 40.623 1.00 96.81 328 PRO A O 1
ATOM 2501 N N . SER A 1 329 ? -13.218 -11.734 42.568 1.00 96.50 329 SER A N 1
ATOM 2502 C CA . SER A 1 329 ? -14.351 -12.549 43.037 1.00 96.50 329 SER A CA 1
ATOM 2503 C C . SER A 1 329 ? -15.656 -11.758 43.196 1.00 96.50 329 SER A C 1
ATOM 2505 O O . SER A 1 329 ? -16.725 -12.355 43.263 1.00 96.50 329 SER A O 1
ATOM 2507 N N . SER A 1 330 ? -15.572 -10.425 43.244 1.00 97.25 330 SER A N 1
ATOM 2508 C CA . SER A 1 330 ? -16.705 -9.497 43.255 1.00 97.25 330 SER A CA 1
ATOM 2509 C C . SER A 1 330 ? -17.313 -9.229 41.875 1.00 97.25 330 SER A C 1
ATOM 2511 O O . SER A 1 330 ? -18.360 -8.590 41.807 1.00 97.25 330 SER A O 1
ATOM 2513 N N . ALA A 1 331 ? -16.673 -9.660 40.783 1.00 97.69 331 ALA A N 1
ATOM 2514 C CA . ALA A 1 331 ? -17.166 -9.418 39.431 1.00 97.69 331 ALA A CA 1
ATOM 2515 C C . ALA A 1 331 ? -18.565 -10.013 39.222 1.00 97.69 331 ALA A C 1
ATOM 2517 O O . ALA A 1 331 ? -18.898 -11.068 39.766 1.00 97.69 331 ALA A O 1
ATOM 2518 N N . SER A 1 332 ? -19.386 -9.351 38.403 1.00 96.50 332 SER A N 1
ATOM 2519 C CA . SER A 1 332 ? -20.742 -9.832 38.140 1.00 96.50 332 SER A CA 1
ATOM 2520 C C . SER A 1 332 ? -20.723 -11.192 37.432 1.00 96.50 332 SER A C 1
ATOM 2522 O O . SER A 1 332 ? -19.883 -11.462 36.568 1.00 96.50 332 SER A O 1
ATOM 2524 N N . ALA A 1 333 ? -21.681 -12.060 37.770 1.00 96.19 333 ALA A N 1
ATOM 2525 C CA . ALA A 1 333 ? -21.794 -13.382 37.151 1.00 96.19 333 ALA A CA 1
ATOM 2526 C C . ALA A 1 333 ? -21.967 -13.290 35.623 1.00 96.19 333 ALA A C 1
ATOM 2528 O O . ALA A 1 333 ? -21.404 -14.098 34.883 1.00 96.19 333 ALA A O 1
ATOM 2529 N N . ASP A 1 334 ? -22.680 -12.267 35.144 1.00 95.88 334 ASP A N 1
ATOM 2530 C CA . ASP A 1 334 ? -22.849 -12.004 33.715 1.00 95.88 334 ASP A CA 1
ATOM 2531 C C . ASP A 1 334 ? -21.539 -11.631 33.019 1.00 95.88 334 ASP A C 1
ATOM 2533 O O . ASP A 1 334 ? -21.298 -12.090 31.901 1.00 95.88 334 ASP A O 1
ATOM 2537 N N . LEU A 1 335 ? -20.658 -10.864 33.675 1.00 96.81 335 LEU A N 1
ATOM 2538 C CA . LEU A 1 335 ? -19.336 -10.541 33.139 1.00 96.81 335 LEU A CA 1
ATOM 2539 C C . LEU A 1 335 ? -18.471 -11.794 32.987 1.00 96.81 335 LEU A C 1
ATOM 2541 O O . LEU A 1 335 ? -17.859 -12.000 31.934 1.00 96.81 335 LEU A O 1
ATOM 2545 N N . VAL A 1 336 ? -18.452 -12.640 34.019 1.00 96.75 336 VAL A N 1
ATOM 2546 C CA . VAL A 1 336 ? -17.726 -13.917 34.002 1.00 96.75 336 VAL A CA 1
ATOM 2547 C C . VAL A 1 336 ? -18.254 -14.808 32.873 1.00 96.75 336 VAL A C 1
ATOM 2549 O O . VAL A 1 336 ? -17.471 -15.322 32.072 1.00 96.75 336 VAL A O 1
ATOM 2552 N N . ALA A 1 337 ? -19.578 -14.940 32.751 1.00 94.94 337 ALA A N 1
ATOM 2553 C CA . ALA A 1 337 ? -20.208 -15.735 31.699 1.00 94.94 337 ALA A CA 1
ATOM 2554 C C . ALA A 1 337 ? -19.923 -15.184 30.290 1.00 94.94 337 ALA A C 1
ATOM 2556 O O . ALA A 1 337 ? -19.661 -15.955 29.364 1.00 94.94 337 ALA A O 1
ATOM 2557 N N . PHE A 1 338 ? -19.943 -13.858 30.119 1.00 95.25 338 PHE A N 1
ATOM 2558 C CA . PHE A 1 338 ? -19.691 -13.205 28.836 1.00 95.25 338 PHE A CA 1
ATOM 2559 C C . PHE A 1 338 ? -18.289 -13.518 28.294 1.00 95.25 338 PHE A C 1
ATOM 2561 O O . PHE A 1 338 ? -18.153 -13.998 27.162 1.00 95.25 338 PHE A O 1
ATOM 2568 N N . PHE A 1 339 ? -17.254 -13.305 29.112 1.00 94.88 339 PHE A N 1
ATOM 2569 C CA . PHE A 1 339 ? -15.867 -13.567 28.719 1.00 94.88 339 PHE A CA 1
ATOM 2570 C C . PHE A 1 339 ? -15.509 -15.062 28.696 1.00 94.88 339 PHE A C 1
ATOM 2572 O O . PHE A 1 339 ? -14.579 -15.440 27.986 1.00 94.88 339 PHE A O 1
ATOM 2579 N N . GLY A 1 340 ? -16.264 -15.915 29.397 1.00 92.06 340 GLY A N 1
ATOM 2580 C CA . GLY A 1 340 ? -16.066 -17.366 29.391 1.00 92.06 340 GLY A CA 1
ATOM 2581 C C . GLY A 1 340 ? -16.609 -18.095 28.154 1.00 92.06 340 GLY A C 1
ATOM 2582 O O . GLY A 1 340 ? -16.089 -19.156 27.816 1.00 92.06 340 GLY A O 1
ATOM 2583 N N . ALA A 1 341 ? -17.632 -17.558 27.473 1.00 83.19 341 ALA A N 1
ATOM 2584 C CA . ALA A 1 341 ? -18.360 -18.309 26.439 1.00 83.19 341 ALA A CA 1
ATOM 2585 C C . ALA A 1 341 ? -18.492 -17.620 25.071 1.00 83.19 341 ALA A C 1
ATOM 2587 O O . ALA A 1 341 ? -18.509 -18.310 24.053 1.00 83.19 341 ALA A O 1
ATOM 2588 N N . ALA A 1 342 ? -18.648 -16.291 25.013 1.00 63.53 342 ALA A N 1
ATOM 2589 C CA . ALA A 1 342 ? -19.315 -15.682 23.853 1.00 63.53 342 ALA A CA 1
ATOM 2590 C C . ALA A 1 342 ? -18.776 -14.323 23.396 1.00 63.53 342 ALA A C 1
ATOM 2592 O O . ALA A 1 342 ? -19.399 -13.715 22.519 1.00 63.53 342 ALA A O 1
ATOM 2593 N N . ALA A 1 343 ? -17.648 -13.851 23.940 1.00 76.88 343 ALA A N 1
ATOM 2594 C CA . ALA A 1 343 ? -17.168 -12.493 23.700 1.00 76.88 343 ALA A CA 1
ATOM 2595 C C . ALA A 1 343 ? -17.186 -12.120 22.203 1.00 76.88 343 ALA A C 1
ATOM 2597 O O . ALA A 1 343 ? -17.830 -11.146 21.817 1.00 76.88 343 ALA A O 1
ATOM 2598 N N . ASP A 1 344 ? -16.577 -12.904 21.316 1.00 74.62 344 ASP A N 1
ATOM 2599 C CA . ASP A 1 344 ? -16.358 -12.494 19.918 1.00 74.62 344 ASP A CA 1
ATOM 2600 C C . ASP A 1 344 ? -17.527 -12.776 18.940 1.00 74.62 344 ASP A C 1
ATOM 2602 O O . ASP A 1 344 ? -17.383 -12.581 17.731 1.00 74.62 344 ASP A O 1
ATOM 2606 N N . SER A 1 345 ? -18.699 -13.197 19.431 1.00 78.19 345 SER A N 1
ATOM 2607 C CA . SER A 1 345 ? -19.882 -13.492 18.600 1.00 78.19 345 SER A CA 1
ATOM 2608 C C . SER A 1 345 ? -20.781 -12.266 18.348 1.00 78.19 345 SER A C 1
ATOM 2610 O O . SER A 1 345 ? -20.726 -11.268 19.070 1.00 78.19 345 SER A O 1
ATOM 2612 N N . HIS A 1 346 ? -21.648 -12.332 17.323 1.00 71.12 346 HIS A N 1
ATOM 2613 C CA . HIS A 1 346 ? -22.637 -11.272 17.064 1.00 71.12 346 HIS A CA 1
ATOM 2614 C C . HIS A 1 346 ? -23.623 -11.122 18.227 1.00 71.12 346 HIS A C 1
ATOM 2616 O O . HIS A 1 346 ? -23.884 -10.005 18.667 1.00 71.12 346 HIS A O 1
ATOM 2622 N N . GLU A 1 347 ? -24.146 -12.242 18.721 1.00 82.12 347 GLU A N 1
ATOM 2623 C CA . GLU A 1 347 ? -25.033 -12.296 19.888 1.00 82.12 347 GLU A CA 1
ATOM 2624 C C . GLU A 1 347 ? -24.338 -11.750 21.140 1.00 82.12 347 GLU A C 1
ATOM 2626 O O . GLU A 1 347 ? -24.947 -11.024 21.924 1.00 82.12 347 GLU A O 1
ATOM 2631 N N . GLY A 1 348 ? -23.029 -11.989 21.265 1.00 88.31 348 GLY A N 1
ATOM 2632 C CA . GLY A 1 348 ? -22.196 -11.406 22.309 1.00 88.31 348 GLY A CA 1
ATOM 2633 C C . GLY A 1 348 ? -22.219 -9.877 22.306 1.00 88.31 348 GLY A C 1
ATOM 2634 O O . GLY A 1 348 ? -22.330 -9.273 23.363 1.00 88.31 348 GLY A O 1
ATOM 2635 N N . SER A 1 349 ? -22.173 -9.223 21.144 1.00 90.38 349 SER A N 1
ATOM 2636 C CA . SER A 1 349 ? -22.191 -7.752 21.082 1.00 90.38 349 SER A CA 1
ATOM 2637 C C . SER A 1 349 ? -23.515 -7.150 21.577 1.00 90.38 349 SER A C 1
ATOM 2639 O O . SER A 1 349 ? -23.478 -6.176 22.322 1.00 90.38 349 SER A O 1
ATOM 2641 N N . ALA A 1 350 ? -24.663 -7.755 21.250 1.00 93.25 350 ALA A N 1
ATOM 2642 C CA . ALA A 1 350 ? -25.962 -7.300 21.757 1.00 93.25 350 ALA A CA 1
ATOM 2643 C C . ALA A 1 350 ? -26.101 -7.545 23.270 1.00 93.25 350 ALA A C 1
ATOM 2645 O O . ALA A 1 350 ? -26.464 -6.637 24.011 1.00 93.25 350 ALA A O 1
ATOM 2646 N N . ARG A 1 351 ? -25.710 -8.737 23.749 1.00 95.00 351 ARG A N 1
ATOM 2647 C CA . ARG A 1 351 ? -25.699 -9.051 25.188 1.00 95.00 351 ARG A CA 1
ATOM 2648 C C . ARG A 1 351 ? -24.773 -8.119 25.971 1.00 95.00 351 ARG A C 1
ATOM 2650 O O . ARG A 1 351 ? -25.114 -7.692 27.068 1.00 95.00 351 ARG A O 1
ATOM 2657 N N . TRP A 1 352 ? -23.609 -7.802 25.408 1.00 96.50 352 TRP A N 1
ATOM 2658 C CA . TRP A 1 352 ? -22.670 -6.850 25.992 1.00 96.50 352 TRP A CA 1
ATOM 2659 C C . TRP A 1 352 ? -23.284 -5.455 26.113 1.00 96.50 352 TRP A C 1
ATOM 2661 O O . TRP A 1 352 ? -23.175 -4.828 27.165 1.00 96.50 352 TRP A O 1
ATOM 2671 N N . PHE A 1 353 ? -23.958 -4.992 25.056 1.00 97.25 353 PHE A N 1
ATOM 2672 C CA . PHE A 1 353 ? -24.666 -3.721 25.085 1.00 97.25 353 PHE A CA 1
ATOM 2673 C C . PHE A 1 353 ? -25.729 -3.709 26.185 1.00 97.25 353 PHE A C 1
ATOM 2675 O O . PHE A 1 353 ? -25.716 -2.789 26.994 1.00 97.25 353 PHE A O 1
ATOM 2682 N N . ASP A 1 354 ? -26.566 -4.747 26.286 1.00 97.12 354 ASP A N 1
ATOM 2683 C CA . ASP A 1 354 ? -27.599 -4.865 27.325 1.00 97.12 354 ASP A CA 1
ATOM 2684 C C . ASP A 1 354 ? -27.022 -4.830 28.749 1.00 97.12 354 ASP A C 1
ATOM 2686 O O . ASP A 1 354 ? -27.579 -4.159 29.619 1.00 97.12 354 ASP A O 1
ATOM 2690 N N . MET A 1 355 ? -25.886 -5.498 28.984 1.00 97.56 355 MET A N 1
ATOM 2691 C CA . MET A 1 355 ? -25.187 -5.503 30.279 1.00 97.56 355 MET A CA 1
ATOM 2692 C C . MET A 1 355 ? -24.663 -4.126 30.703 1.00 97.56 355 MET A C 1
ATOM 2694 O O . MET A 1 355 ? -24.421 -3.909 31.888 1.00 97.56 355 MET A O 1
ATOM 2698 N N . CYS A 1 356 ? -24.446 -3.214 29.754 1.00 98.12 356 CYS A N 1
ATOM 2699 C CA . CYS A 1 356 ? -23.923 -1.876 30.026 1.00 98.12 356 CYS A CA 1
ATOM 2700 C C . CYS A 1 356 ? -25.019 -0.840 30.318 1.00 98.12 356 CYS A C 1
ATOM 2702 O O . CYS A 1 356 ? -24.694 0.313 30.596 1.00 98.12 356 CYS A O 1
ATOM 2704 N N . GLN A 1 357 ? -26.300 -1.219 30.247 1.00 98.06 357 GLN A N 1
ATOM 2705 C CA . GLN A 1 357 ? -27.421 -0.299 30.453 1.00 98.06 357 GLN A CA 1
ATOM 2706 C C . GLN A 1 357 ? -27.943 -0.354 31.893 1.00 98.06 357 GLN A C 1
ATOM 2708 O O . GLN A 1 357 ? -27.817 -1.367 32.577 1.00 98.06 357 GLN A O 1
ATOM 2713 N N . GLN A 1 358 ? -28.554 0.741 32.357 1.00 97.19 358 GLN A N 1
ATOM 2714 C CA . GLN A 1 358 ? -29.103 0.891 33.719 1.00 97.19 358 GLN A CA 1
ATOM 2715 C C . GLN A 1 358 ? -28.118 0.633 34.877 1.00 97.19 358 GLN A C 1
ATOM 2717 O O . GLN A 1 358 ? -28.530 0.487 36.028 1.00 97.19 358 GLN A O 1
ATOM 2722 N N . LEU A 1 359 ? -26.814 0.622 34.608 1.00 97.12 359 LEU A N 1
ATOM 2723 C CA . LEU A 1 359 ? -25.785 0.600 35.637 1.00 97.12 359 LEU A CA 1
ATOM 2724 C C . LEU A 1 359 ? -25.939 1.822 36.565 1.00 97.12 359 LEU A C 1
ATOM 2726 O O . LEU A 1 359 ? -26.015 2.956 36.069 1.00 97.12 359 LEU A O 1
ATOM 2730 N N . PRO A 1 360 ? -25.982 1.626 37.897 1.00 96.19 360 PRO A N 1
ATOM 2731 C CA . PRO A 1 360 ? -26.110 2.707 38.864 1.00 96.19 360 PRO A CA 1
ATOM 2732 C C . PRO A 1 360 ? -25.014 3.757 38.703 1.00 96.19 360 PRO A C 1
ATOM 2734 O O . PRO A 1 360 ? -23.857 3.421 38.460 1.00 96.19 360 PRO A O 1
ATOM 2737 N N . ARG A 1 361 ? -25.374 5.029 38.913 1.00 95.94 361 ARG A N 1
ATOM 2738 C CA . ARG A 1 361 ? -24.462 6.192 38.875 1.00 95.94 361 ARG A CA 1
ATOM 2739 C C . ARG A 1 361 ? -23.814 6.472 37.511 1.00 95.94 361 ARG A C 1
ATOM 2741 O O . ARG A 1 361 ? -23.065 7.440 37.411 1.00 95.94 361 ARG A O 1
ATOM 2748 N N . CYS A 1 362 ? -24.130 5.695 36.477 1.00 97.88 362 CYS A N 1
ATOM 2749 C CA . CYS A 1 362 ? -23.720 5.991 35.112 1.00 97.88 362 CYS A CA 1
ATOM 2750 C C . CYS A 1 362 ? -24.659 7.025 34.471 1.00 97.88 362 CYS A C 1
ATOM 2752 O O . CYS A 1 362 ? -25.861 7.062 34.743 1.00 97.88 362 CYS A O 1
ATOM 2754 N N . ALA A 1 363 ? -24.097 7.865 33.609 1.00 97.81 363 ALA A N 1
ATOM 2755 C CA . ALA A 1 363 ? -24.822 8.809 32.775 1.00 97.81 363 ALA A CA 1
ATOM 2756 C C . ALA A 1 363 ? -25.129 8.191 31.405 1.00 97.81 363 ALA A C 1
ATOM 2758 O O . ALA A 1 363 ? -24.297 7.497 30.814 1.00 97.81 363 ALA A O 1
ATOM 2759 N N . TYR A 1 364 ? -26.312 8.494 30.881 1.00 98.25 364 TYR A N 1
ATOM 2760 C CA . TYR A 1 364 ? -26.829 7.945 29.630 1.00 98.25 364 TYR A CA 1
ATOM 2761 C C . TYR A 1 364 ? -27.343 9.064 28.727 1.00 98.25 364 TYR A C 1
ATOM 2763 O O . TYR A 1 364 ? -27.824 10.089 29.214 1.00 98.25 364 TYR A O 1
ATOM 2771 N N . LEU A 1 365 ? -27.228 8.872 27.415 1.00 97.44 365 LEU A N 1
ATOM 2772 C CA . LEU A 1 365 ? -27.624 9.843 26.394 1.00 97.44 365 LEU A CA 1
ATOM 2773 C C . LEU A 1 365 ? -29.053 9.627 25.888 1.00 97.44 365 LEU A C 1
ATOM 2775 O O . LEU A 1 365 ? -29.625 10.536 25.285 1.00 97.44 365 LEU A O 1
ATOM 2779 N N . SER A 1 366 ? -29.626 8.444 26.117 1.00 97.50 366 SER A N 1
ATOM 2780 C CA . SER A 1 366 ? -30.953 8.073 25.633 1.00 97.50 366 SER A CA 1
ATOM 2781 C C . SER A 1 366 ? -31.814 7.411 26.709 1.00 97.50 366 SER A C 1
ATOM 2783 O O . SER A 1 366 ? -31.326 6.920 27.725 1.00 97.50 366 SER A O 1
ATOM 2785 N N . GLN A 1 367 ? -33.125 7.387 26.465 1.00 98.38 367 GLN A N 1
ATOM 2786 C CA . GLN A 1 367 ? -34.117 6.667 27.266 1.00 98.38 367 GLN A CA 1
ATOM 2787 C C . GLN A 1 367 ? -35.000 5.821 26.349 1.00 98.38 367 GLN A C 1
ATOM 2789 O O . GLN A 1 367 ? -35.403 6.272 25.272 1.00 98.38 367 GLN A O 1
ATOM 2794 N N . ALA A 1 368 ? -35.226 4.565 26.725 1.00 97.88 368 ALA A N 1
ATOM 2795 C CA . ALA A 1 368 ? -36.123 3.657 26.025 1.00 97.88 368 ALA A CA 1
ATOM 2796 C C . ALA A 1 368 ? -37.595 4.059 26.279 1.00 97.88 368 ALA A C 1
ATOM 2798 O O . ALA A 1 368 ? -37.859 4.878 27.163 1.00 97.88 368 ALA A O 1
ATOM 2799 N N . PRO A 1 369 ? -38.574 3.514 25.530 1.00 98.12 369 PRO A N 1
ATOM 2800 C CA . PRO A 1 369 ? -39.989 3.848 25.714 1.00 98.12 369 PRO A CA 1
ATOM 2801 C C . PRO A 1 369 ? -40.529 3.582 27.129 1.00 98.12 369 PRO A C 1
ATOM 2803 O O . PRO A 1 369 ? -41.464 4.253 27.554 1.00 98.12 369 PRO A O 1
ATOM 2806 N N . ASP A 1 370 ? -39.938 2.632 27.862 1.00 97.31 370 ASP A N 1
ATOM 2807 C CA . ASP A 1 370 ? -40.260 2.326 29.265 1.00 97.31 370 ASP A CA 1
ATOM 2808 C C . ASP A 1 370 ? -39.562 3.264 30.274 1.00 97.31 370 ASP A C 1
ATOM 2810 O O . ASP A 1 370 ? -39.678 3.073 31.483 1.00 97.31 370 ASP A O 1
ATOM 2814 N N . GLY A 1 371 ? -38.831 4.274 29.791 1.00 97.75 371 GLY A N 1
ATOM 2815 C CA . GLY A 1 371 ? -38.058 5.218 30.597 1.00 97.75 371 GLY A CA 1
ATOM 2816 C C . GLY A 1 371 ? -36.675 4.709 31.007 1.00 97.75 371 GLY A C 1
ATOM 2817 O O . GLY A 1 371 ? -35.922 5.454 31.636 1.00 97.75 371 GLY A O 1
ATOM 2818 N N . ALA A 1 372 ? -36.302 3.476 30.649 1.00 97.88 372 ALA A N 1
ATOM 2819 C CA . ALA A 1 372 ? -35.005 2.930 31.015 1.00 97.88 372 ALA A CA 1
ATOM 2820 C C . ALA A 1 372 ? -33.857 3.683 30.311 1.00 97.88 372 ALA A C 1
ATOM 2822 O O . ALA A 1 372 ? -33.859 3.780 29.078 1.00 97.88 372 ALA A O 1
ATOM 2823 N N . PRO A 1 373 ? -32.858 4.200 31.048 1.00 98.12 373 PRO A N 1
ATOM 2824 C CA . PRO A 1 373 ? -31.730 4.895 30.442 1.00 98.12 373 PRO A CA 1
ATOM 2825 C C . PRO A 1 373 ? -30.800 3.916 29.705 1.00 98.12 373 PRO A C 1
ATOM 2827 O O . PRO A 1 373 ? -30.509 2.829 30.213 1.00 98.12 373 PRO A O 1
ATOM 2830 N N . TYR A 1 374 ? -30.339 4.309 28.514 1.00 98.31 374 TYR A N 1
ATOM 2831 C CA . TYR A 1 374 ? -29.389 3.547 27.698 1.00 98.31 374 TYR A CA 1
ATOM 2832 C C . TYR A 1 374 ? -28.483 4.460 26.848 1.00 98.31 374 TYR A C 1
ATOM 2834 O O . TYR A 1 374 ? -28.743 5.660 26.766 1.00 98.31 374 TYR A O 1
ATOM 2842 N N . GLU A 1 375 ? -27.444 3.899 26.213 1.00 97.06 375 GLU A N 1
ATOM 2843 C CA . GLU A 1 375 ? -26.378 4.615 25.476 1.00 97.06 375 GLU A CA 1
ATOM 2844 C C . GLU A 1 375 ? -25.481 5.416 26.435 1.00 97.06 375 GLU A C 1
ATOM 2846 O O . GLU A 1 375 ? -25.768 6.572 26.754 1.00 97.06 375 GLU A O 1
ATOM 2851 N N . LEU A 1 376 ? -24.403 4.798 26.932 1.00 98.31 376 LEU A N 1
ATOM 2852 C CA . LEU A 1 376 ? -23.503 5.429 27.906 1.00 98.31 376 LEU A CA 1
ATOM 2853 C C . LEU A 1 376 ? -22.925 6.757 27.380 1.00 98.31 376 LEU A C 1
ATOM 2855 O O . LEU A 1 376 ? -22.437 6.854 26.254 1.00 98.31 376 LEU A O 1
ATOM 2859 N N . ALA A 1 377 ? -22.918 7.790 28.228 1.00 97.81 377 ALA A N 1
ATOM 2860 C CA . ALA A 1 377 ? -22.280 9.065 27.911 1.00 97.81 377 ALA A CA 1
ATOM 2861 C C . ALA A 1 377 ? -20.743 8.920 27.802 1.00 97.81 377 ALA A C 1
ATOM 2863 O O . ALA A 1 377 ? -20.132 8.266 28.655 1.00 97.81 377 ALA A O 1
ATOM 2864 N N . PRO A 1 378 ? -20.091 9.540 26.799 1.00 97.56 378 PRO A N 1
ATOM 2865 C CA . PRO A 1 378 ? -18.654 9.411 26.557 1.00 97.56 378 PRO A CA 1
ATOM 2866 C C . PRO A 1 378 ? -17.848 10.336 27.475 1.00 97.56 378 PRO A C 1
ATOM 2868 O O . PRO A 1 378 ? -17.409 11.410 27.068 1.00 97.56 378 PRO A O 1
ATOM 2871 N N . THR A 1 379 ? -17.645 9.907 28.719 1.00 97.75 379 THR A N 1
ATOM 2872 C CA . THR A 1 379 ? -16.684 10.502 29.663 1.00 97.75 379 THR A CA 1
ATOM 2873 C C . THR A 1 379 ? -15.876 9.395 30.340 1.00 97.75 379 THR A C 1
ATOM 2875 O O . THR A 1 379 ? -16.356 8.268 30.494 1.00 97.75 379 THR A O 1
ATOM 2878 N N . LEU A 1 380 ? -14.645 9.689 30.760 1.00 97.44 380 LEU A N 1
ATOM 2879 C CA . LEU A 1 380 ? -13.799 8.737 31.484 1.00 97.44 380 LEU A CA 1
ATOM 2880 C C . LEU A 1 380 ? -14.382 8.395 32.855 1.00 97.44 380 LEU A C 1
ATOM 2882 O O . LEU A 1 380 ? -14.288 7.246 33.273 1.00 97.44 380 LEU A O 1
ATOM 2886 N N . ALA A 1 381 ? -15.047 9.351 33.512 1.00 97.25 381 ALA A N 1
ATOM 2887 C CA . ALA A 1 381 ? -15.764 9.111 34.765 1.00 97.25 381 ALA A CA 1
ATOM 2888 C C . ALA A 1 381 ? -16.929 8.118 34.591 1.00 97.25 381 ALA A C 1
ATOM 2890 O O . ALA A 1 381 ? -17.183 7.281 35.454 1.00 97.25 381 ALA A O 1
ATOM 2891 N N . ASN A 1 382 ? -17.638 8.182 33.461 1.00 97.62 382 ASN A N 1
ATOM 2892 C CA . ASN A 1 382 ? -18.709 7.234 33.175 1.00 97.62 382 ASN A CA 1
ATOM 2893 C C . ASN A 1 382 ? -18.150 5.849 32.814 1.00 97.62 382 ASN A C 1
ATOM 2895 O O . ASN A 1 382 ? -18.664 4.829 33.268 1.00 97.62 382 ASN A O 1
ATOM 2899 N N . LEU A 1 383 ? -17.047 5.815 32.055 1.00 97.88 383 LEU A N 1
ATOM 2900 C CA . LEU A 1 383 ? -16.332 4.584 31.724 1.00 97.88 383 LEU A CA 1
ATOM 2901 C C . LEU A 1 383 ? -15.786 3.877 32.978 1.00 97.88 383 LEU A C 1
ATOM 2903 O O . LEU A 1 383 ? -15.936 2.662 33.106 1.00 97.88 383 LEU A O 1
ATOM 2907 N N . SER A 1 384 ? -15.173 4.622 33.906 1.00 97.62 384 SER A N 1
ATOM 2908 C CA . SER A 1 384 ? -14.656 4.083 35.169 1.00 97.62 384 SER A CA 1
ATOM 2909 C C . SER A 1 384 ? -15.785 3.566 36.059 1.00 97.62 384 SER A C 1
ATOM 2911 O O . SER A 1 384 ? -15.658 2.477 36.619 1.00 97.62 384 SER A O 1
ATOM 2913 N N . CYS A 1 385 ? -16.909 4.287 36.133 1.00 97.69 385 CYS A N 1
ATOM 2914 C CA . CYS A 1 385 ? -18.088 3.875 36.890 1.00 97.69 385 CYS A CA 1
ATOM 2915 C C . CYS A 1 385 ? -18.688 2.567 36.350 1.00 97.69 385 CYS A C 1
ATOM 2917 O O . CYS A 1 385 ? -18.915 1.629 37.120 1.00 97.69 385 CYS A O 1
ATOM 2919 N N . ALA A 1 386 ? -18.861 2.461 35.030 1.00 98.00 386 ALA A N 1
ATOM 2920 C CA . ALA A 1 386 ? -19.360 1.248 34.390 1.00 98.00 386 ALA A CA 1
ATOM 2921 C C . ALA A 1 386 ? -18.408 0.055 34.607 1.00 98.00 386 ALA A C 1
ATOM 2923 O O . ALA A 1 386 ? -18.849 -1.031 34.987 1.00 98.00 386 ALA A O 1
ATOM 2924 N N . ALA A 1 387 ? -17.092 0.261 34.452 1.00 97.88 387 ALA A N 1
ATOM 2925 C CA . ALA A 1 387 ? -16.084 -0.765 34.731 1.00 97.88 387 ALA A CA 1
ATOM 2926 C C . ALA A 1 387 ? -16.121 -1.239 36.185 1.00 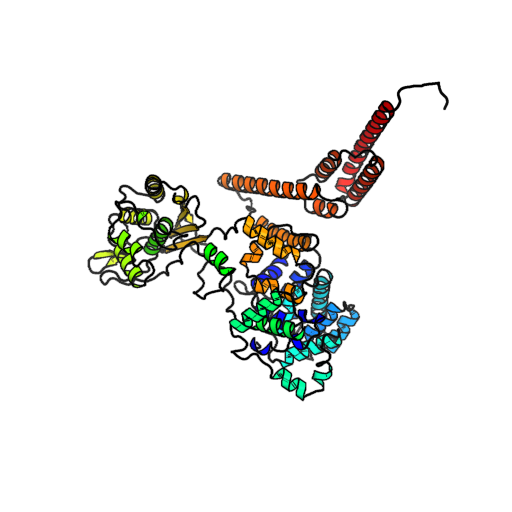97.88 387 ALA A C 1
ATOM 2928 O O . ALA A 1 387 ? -16.093 -2.441 36.446 1.00 97.88 387 ALA A O 1
ATOM 2929 N N . ALA A 1 388 ? -16.217 -0.304 37.130 1.00 97.69 388 ALA A N 1
ATOM 2930 C CA . ALA A 1 388 ? -16.280 -0.607 38.549 1.00 97.69 388 ALA A CA 1
ATOM 2931 C C . ALA A 1 388 ? -17.506 -1.448 38.902 1.00 97.69 388 ALA A C 1
ATOM 2933 O O . ALA A 1 388 ? -17.373 -2.425 39.635 1.00 97.69 388 ALA A O 1
ATOM 2934 N N . HIS A 1 389 ? -18.672 -1.125 38.335 1.00 97.81 389 HIS A N 1
ATOM 2935 C CA . HIS A 1 389 ? -19.885 -1.899 38.569 1.00 97.81 389 HIS A CA 1
ATOM 2936 C C . HIS A 1 389 ? -19.754 -3.337 38.055 1.00 97.81 389 HIS A C 1
ATOM 2938 O O . HIS A 1 389 ? -20.046 -4.281 38.786 1.00 97.81 389 HIS A O 1
ATOM 2944 N N . LEU A 1 390 ? -19.250 -3.521 36.830 1.00 97.62 390 LEU A N 1
ATOM 2945 C CA . LEU A 1 390 ? -19.069 -4.855 36.248 1.00 97.62 390 LEU A CA 1
ATOM 2946 C C . LEU A 1 390 ? -18.021 -5.693 37.006 1.00 97.62 390 LEU A C 1
ATOM 2948 O O . LEU A 1 390 ? -18.179 -6.906 37.140 1.00 97.62 390 LEU A O 1
ATOM 2952 N N . LEU A 1 391 ? -16.975 -5.054 37.540 1.00 97.81 391 LEU A N 1
ATOM 2953 C CA . LEU A 1 391 ? -15.934 -5.695 38.355 1.00 97.81 391 LEU A CA 1
ATOM 2954 C C . LEU A 1 391 ? -16.317 -5.840 39.843 1.00 97.81 391 LEU A C 1
ATOM 2956 O O . LEU A 1 391 ? -15.583 -6.462 40.614 1.00 97.81 391 LEU A O 1
ATOM 2960 N N . GLY A 1 392 ? -17.452 -5.277 40.266 1.00 97.44 392 GLY A N 1
ATOM 2961 C CA . GLY A 1 392 ? -17.895 -5.270 41.662 1.00 97.44 392 GLY A CA 1
ATOM 2962 C C . GLY A 1 392 ? -16.997 -4.461 42.601 1.00 97.44 392 GLY A C 1
ATOM 2963 O O . GLY A 1 392 ? -16.889 -4.779 43.784 1.00 97.44 392 GLY A O 1
ATOM 2964 N N . TYR A 1 393 ? -16.322 -3.432 42.090 1.00 97.31 393 TYR A N 1
ATOM 2965 C CA . TYR A 1 393 ? -15.542 -2.512 42.909 1.00 97.31 393 TYR A CA 1
ATOM 2966 C C . TYR A 1 393 ? -16.414 -1.375 43.443 1.00 97.31 393 TYR A C 1
ATOM 2968 O O . TYR A 1 393 ? -17.105 -0.689 42.691 1.00 97.31 393 TYR A O 1
ATOM 2976 N N . ALA A 1 394 ? -16.331 -1.142 44.752 1.00 93.81 394 ALA A N 1
ATOM 2977 C CA . ALA A 1 394 ? -16.898 0.038 45.390 1.00 93.81 394 ALA A CA 1
ATOM 2978 C C . ALA A 1 394 ? -15.944 1.241 45.271 1.00 93.81 394 ALA A C 1
ATOM 2980 O O . ALA A 1 394 ? -14.719 1.083 45.255 1.00 93.81 394 ALA A O 1
ATOM 2981 N N . ASP A 1 395 ? -16.526 2.441 45.232 1.00 90.06 395 ASP A N 1
ATOM 2982 C CA . ASP A 1 395 ? -15.821 3.725 45.363 1.00 90.06 395 ASP A CA 1
ATOM 2983 C C . ASP A 1 395 ? -14.718 3.988 44.324 1.00 90.06 395 ASP A C 1
ATOM 2985 O O . ASP A 1 395 ? -13.673 4.553 44.635 1.00 90.06 395 ASP A O 1
ATOM 2989 N N . VAL A 1 396 ? -14.948 3.594 43.072 1.00 95.75 396 VAL A N 1
ATOM 2990 C CA . VAL A 1 396 ? -14.081 3.945 41.936 1.00 95.75 396 VAL A CA 1
ATOM 2991 C C . VAL A 1 396 ? -14.670 5.166 41.234 1.00 95.75 396 VAL A C 1
ATOM 2993 O O . VAL A 1 396 ? -15.756 5.080 40.658 1.00 95.75 396 VAL A O 1
ATOM 2996 N N . ALA A 1 397 ? -13.974 6.304 41.294 1.00 93.44 397 ALA A N 1
ATOM 2997 C CA . ALA A 1 397 ? -14.402 7.547 40.649 1.00 93.44 397 ALA A CA 1
ATOM 2998 C C . ALA A 1 397 ? -13.645 7.823 39.335 1.00 93.44 397 ALA A C 1
ATOM 3000 O O . ALA A 1 397 ? -14.165 8.498 38.449 1.00 93.44 397 ALA A O 1
ATOM 3001 N N . SER A 1 398 ? -12.440 7.272 39.177 1.00 97.06 398 S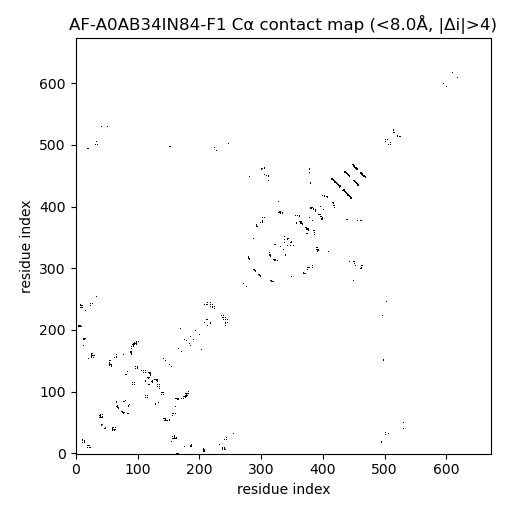ER A N 1
ATOM 3002 C CA . SER A 1 398 ? -11.549 7.476 38.024 1.00 97.06 398 SER A CA 1
ATOM 3003 C C . SER A 1 398 ? -10.945 6.163 37.513 1.00 97.06 398 SER A C 1
ATOM 3005 O O . SER A 1 398 ? -11.005 5.131 38.191 1.00 97.06 398 SER A O 1
ATOM 3007 N N . LEU A 1 399 ? -10.324 6.170 36.326 1.00 97.56 399 LEU A N 1
ATOM 3008 C CA . LEU A 1 399 ? -9.561 5.001 35.868 1.00 97.56 399 LEU A CA 1
ATOM 3009 C C . LEU A 1 399 ? -8.266 4.832 36.669 1.00 97.56 399 LEU A C 1
ATOM 3011 O O . LEU A 1 399 ? -7.769 3.714 36.796 1.00 97.56 399 LEU A O 1
ATOM 3015 N N . SER A 1 400 ? -7.748 5.907 37.265 1.00 97.00 400 SER A N 1
ATOM 3016 C CA . SER A 1 400 ? -6.646 5.842 38.228 1.00 97.00 400 SER A CA 1
ATOM 3017 C C . SER A 1 400 ? -7.029 5.065 39.501 1.00 97.00 400 SER A C 1
ATOM 3019 O O . SER A 1 400 ? -6.241 4.246 39.982 1.00 97.00 400 SER A O 1
ATOM 3021 N N . ASP A 1 401 ? -8.256 5.225 40.009 1.00 97.12 401 ASP A N 1
ATOM 3022 C CA . ASP A 1 401 ? -8.763 4.416 41.132 1.00 97.12 401 ASP A CA 1
ATOM 3023 C C . ASP A 1 401 ? -8.943 2.953 40.720 1.00 97.12 401 ASP A C 1
ATOM 3025 O O . ASP A 1 401 ? -8.557 2.036 41.453 1.00 97.12 401 ASP A O 1
ATOM 3029 N N . LEU A 1 402 ? -9.476 2.727 39.513 1.00 97.19 402 LEU A N 1
ATOM 3030 C CA . LEU A 1 402 ? -9.608 1.392 38.931 1.00 97.19 402 LEU A CA 1
ATOM 3031 C C . LEU A 1 402 ? -8.242 0.697 38.830 1.00 97.19 402 LEU A C 1
ATOM 3033 O O . LEU A 1 402 ? -8.119 -0.468 39.205 1.00 97.19 402 LEU A O 1
ATOM 3037 N N . GLN A 1 403 ? -7.206 1.420 38.392 1.00 97.56 403 GLN A N 1
ATOM 3038 C CA . GLN A 1 403 ? -5.824 0.947 38.366 1.00 97.56 403 GLN A CA 1
ATOM 3039 C C . GLN A 1 403 ? -5.357 0.499 39.749 1.00 97.56 403 GLN A C 1
ATOM 3041 O O . GLN A 1 403 ? -4.773 -0.575 39.877 1.00 97.56 403 GLN A O 1
ATOM 3046 N N . ALA A 1 404 ? -5.587 1.317 40.780 1.00 97.38 404 ALA A N 1
ATOM 3047 C CA . ALA A 1 404 ? -5.154 1.011 42.137 1.00 97.38 404 ALA A CA 1
ATOM 3048 C C . ALA A 1 404 ? -5.844 -0.254 42.670 1.00 97.38 404 ALA A C 1
ATOM 3050 O O . ALA A 1 404 ? -5.175 -1.138 43.209 1.00 97.38 404 ALA A O 1
ATOM 3051 N N . ARG A 1 405 ? -7.162 -0.377 42.458 1.00 97.00 405 ARG A N 1
ATOM 3052 C CA . ARG A 1 405 ? -7.953 -1.554 42.854 1.00 97.00 405 ARG A CA 1
ATOM 3053 C C . ARG A 1 405 ? -7.525 -2.815 42.110 1.00 97.00 405 ARG A C 1
ATOM 3055 O O . ARG A 1 405 ? -7.284 -3.836 42.750 1.00 97.00 405 ARG A O 1
ATOM 3062 N N . TRP A 1 406 ? -7.369 -2.733 40.790 1.00 97.00 406 TRP A N 1
ATOM 3063 C CA . TRP A 1 406 ? -6.909 -3.850 39.967 1.00 97.00 406 TRP A CA 1
ATOM 3064 C C . TRP A 1 406 ? -5.508 -4.311 40.385 1.00 97.00 406 TRP A C 1
ATOM 3066 O O . TRP A 1 406 ? -5.294 -5.486 40.677 1.00 97.00 406 TRP A O 1
ATOM 3076 N N . ASN A 1 407 ? -4.563 -3.373 40.502 1.00 97.19 407 ASN A N 1
ATOM 3077 C CA . ASN A 1 407 ? -3.169 -3.667 40.839 1.00 97.19 407 ASN A CA 1
ATOM 3078 C C . ASN A 1 407 ? -2.989 -4.243 42.247 1.00 97.19 407 ASN A C 1
ATOM 3080 O O . ASN A 1 407 ? -2.010 -4.951 42.477 1.00 97.19 407 ASN A O 1
ATOM 3084 N N . ALA A 1 408 ? -3.909 -3.959 43.173 1.00 96.31 408 ALA A N 1
ATOM 3085 C CA . ALA A 1 408 ? -3.921 -4.573 44.498 1.00 96.31 408 ALA A CA 1
ATOM 3086 C C . ALA A 1 408 ? -4.336 -6.057 44.460 1.00 96.31 408 ALA A C 1
ATOM 3088 O O . ALA A 1 408 ? -3.904 -6.826 45.316 1.00 96.31 408 ALA A O 1
ATOM 3089 N N . GLY A 1 409 ? -5.154 -6.460 43.480 1.00 93.44 409 GLY A N 1
ATOM 3090 C CA . GLY A 1 409 ? -5.641 -7.833 43.322 1.00 93.44 409 GLY A CA 1
ATOM 3091 C C . GLY A 1 409 ? -4.739 -8.746 42.486 1.00 93.44 409 GLY A C 1
ATOM 3092 O O . GLY A 1 409 ? -4.869 -9.965 42.574 1.00 93.44 409 GLY A O 1
ATOM 3093 N N . VAL A 1 410 ? -3.816 -8.193 41.690 1.00 93.94 410 VAL A N 1
ATOM 3094 C CA . VAL A 1 410 ? -2.927 -8.980 40.819 1.00 93.94 410 VAL A CA 1
ATOM 3095 C C . VAL A 1 410 ? -1.522 -9.126 41.403 1.00 93.94 410 VAL A C 1
ATOM 3097 O O . VAL A 1 410 ? -0.841 -8.156 41.734 1.00 93.94 410 VAL A O 1
ATOM 3100 N N . SER A 1 411 ? -1.046 -10.368 41.484 1.00 92.25 411 SER A N 1
ATOM 3101 C CA . SER A 1 411 ? 0.308 -10.686 41.955 1.00 92.25 411 SER A CA 1
ATOM 3102 C C . SER A 1 411 ? 1.369 -10.533 40.861 1.00 92.25 411 SER A C 1
ATOM 3104 O O . SER A 1 411 ? 2.508 -10.163 41.148 1.00 92.25 411 SER A O 1
ATOM 3106 N N . SER A 1 412 ? 1.006 -10.790 39.600 1.00 92.44 412 SER A N 1
ATOM 3107 C CA . SER A 1 412 ? 1.926 -10.722 38.463 1.00 92.44 412 SER A CA 1
ATOM 3108 C C . SER A 1 412 ? 2.176 -9.272 38.025 1.00 92.44 412 SER A C 1
ATOM 3110 O O . SER A 1 412 ? 1.224 -8.588 37.636 1.00 92.44 412 SER A O 1
ATOM 3112 N N . PRO A 1 413 ? 3.439 -8.800 37.985 1.00 88.81 413 PRO A N 1
ATOM 3113 C CA . PRO A 1 413 ? 3.776 -7.491 37.426 1.00 88.81 413 PRO A CA 1
ATOM 3114 C C . PRO A 1 413 ? 3.320 -7.330 35.973 1.00 88.81 413 PRO A C 1
ATOM 3116 O O . PRO A 1 413 ? 2.923 -6.243 35.569 1.00 88.81 413 PRO A O 1
ATOM 3119 N N . ALA A 1 414 ? 3.304 -8.416 35.192 1.00 87.69 414 ALA A N 1
ATOM 3120 C CA . ALA A 1 414 ? 2.865 -8.384 33.800 1.00 87.69 414 ALA A CA 1
ATOM 3121 C C . ALA A 1 414 ? 1.383 -8.013 33.630 1.00 87.69 414 ALA A C 1
ATOM 3123 O O . ALA A 1 414 ? 0.999 -7.577 32.552 1.00 87.69 414 ALA A O 1
ATOM 3124 N N . LEU A 1 415 ? 0.570 -8.158 34.682 1.00 91.50 415 LEU A N 1
ATOM 3125 C CA . LEU A 1 415 ? -0.862 -7.844 34.683 1.00 91.50 415 LEU A CA 1
ATOM 3126 C C . LEU A 1 415 ? -1.186 -6.508 35.359 1.00 91.50 415 LEU A C 1
ATOM 3128 O O . LEU A 1 415 ? -2.358 -6.148 35.470 1.00 91.50 415 LEU A O 1
ATOM 3132 N N . ARG A 1 416 ? -0.172 -5.764 35.817 1.00 94.94 416 ARG A N 1
ATOM 3133 C CA . ARG A 1 416 ? -0.386 -4.453 36.429 1.00 94.94 416 ARG A CA 1
ATOM 3134 C C . ARG A 1 416 ? -0.788 -3.440 35.371 1.00 94.94 416 ARG A C 1
ATOM 3136 O O . ARG A 1 416 ? -0.042 -3.189 34.426 1.00 94.94 416 ARG A O 1
ATOM 3143 N N . LEU A 1 417 ? -1.954 -2.839 35.560 1.00 95.88 417 LEU A N 1
ATOM 3144 C CA . LEU A 1 417 ? -2.473 -1.772 34.726 1.00 95.88 417 LEU A CA 1
ATOM 3145 C C . LEU A 1 417 ? -1.704 -0.474 35.003 1.00 95.88 417 LEU A C 1
ATOM 3147 O O . LEU A 1 417 ? -1.376 -0.142 36.145 1.00 95.88 417 LEU A O 1
ATOM 3151 N N . ARG A 1 418 ? -1.430 0.269 33.936 1.00 96.56 418 ARG A N 1
ATOM 3152 C CA . ARG A 1 418 ? -0.919 1.636 33.937 1.00 96.56 418 ARG A CA 1
ATOM 3153 C C . ARG A 1 418 ? -1.893 2.518 33.169 1.00 96.56 418 ARG A C 1
ATOM 3155 O O . ARG A 1 418 ? -2.261 2.183 32.046 1.00 96.56 418 ARG A O 1
ATOM 3162 N N . VAL A 1 419 ? -2.258 3.629 33.787 1.00 96.25 419 VAL A N 1
ATOM 3163 C CA . VAL A 1 419 ? -3.260 4.592 33.348 1.00 96.25 419 VAL A CA 1
ATOM 3164 C C . VAL A 1 419 ? -2.603 5.971 33.306 1.00 96.25 419 VAL A C 1
ATOM 3166 O O . VAL A 1 419 ? -1.956 6.382 34.267 1.00 96.25 419 VAL A O 1
ATOM 3169 N N . ASP A 1 420 ? -2.741 6.660 32.178 1.00 95.12 420 ASP A N 1
ATOM 3170 C CA . ASP A 1 420 ? -2.335 8.058 31.981 1.00 95.12 420 ASP A CA 1
ATOM 3171 C C . ASP A 1 420 ? -3.561 8.834 31.487 1.00 95.12 420 ASP A C 1
ATOM 3173 O O . ASP A 1 420 ? -3.899 8.760 30.304 1.00 95.12 420 ASP A O 1
ATOM 3177 N N . GLU A 1 421 ? -4.267 9.491 32.411 1.00 94.81 421 GLU A N 1
ATOM 3178 C CA . GLU A 1 421 ? -5.459 10.306 32.145 1.00 94.81 421 GLU A CA 1
ATOM 3179 C C . GLU A 1 421 ? -5.066 11.759 31.860 1.00 94.81 421 GLU A C 1
ATOM 3181 O O . GLU A 1 421 ? -4.284 12.375 32.585 1.00 94.81 421 GLU A O 1
ATOM 3186 N N . ARG A 1 422 ? -5.650 12.334 30.810 1.00 94.75 422 ARG A N 1
ATOM 3187 C CA . ARG A 1 422 ? -5.472 13.734 30.420 1.00 94.75 422 ARG A CA 1
ATOM 3188 C C . ARG A 1 422 ? -6.816 14.309 30.012 1.00 94.75 422 ARG A C 1
ATOM 3190 O O . ARG A 1 422 ? -7.560 13.678 29.272 1.00 94.75 422 ARG A O 1
ATOM 3197 N N . SER A 1 423 ? -7.117 15.529 30.425 1.00 95.19 423 SER A N 1
ATOM 3198 C CA . SER A 1 423 ? -8.311 16.238 29.971 1.00 95.19 423 SER A CA 1
ATOM 3199 C C . SER A 1 423 ? -7.964 17.667 29.589 1.00 95.19 423 SER A C 1
ATOM 3201 O O . SER A 1 423 ? -7.018 18.263 30.107 1.00 95.19 423 SER A O 1
ATOM 3203 N N . GLY A 1 424 ? -8.694 18.214 28.623 1.00 94.19 424 GLY A N 1
ATOM 3204 C CA . GLY A 1 424 ? -8.435 19.562 28.143 1.00 94.19 424 GLY A CA 1
ATOM 3205 C C . GLY A 1 424 ? -9.509 20.070 27.199 1.00 94.19 424 GLY A C 1
ATOM 3206 O O . GLY A 1 424 ? -10.176 19.306 26.500 1.00 94.19 424 GLY A O 1
ATOM 3207 N N . ALA A 1 425 ? -9.670 21.389 27.177 1.00 93.00 425 ALA A N 1
ATOM 3208 C CA . ALA A 1 425 ? -10.424 22.051 26.128 1.00 93.00 425 ALA A CA 1
ATOM 3209 C C . ALA A 1 425 ? -9.536 22.215 24.888 1.00 93.00 425 ALA A C 1
ATOM 3211 O O . ALA A 1 425 ? -8.365 22.575 24.997 1.00 93.00 425 ALA A O 1
ATOM 3212 N N . TYR A 1 426 ? -10.088 21.973 23.704 1.00 91.75 426 TYR A N 1
ATOM 3213 C CA . TYR A 1 426 ? -9.413 22.217 22.435 1.00 91.75 426 TYR A CA 1
ATOM 3214 C C . TYR A 1 426 ? -10.385 22.839 21.435 1.00 91.75 426 TYR A C 1
ATOM 3216 O O . TYR A 1 426 ? -11.591 22.595 21.482 1.00 91.75 426 TYR A O 1
ATOM 3224 N N . ARG A 1 427 ? -9.864 23.635 20.501 1.00 90.00 427 ARG A N 1
ATOM 3225 C CA . ARG A 1 427 ? -10.647 24.173 19.385 1.00 90.00 427 ARG A CA 1
ATOM 3226 C C . ARG A 1 427 ? -10.302 23.387 18.117 1.00 90.00 427 ARG A C 1
ATOM 3228 O O . ARG A 1 427 ? -9.153 23.448 17.677 1.00 90.00 427 ARG A O 1
ATOM 3235 N N . PRO A 1 428 ? -11.234 22.607 17.539 1.00 86.31 428 PRO A N 1
ATOM 3236 C CA . PRO A 1 428 ? -11.001 21.962 16.250 1.00 86.31 428 PRO A CA 1
ATOM 3237 C C . PRO A 1 428 ? -10.683 23.008 15.172 1.00 86.31 428 PRO A C 1
ATOM 3239 O O . PRO A 1 428 ? -11.279 24.080 15.177 1.00 86.31 428 PRO A O 1
ATOM 3242 N N . GLN A 1 429 ? -9.801 22.682 14.219 1.00 80.44 429 GLN A N 1
ATOM 3243 C CA . GLN A 1 429 ? -9.293 23.622 13.198 1.00 80.44 429 GLN A CA 1
ATOM 3244 C C . GLN A 1 429 ? -10.379 24.311 12.345 1.00 80.44 429 GLN A C 1
ATOM 3246 O O . GLN A 1 429 ? -10.098 25.325 11.719 1.00 80.44 429 GLN A O 1
ATOM 3251 N N . LEU A 1 430 ? -11.606 23.783 12.332 1.00 83.31 430 LEU A N 1
ATOM 3252 C CA . LEU A 1 430 ? -12.741 24.278 11.543 1.00 83.31 430 LEU A CA 1
ATOM 3253 C C . LEU A 1 430 ? -13.995 24.547 12.398 1.00 83.31 430 LEU A C 1
ATOM 3255 O O . LEU A 1 430 ? -15.104 24.576 11.875 1.00 83.31 430 LEU A O 1
ATOM 3259 N N . SER A 1 431 ? -13.848 24.663 13.721 1.00 84.44 431 SER A N 1
ATOM 3260 C CA . SER A 1 431 ? -14.967 24.858 14.649 1.00 84.44 431 SER A CA 1
ATOM 3261 C C . SER A 1 431 ? -14.748 26.100 15.501 1.00 84.44 431 SER A C 1
ATOM 3263 O O . SER A 1 431 ? -13.692 26.275 16.110 1.00 84.44 431 SER A O 1
ATOM 3265 N N . ASP A 1 432 ? -15.785 26.925 15.617 1.00 90.25 432 ASP A N 1
ATOM 3266 C CA . ASP A 1 432 ? -15.802 28.058 16.549 1.00 90.25 432 ASP A CA 1
ATOM 3267 C C . ASP A 1 432 ? -16.120 27.647 17.985 1.00 90.25 432 ASP A C 1
ATOM 3269 O O . ASP A 1 432 ? -15.913 28.412 18.923 1.00 90.25 432 ASP A O 1
ATOM 3273 N N . VAL A 1 433 ? -16.567 26.406 18.172 1.00 90.25 433 VAL A N 1
ATOM 3274 C CA . VAL A 1 433 ? -16.893 25.853 19.482 1.00 90.25 433 VAL A CA 1
ATOM 3275 C C . VAL A 1 433 ? -15.666 25.160 20.071 1.00 90.25 433 VAL A C 1
ATOM 3277 O O . VAL A 1 433 ? -15.137 24.215 19.474 1.00 90.25 433 VAL A O 1
ATOM 3280 N N . SER A 1 434 ? -15.242 25.616 21.252 1.00 90.94 434 SER A N 1
ATOM 3281 C CA . SER A 1 434 ? -14.304 24.896 22.117 1.00 90.94 434 SER A CA 1
ATOM 3282 C C . SER A 1 434 ? -14.942 23.595 22.591 1.00 90.94 434 SER A C 1
ATOM 3284 O O . SER A 1 434 ? -16.053 23.594 23.118 1.00 90.94 434 SER A O 1
ATOM 3286 N N . ARG A 1 435 ? -14.236 22.482 22.419 1.00 92.69 435 ARG A N 1
ATOM 3287 C CA . ARG A 1 435 ? -14.685 21.152 22.831 1.00 92.69 435 ARG A CA 1
ATOM 3288 C C . ARG A 1 435 ? -13.879 20.677 24.020 1.00 92.69 435 ARG A C 1
ATOM 3290 O O . ARG A 1 435 ? -12.672 20.893 24.070 1.00 92.69 435 ARG A O 1
ATOM 3297 N N . HIS A 1 436 ? -14.538 19.999 24.948 1.00 95.12 436 HIS A N 1
ATOM 3298 C CA . HIS A 1 436 ? -13.850 19.267 25.999 1.00 95.12 436 HIS A CA 1
ATOM 3299 C C . HIS A 1 436 ? -13.500 17.867 25.496 1.00 95.12 436 HIS A C 1
ATOM 3301 O O . HIS A 1 436 ? -14.340 17.192 24.897 1.00 95.12 436 HIS A O 1
ATOM 3307 N N . ARG A 1 437 ? -12.255 17.452 25.721 1.00 96.12 437 ARG A N 1
ATOM 3308 C CA . ARG A 1 437 ? -11.757 16.124 25.388 1.00 96.12 437 ARG A CA 1
ATOM 3309 C C . ARG A 1 437 ? -11.105 15.510 26.609 1.00 96.12 437 ARG A C 1
ATOM 3311 O O . ARG A 1 437 ? -10.255 16.135 27.241 1.00 96.12 437 ARG A O 1
ATOM 3318 N N . GLU A 1 438 ? -11.436 14.253 26.844 1.00 97.50 438 GLU A N 1
ATOM 3319 C CA . GLU A 1 438 ? -10.775 13.403 27.821 1.00 97.50 438 GLU A CA 1
ATOM 3320 C C . GLU A 1 438 ? -10.044 12.281 27.070 1.00 97.50 438 GLU A C 1
ATOM 3322 O O . GLU A 1 438 ? -10.579 11.668 26.145 1.00 97.50 438 GLU A O 1
ATOM 3327 N N . LEU A 1 439 ? -8.782 12.063 27.413 1.00 94.75 439 LEU A N 1
ATOM 3328 C CA . LEU A 1 439 ? -7.878 11.086 26.822 1.00 94.75 439 LEU A CA 1
ATOM 3329 C C . LEU A 1 439 ? -7.352 10.189 27.933 1.00 94.75 439 LEU A C 1
ATOM 3331 O O . LEU A 1 439 ? -6.964 10.677 28.991 1.00 94.75 439 LEU A O 1
ATOM 3335 N N . VAL A 1 440 ? -7.280 8.889 27.684 1.00 96.75 440 VAL A N 1
ATOM 3336 C CA . VAL A 1 440 ? -6.587 7.969 28.583 1.00 96.75 440 VAL A CA 1
ATOM 3337 C C . VAL A 1 440 ? -5.748 6.986 27.793 1.00 96.75 440 VAL A C 1
ATOM 3339 O O . VAL A 1 440 ? -6.228 6.404 26.826 1.00 96.75 440 VAL A O 1
ATOM 3342 N N . SER A 1 441 ? -4.506 6.776 28.220 1.00 93.50 441 SER A N 1
ATOM 3343 C CA . SER A 1 441 ? -3.676 5.668 27.750 1.00 93.50 441 SER A CA 1
ATOM 3344 C C . SER A 1 441 ? -3.655 4.562 28.801 1.00 93.50 441 SER A C 1
ATOM 3346 O O . SER A 1 441 ? -3.326 4.805 29.961 1.00 93.50 441 SER A O 1
ATOM 3348 N N . LEU A 1 442 ? -4.017 3.347 28.394 1.00 94.31 442 LEU A N 1
ATOM 3349 C CA . LEU A 1 442 ? -4.108 2.153 29.229 1.00 94.31 442 LEU A CA 1
ATOM 3350 C C . LEU A 1 442 ? -3.126 1.105 28.708 1.00 94.31 442 LEU A C 1
ATOM 3352 O O . LEU A 1 442 ? -3.164 0.744 27.531 1.00 94.31 442 LEU A O 1
ATOM 3356 N N . ARG A 1 443 ? -2.251 0.585 29.568 1.00 93.31 443 ARG A N 1
ATOM 3357 C CA . ARG A 1 443 ? -1.301 -0.479 29.205 1.00 93.31 443 ARG A CA 1
ATOM 3358 C C . ARG A 1 443 ? -1.003 -1.394 30.377 1.00 93.31 443 ARG A C 1
ATOM 3360 O O . ARG A 1 443 ? -1.055 -0.953 31.518 1.00 93.31 443 ARG A O 1
ATOM 3367 N N . LEU A 1 444 ? -0.611 -2.631 30.104 1.00 91.88 444 LEU A N 1
ATOM 3368 C CA . LEU A 1 444 ? -0.022 -3.490 31.131 1.00 91.88 444 LEU A CA 1
ATOM 3369 C C . LEU A 1 444 ? 1.482 -3.188 31.268 1.00 91.88 444 LEU A C 1
ATOM 3371 O O . LEU A 1 444 ? 2.134 -2.906 30.265 1.00 91.88 444 LEU A O 1
ATOM 3375 N N . GLU A 1 445 ? 2.055 -3.233 32.476 1.00 87.62 445 GLU A N 1
ATOM 3376 C CA . GLU A 1 445 ? 3.461 -2.842 32.731 1.00 87.62 445 GLU A CA 1
ATOM 3377 C C . GLU A 1 445 ? 4.483 -3.559 31.841 1.00 87.62 445 GLU A C 1
ATOM 3379 O O . GLU A 1 445 ? 5.473 -2.952 31.432 1.00 87.62 445 GLU A O 1
ATOM 3384 N N . GLN A 1 446 ? 4.243 -4.838 31.549 1.00 84.25 446 GLN A N 1
ATOM 3385 C CA . GLN A 1 446 ? 5.095 -5.659 30.682 1.00 84.25 446 GLN A CA 1
ATOM 3386 C C . GLN A 1 446 ? 4.394 -6.043 29.372 1.00 84.25 446 GLN A C 1
ATOM 3388 O O . GLN A 1 446 ? 4.897 -6.880 28.629 1.00 84.25 446 GLN A O 1
ATOM 3393 N N . GLY A 1 447 ? 3.228 -5.454 29.097 1.00 78.94 447 GLY A N 1
ATOM 3394 C CA . GLY A 1 447 ? 2.470 -5.725 27.887 1.00 78.94 447 GLY A CA 1
ATOM 3395 C C . GLY A 1 447 ? 3.006 -4.940 26.695 1.00 78.94 447 GLY A C 1
ATOM 3396 O O . GLY A 1 447 ? 3.235 -3.735 26.775 1.00 78.94 447 GLY A O 1
ATOM 3397 N N . ASP A 1 448 ? 3.108 -5.612 25.551 1.00 78.00 448 ASP A N 1
ATOM 3398 C CA . ASP A 1 448 ? 3.375 -4.983 24.250 1.00 78.00 448 ASP A CA 1
ATOM 3399 C C . ASP A 1 448 ? 2.113 -4.344 23.635 1.00 78.00 448 ASP A C 1
ATOM 3401 O O . ASP A 1 448 ? 2.133 -3.846 22.506 1.00 78.00 448 ASP A O 1
ATOM 3405 N N . HIS A 1 449 ? 0.995 -4.355 24.366 1.00 83.38 449 HIS A N 1
ATOM 3406 C CA . HIS A 1 449 ? -0.276 -3.785 23.949 1.00 83.38 449 HIS A CA 1
ATOM 3407 C C . HIS A 1 449 ? -0.714 -2.661 24.884 1.00 83.38 449 HIS A C 1
ATOM 3409 O O . HIS A 1 449 ? -0.714 -2.808 26.108 1.00 83.38 449 HIS A O 1
ATOM 3415 N N . SER A 1 450 ? -1.138 -1.552 24.290 1.00 90.62 450 SER A N 1
ATOM 3416 C CA . SER A 1 450 ? -1.812 -0.468 24.987 1.00 90.62 450 SER A CA 1
ATOM 3417 C C . SER A 1 450 ? -2.984 0.041 24.161 1.00 90.62 450 SER A C 1
ATOM 3419 O O . SER A 1 450 ? -2.953 -0.010 22.932 1.00 90.62 450 SER A O 1
ATOM 3421 N N . ILE A 1 451 ? -4.005 0.561 24.823 1.00 93.12 451 ILE A N 1
ATOM 3422 C CA . ILE A 1 451 ? -5.139 1.218 24.176 1.00 93.12 451 ILE A CA 1
ATOM 3423 C C . ILE A 1 451 ? -5.183 2.674 24.621 1.00 93.12 451 ILE A C 1
ATOM 3425 O O . ILE A 1 451 ? -4.908 2.987 25.775 1.00 93.12 451 ILE A O 1
ATOM 3429 N N . GLU A 1 452 ? -5.497 3.569 23.700 1.00 95.00 452 GLU A N 1
ATOM 3430 C CA . GLU A 1 452 ? -5.810 4.961 23.986 1.00 95.00 452 GLU A CA 1
ATOM 3431 C C . GLU A 1 452 ? -7.301 5.166 23.747 1.00 95.00 452 GLU A C 1
ATOM 3433 O O . GLU A 1 452 ? -7.815 4.813 22.686 1.00 95.00 452 GLU A O 1
ATOM 3438 N N . LEU A 1 453 ? -8.001 5.707 24.736 1.00 95.50 453 LEU A N 1
ATOM 3439 C CA . LEU A 1 453 ? -9.415 6.036 24.629 1.00 95.50 453 LEU A CA 1
ATOM 3440 C C . LEU A 1 453 ? -9.557 7.550 24.592 1.00 95.50 453 LEU A C 1
ATOM 3442 O O . LEU A 1 453 ? -8.951 8.260 25.394 1.00 95.50 453 LEU A O 1
ATOM 3446 N N . ARG A 1 454 ? -10.374 8.037 23.665 1.00 96.12 454 ARG A N 1
ATOM 3447 C CA . ARG A 1 454 ? -10.690 9.452 23.499 1.00 96.12 454 ARG A CA 1
ATOM 3448 C C . ARG A 1 454 ? -12.186 9.654 23.615 1.00 96.12 454 ARG A C 1
ATOM 3450 O O . ARG A 1 454 ? -12.930 9.124 22.796 1.00 96.12 454 ARG A O 1
ATOM 3457 N N . MET A 1 455 ? -12.591 10.471 24.573 1.00 97.12 455 MET A N 1
ATOM 3458 C CA . MET A 1 455 ? -13.978 10.758 24.904 1.00 97.12 455 MET A CA 1
ATOM 3459 C C . MET A 1 455 ? -14.271 12.249 24.685 1.00 97.12 455 MET A C 1
ATOM 3461 O O . MET A 1 455 ? -13.499 13.111 25.108 1.00 97.12 455 MET A O 1
ATOM 3465 N N . GLU A 1 456 ? -15.364 12.557 23.991 1.00 96.06 456 GLU A N 1
ATOM 3466 C CA . GLU A 1 456 ? -15.871 13.916 23.768 1.00 96.06 456 GLU A CA 1
ATOM 3467 C C . GLU A 1 456 ? -17.389 13.910 23.965 1.00 96.06 456 GLU A C 1
ATOM 3469 O O . GLU A 1 456 ? -18.067 13.042 23.427 1.00 96.06 456 GLU A O 1
ATOM 3474 N N . THR A 1 457 ? -17.941 14.875 24.701 1.00 91.44 457 THR A N 1
ATOM 3475 C CA . THR A 1 457 ? -19.390 14.957 24.972 1.00 91.44 457 THR A CA 1
ATOM 3476 C C . THR A 1 457 ? -20.162 15.765 23.929 1.00 91.44 457 THR A C 1
ATOM 3478 O O . THR A 1 457 ? -21.384 15.646 23.844 1.00 91.44 457 THR A O 1
ATOM 3481 N N . HIS A 1 458 ? -19.476 16.577 23.112 1.00 89.56 458 HIS A N 1
ATOM 3482 C CA . HIS A 1 458 ? -20.122 17.439 22.122 1.00 89.56 458 HIS A CA 1
ATOM 3483 C C . HIS A 1 458 ? -19.312 17.592 20.813 1.00 89.56 458 HIS A C 1
ATOM 3485 O O . HIS A 1 458 ? -18.386 18.408 20.747 1.00 89.56 458 HIS A O 1
ATOM 3491 N N . PRO A 1 459 ? -19.663 16.855 19.739 1.00 90.06 459 PRO A N 1
ATOM 3492 C CA . PRO A 1 459 ? -20.653 15.771 19.706 1.00 90.06 459 PRO A CA 1
ATOM 3493 C C . PRO A 1 459 ? -20.217 14.571 20.569 1.00 90.06 459 PRO A C 1
ATOM 3495 O O . PRO A 1 459 ? -19.016 14.405 20.785 1.00 90.06 459 PRO A O 1
ATOM 3498 N N . PRO A 1 460 ? -21.161 13.734 21.042 1.00 91.38 460 PRO A N 1
ATOM 3499 C CA . PRO A 1 460 ? -20.840 12.551 21.829 1.00 91.38 460 PRO A CA 1
ATOM 3500 C C . PRO A 1 460 ? -20.072 11.538 20.971 1.00 91.38 460 PRO A C 1
ATOM 3502 O O . PRO A 1 460 ? -20.628 10.938 20.051 1.00 91.38 460 PRO A O 1
ATOM 3505 N N . ILE A 1 461 ? -18.779 11.377 21.241 1.00 92.62 461 ILE A N 1
ATOM 3506 C CA . ILE A 1 461 ? -17.883 10.480 20.510 1.00 92.62 461 ILE A CA 1
ATOM 3507 C C . ILE A 1 461 ? -16.964 9.769 21.503 1.00 92.62 461 ILE A C 1
ATOM 3509 O O . ILE A 1 461 ? -16.336 10.407 22.345 1.00 92.62 461 ILE A O 1
ATOM 3513 N N . ALA A 1 462 ? -16.820 8.457 21.326 1.00 95.44 462 ALA A N 1
ATOM 3514 C CA . ALA A 1 462 ? -15.756 7.659 21.922 1.00 95.44 462 ALA A CA 1
ATOM 3515 C C . ALA A 1 462 ? -14.917 7.022 20.805 1.00 95.44 462 ALA A C 1
ATOM 3517 O O . ALA A 1 462 ? -15.469 6.433 19.875 1.00 95.44 462 ALA A O 1
ATOM 3518 N N . ILE A 1 463 ? -13.594 7.166 20.870 1.00 91.75 463 ILE A N 1
ATOM 3519 C CA . ILE A 1 463 ? -12.648 6.550 19.930 1.00 91.75 463 ILE A CA 1
ATOM 3520 C C . ILE A 1 463 ? -11.653 5.705 20.707 1.00 91.75 463 ILE A C 1
ATOM 3522 O O . ILE A 1 463 ? -11.136 6.141 21.731 1.00 91.75 463 ILE A O 1
ATOM 3526 N N . ILE A 1 464 ? -11.359 4.525 20.173 1.00 93.19 464 ILE A N 1
ATOM 3527 C CA . ILE A 1 464 ? -10.380 3.589 20.713 1.00 93.19 464 ILE A CA 1
ATOM 3528 C C . ILE A 1 464 ? -9.251 3.464 19.698 1.00 93.19 464 ILE A C 1
ATOM 3530 O O . ILE A 1 464 ? -9.480 3.073 18.552 1.00 93.19 464 ILE A O 1
ATOM 3534 N N . THR A 1 465 ? -8.031 3.756 20.124 1.00 88.50 465 THR A N 1
ATOM 3535 C CA . THR A 1 465 ? -6.821 3.555 19.332 1.00 88.50 465 THR A CA 1
ATOM 3536 C C . THR A 1 465 ? -5.995 2.458 19.979 1.00 88.50 465 THR A C 1
ATOM 3538 O O . THR A 1 465 ? -5.525 2.588 21.104 1.00 88.50 465 THR A O 1
ATOM 3541 N N . HIS A 1 466 ? -5.782 1.359 19.267 1.00 87.25 466 HIS A N 1
ATOM 3542 C CA . HIS A 1 466 ? -4.884 0.310 19.732 1.00 87.25 466 HIS A CA 1
ATOM 3543 C C . HIS A 1 466 ? -3.450 0.655 19.336 1.00 87.25 466 HIS A C 1
ATOM 3545 O O . HIS A 1 466 ? -3.112 0.698 18.154 1.00 87.25 466 HIS A O 1
ATOM 3551 N N . HIS A 1 467 ? -2.585 0.834 20.324 1.00 81.56 467 HIS A N 1
ATOM 3552 C CA . HIS A 1 467 ? -1.153 0.958 20.122 1.00 81.56 467 HIS A CA 1
ATOM 3553 C C . HIS A 1 467 ? -0.513 -0.397 20.402 1.00 81.56 467 HIS A C 1
ATOM 3555 O O . HIS A 1 467 ? -0.469 -0.888 21.529 1.00 81.56 467 HIS A O 1
ATOM 3561 N N . ARG A 1 468 ? -0.008 -1.023 19.346 1.00 73.94 468 ARG A N 1
ATOM 3562 C CA . ARG A 1 468 ? 0.867 -2.182 19.482 1.00 73.94 468 ARG A CA 1
ATOM 3563 C C . ARG A 1 468 ? 2.281 -1.637 19.553 1.00 73.94 468 ARG A C 1
ATOM 3565 O O . ARG A 1 468 ? 2.670 -0.853 18.684 1.00 73.94 468 ARG A O 1
ATOM 3572 N N . ALA A 1 469 ? 3.048 -2.027 20.567 1.00 57.38 469 ALA A N 1
ATOM 3573 C CA . ALA A 1 469 ? 4.489 -1.900 20.472 1.00 57.38 469 ALA A CA 1
ATOM 3574 C C . ALA A 1 469 ? 4.869 -2.607 19.169 1.00 57.38 469 ALA A C 1
ATOM 3576 O O . ALA A 1 469 ? 4.577 -3.791 19.009 1.00 57.38 469 ALA A O 1
ATOM 3577 N N . SER A 1 470 ? 5.409 -1.851 18.205 1.00 45.97 470 SER A N 1
ATOM 3578 C CA . SER A 1 470 ? 5.904 -2.379 16.932 1.00 45.97 470 SER A CA 1
ATOM 3579 C C . SER A 1 470 ? 6.680 -3.640 17.264 1.00 45.97 470 SER A C 1
ATOM 3581 O O . SER A 1 470 ? 7.683 -3.498 17.968 1.00 45.97 470 SER A O 1
ATOM 3583 N N . SER A 1 471 ? 6.163 -4.815 16.879 1.00 43.56 471 SER A N 1
ATOM 3584 C CA . SER A 1 471 ? 6.617 -6.130 17.343 1.00 43.56 471 SER A CA 1
ATOM 3585 C C . SER A 1 471 ? 8.131 -6.105 17.456 1.00 43.56 471 SER A C 1
ATOM 3587 O O . SER A 1 471 ? 8.839 -6.123 16.441 1.00 43.56 471 SER A O 1
ATOM 3589 N N . ARG A 1 472 ? 8.644 -5.917 18.678 1.00 41.88 472 ARG A N 1
ATOM 3590 C CA . ARG A 1 472 ? 10.082 -5.871 18.882 1.00 41.88 472 ARG A CA 1
ATOM 3591 C C . ARG A 1 472 ? 10.487 -7.313 18.738 1.00 41.88 472 ARG A C 1
ATOM 3593 O O . ARG A 1 472 ? 10.407 -8.073 19.695 1.00 41.88 472 ARG A O 1
ATOM 3600 N N . TRP A 1 473 ? 10.886 -7.680 17.522 1.00 40.22 473 TRP A N 1
ATOM 3601 C CA . TRP A 1 473 ? 11.622 -8.904 17.274 1.00 40.22 473 TRP A CA 1
ATOM 3602 C C . TRP A 1 473 ? 12.593 -9.062 18.429 1.00 40.22 473 TRP A C 1
ATOM 3604 O O . TRP A 1 473 ? 13.383 -8.136 18.685 1.00 40.22 473 TRP A O 1
ATOM 3614 N N . ARG A 1 474 ? 12.507 -10.185 19.150 1.00 45.72 474 ARG A N 1
ATOM 3615 C CA . ARG A 1 474 ? 13.465 -10.435 20.220 1.00 45.72 474 ARG A CA 1
ATOM 3616 C C . ARG A 1 474 ? 14.873 -10.215 19.627 1.00 45.72 474 ARG A C 1
ATOM 3618 O O . ARG A 1 474 ? 15.127 -10.641 18.490 1.00 45.72 474 ARG A O 1
ATOM 3625 N N . PRO A 1 475 ? 15.758 -9.436 20.285 1.00 46.06 475 PRO A N 1
ATOM 3626 C CA . PRO A 1 475 ? 16.997 -8.951 19.666 1.00 46.06 475 PRO A CA 1
ATOM 3627 C C . PRO A 1 475 ? 17.913 -10.048 19.101 1.00 46.06 475 PRO A C 1
ATOM 3629 O O . PRO A 1 475 ? 18.776 -9.776 18.270 1.00 46.06 475 PRO A O 1
ATOM 3632 N N . ASP A 1 476 ? 17.772 -11.269 19.594 1.00 43.97 476 ASP A N 1
ATOM 3633 C CA . ASP A 1 476 ? 18.380 -12.522 19.149 1.00 43.97 476 ASP A CA 1
ATOM 3634 C C . ASP A 1 476 ? 17.775 -13.054 17.838 1.00 43.97 476 ASP A C 1
ATOM 3636 O O . ASP A 1 476 ? 18.526 -13.239 16.881 1.00 43.97 476 ASP A O 1
ATOM 3640 N N . VAL A 1 477 ? 16.448 -13.192 17.730 1.00 45.84 477 VAL A N 1
ATOM 3641 C CA . VAL A 1 477 ? 15.763 -13.597 16.481 1.00 45.84 477 VAL A CA 1
ATOM 3642 C C . VAL A 1 477 ? 16.037 -12.579 15.370 1.00 45.84 477 VAL A C 1
ATOM 3644 O O . VAL A 1 477 ? 16.387 -12.944 14.247 1.00 45.84 477 VAL A O 1
ATOM 3647 N N . ARG A 1 478 ? 16.000 -11.284 15.715 1.00 48.25 478 ARG A N 1
ATOM 3648 C CA . ARG A 1 478 ? 16.377 -10.177 14.821 1.00 48.25 478 ARG A CA 1
ATOM 3649 C C . ARG A 1 478 ? 17.813 -10.320 14.307 1.00 48.25 478 ARG A C 1
ATOM 3651 O O . ARG A 1 478 ? 18.061 -10.151 13.118 1.00 48.25 478 ARG A O 1
ATOM 3658 N N . ARG A 1 479 ? 18.771 -10.621 15.194 1.00 45.91 479 ARG A N 1
ATOM 3659 C CA . ARG A 1 479 ? 20.193 -10.778 14.838 1.00 45.91 479 ARG A CA 1
ATOM 3660 C C . ARG A 1 479 ? 20.447 -12.022 13.994 1.00 45.91 479 ARG A C 1
ATOM 3662 O O . ARG A 1 479 ? 21.250 -11.936 13.073 1.00 45.91 479 ARG A O 1
ATOM 3669 N N . ALA A 1 480 ? 19.790 -13.144 14.279 1.00 47.09 480 ALA A N 1
ATOM 3670 C CA . ALA A 1 480 ? 19.922 -14.366 13.488 1.00 47.09 480 ALA A CA 1
ATOM 3671 C C . ALA A 1 480 ? 19.409 -14.160 12.054 1.00 47.09 480 ALA A C 1
ATOM 3673 O O . ALA A 1 480 ? 20.104 -14.493 11.095 1.00 47.09 480 ALA A O 1
ATOM 3674 N N . HIS A 1 481 ? 18.248 -13.513 11.912 1.00 46.88 481 HIS A N 1
ATOM 3675 C CA . HIS A 1 481 ? 17.649 -13.233 10.610 1.00 46.88 481 HIS A CA 1
ATOM 3676 C C . HIS A 1 481 ? 18.472 -12.219 9.801 1.00 46.88 481 HIS A C 1
ATOM 3678 O O . HIS A 1 481 ? 18.777 -12.455 8.636 1.00 46.88 481 HIS A O 1
ATOM 3684 N N . LEU A 1 482 ? 18.928 -11.131 10.436 1.00 45.50 482 LEU A N 1
ATOM 3685 C CA . LEU A 1 482 ? 19.803 -10.147 9.790 1.00 45.50 482 LEU A CA 1
ATOM 3686 C C . LEU A 1 482 ? 21.167 -10.728 9.399 1.00 45.50 482 LEU A C 1
ATOM 3688 O O . LEU A 1 482 ? 21.705 -10.323 8.375 1.00 45.50 482 LEU A O 1
ATOM 3692 N N . ARG A 1 483 ? 21.727 -11.676 10.166 1.00 45.84 483 ARG A N 1
ATOM 3693 C CA . ARG A 1 483 ? 22.985 -12.356 9.808 1.00 45.84 483 ARG A CA 1
ATOM 3694 C C . ARG A 1 483 ? 22.817 -13.224 8.567 1.00 45.84 483 ARG A C 1
ATOM 3696 O O . ARG A 1 483 ? 23.578 -13.021 7.629 1.00 45.84 483 ARG A O 1
ATOM 3703 N N . ALA A 1 484 ? 21.796 -14.084 8.535 1.00 48.84 484 ALA A N 1
ATOM 3704 C CA . ALA A 1 484 ? 21.463 -14.899 7.363 1.00 48.84 484 ALA A CA 1
ATOM 3705 C C . ALA A 1 484 ? 21.144 -14.042 6.119 1.00 48.84 484 ALA A C 1
ATOM 3707 O O . ALA A 1 484 ? 21.484 -14.404 4.998 1.00 48.84 484 ALA A O 1
ATOM 3708 N N . TRP A 1 485 ? 20.533 -12.871 6.323 1.00 48.09 485 TRP A N 1
ATOM 3709 C CA . TRP A 1 485 ? 20.236 -11.890 5.277 1.00 48.09 485 TRP A CA 1
ATOM 3710 C C . TRP A 1 485 ? 21.489 -11.166 4.758 1.00 48.09 485 TRP A C 1
ATOM 3712 O O . TRP A 1 485 ? 21.690 -11.064 3.549 1.00 48.09 485 TRP A O 1
ATOM 3722 N N . SER A 1 486 ? 22.355 -10.693 5.660 1.00 42.50 486 SER A N 1
ATOM 3723 C CA . SER A 1 486 ? 23.559 -9.922 5.320 1.00 42.50 486 SER A CA 1
ATOM 3724 C C . SER A 1 486 ? 24.652 -10.745 4.638 1.00 42.50 486 SER A C 1
ATOM 3726 O O . SER A 1 486 ? 25.441 -10.192 3.878 1.00 42.50 486 SER A O 1
ATOM 3728 N N . SER A 1 487 ? 24.684 -12.060 4.868 1.00 43.00 487 SER A N 1
ATOM 3729 C CA . SER A 1 487 ? 25.677 -12.960 4.277 1.00 43.00 487 SER A CA 1
ATOM 3730 C C . SER A 1 487 ? 25.436 -13.286 2.799 1.00 43.00 487 SER A C 1
ATOM 3732 O O . SER A 1 487 ? 26.291 -13.926 2.205 1.00 43.00 487 SER A O 1
ATOM 3734 N N . GLY A 1 488 ? 24.317 -12.855 2.197 1.00 43.78 488 GLY A N 1
ATOM 3735 C CA . GLY A 1 488 ? 23.982 -13.150 0.795 1.00 43.78 488 GLY A CA 1
ATOM 3736 C C . GLY A 1 488 ? 23.569 -11.936 -0.039 1.00 43.78 488 GLY A C 1
ATOM 3737 O O . GLY A 1 488 ? 22.845 -12.102 -1.013 1.00 43.78 488 GLY A O 1
ATOM 3738 N N . LEU A 1 489 ? 23.918 -10.707 0.368 1.00 42.41 489 LEU A N 1
ATOM 3739 C CA . LEU A 1 489 ? 23.517 -9.471 -0.331 1.00 42.41 489 LEU A CA 1
ATOM 3740 C C . LEU A 1 489 ? 24.458 -9.057 -1.476 1.00 42.41 489 LEU A C 1
ATOM 3742 O O . LEU A 1 489 ? 24.009 -8.351 -2.374 1.00 42.41 489 LEU A O 1
ATOM 3746 N N . SER A 1 490 ? 25.728 -9.473 -1.465 1.00 43.31 490 SER A N 1
ATOM 3747 C CA . SER A 1 490 ? 26.712 -9.068 -2.484 1.00 43.31 490 SER A CA 1
ATOM 3748 C C . SER A 1 490 ? 26.506 -9.729 -3.848 1.00 43.31 490 SER A C 1
ATOM 3750 O O . SER A 1 490 ? 26.933 -9.163 -4.848 1.00 43.31 490 SER A O 1
ATOM 3752 N N . ASP A 1 491 ? 25.812 -10.870 -3.891 1.00 45.81 491 ASP A N 1
ATOM 3753 C CA . ASP A 1 491 ? 25.747 -11.740 -5.076 1.00 45.81 491 ASP A CA 1
ATOM 3754 C C . ASP A 1 491 ? 24.337 -11.778 -5.703 1.00 45.81 491 ASP A C 1
ATOM 3756 O O . ASP A 1 491 ? 24.033 -12.610 -6.556 1.00 45.81 491 ASP A O 1
ATOM 3760 N N . ARG A 1 492 ? 23.426 -10.889 -5.278 1.00 54.12 492 ARG A N 1
ATOM 3761 C CA . ARG A 1 492 ? 22.022 -10.936 -5.717 1.00 54.12 492 ARG A CA 1
ATOM 3762 C C . ARG A 1 492 ? 21.826 -10.321 -7.102 1.00 54.12 492 ARG A C 1
ATOM 3764 O O . ARG A 1 492 ? 22.340 -9.247 -7.398 1.00 54.12 492 ARG A O 1
ATOM 3771 N N . SER A 1 493 ? 20.963 -10.951 -7.901 1.00 55.59 493 SER A N 1
ATOM 3772 C CA . SER A 1 493 ? 20.465 -10.398 -9.167 1.00 55.59 493 SER A CA 1
ATOM 3773 C C . SER A 1 493 ? 19.865 -8.987 -8.970 1.00 55.59 493 SER A C 1
ATOM 3775 O O . SER A 1 493 ? 19.000 -8.816 -8.101 1.00 55.59 493 SER A O 1
ATOM 3777 N N . PRO A 1 494 ? 20.244 -7.985 -9.792 1.00 53.81 494 PRO A N 1
ATOM 3778 C CA . PRO A 1 494 ? 19.666 -6.635 -9.772 1.00 53.81 494 PRO A CA 1
ATOM 3779 C C . PRO A 1 494 ? 18.132 -6.604 -9.877 1.00 53.81 494 PRO A C 1
ATOM 3781 O O . PRO A 1 494 ? 17.494 -5.706 -9.330 1.00 53.81 494 PRO A O 1
ATOM 3784 N N . ALA A 1 495 ? 17.522 -7.608 -10.521 1.00 44.88 495 ALA A N 1
ATOM 3785 C CA . ALA A 1 495 ? 16.067 -7.727 -10.627 1.00 44.88 495 ALA A CA 1
ATOM 3786 C C . ALA A 1 495 ? 15.404 -7.971 -9.259 1.00 44.88 495 ALA A C 1
ATOM 3788 O O . ALA A 1 495 ? 14.379 -7.369 -8.947 1.00 44.88 495 ALA A O 1
ATOM 3789 N N . LEU A 1 496 ? 16.021 -8.787 -8.398 1.00 54.09 496 LEU A N 1
ATOM 3790 C CA . LEU A 1 496 ? 15.528 -9.017 -7.036 1.00 54.09 496 LEU A CA 1
ATOM 3791 C C . LEU A 1 496 ? 15.695 -7.790 -6.147 1.00 54.09 496 LEU A C 1
ATOM 3793 O O . LEU A 1 496 ? 14.809 -7.500 -5.348 1.00 54.09 496 LEU A O 1
ATOM 3797 N N . ALA A 1 497 ? 16.796 -7.053 -6.306 1.00 55.81 497 ALA A N 1
ATOM 3798 C CA . ALA A 1 497 ? 17.003 -5.795 -5.594 1.00 55.81 497 ALA A CA 1
ATOM 3799 C C . ALA A 1 497 ? 15.918 -4.759 -5.947 1.00 55.81 497 ALA A C 1
ATOM 3801 O O . ALA A 1 497 ? 15.415 -4.073 -5.058 1.00 55.81 497 ALA A O 1
ATOM 3802 N N . ALA A 1 498 ? 15.506 -4.703 -7.218 1.00 46.78 498 ALA A N 1
ATOM 3803 C CA . ALA A 1 498 ? 14.465 -3.799 -7.705 1.00 46.78 498 ALA A CA 1
ATOM 3804 C C . ALA A 1 498 ? 13.048 -4.155 -7.207 1.00 46.78 498 ALA A C 1
ATOM 3806 O O . ALA A 1 498 ? 12.242 -3.258 -6.966 1.00 46.78 498 ALA A O 1
ATOM 3807 N N . LEU A 1 499 ? 12.746 -5.444 -7.018 1.00 47.44 499 LEU A N 1
ATOM 3808 C CA . LEU A 1 499 ? 11.454 -5.914 -6.497 1.00 47.44 499 LEU A CA 1
ATOM 3809 C C . LEU A 1 499 ? 11.326 -5.829 -4.973 1.00 47.44 499 LEU A C 1
ATOM 3811 O O . LEU A 1 499 ? 10.220 -5.805 -4.435 1.00 47.44 499 LEU A O 1
ATOM 3815 N N . TRP A 1 500 ? 12.447 -5.823 -4.258 1.00 54.31 500 TRP A N 1
ATOM 3816 C CA . TRP A 1 500 ? 12.481 -5.998 -2.807 1.00 54.31 500 TRP A CA 1
ATOM 3817 C C . TRP A 1 500 ? 11.634 -4.985 -2.009 1.00 54.31 500 TRP A C 1
ATOM 3819 O O . TRP A 1 500 ? 10.959 -5.408 -1.067 1.00 54.31 500 TRP A O 1
ATOM 3829 N N . PRO A 1 501 ? 11.571 -3.686 -2.376 1.00 50.53 501 PRO A N 1
ATOM 3830 C CA . PRO A 1 501 ? 10.686 -2.728 -1.709 1.00 50.53 501 PRO A CA 1
ATOM 3831 C C . PRO A 1 501 ? 9.190 -3.021 -1.892 1.00 50.53 501 PRO A C 1
ATOM 3833 O O . PRO A 1 501 ? 8.388 -2.578 -1.076 1.00 50.53 501 PRO A O 1
ATOM 3836 N N . ALA A 1 502 ? 8.808 -3.744 -2.949 1.00 43.66 502 ALA A N 1
ATOM 3837 C CA . ALA A 1 502 ? 7.430 -4.177 -3.178 1.00 43.66 502 ALA A CA 1
ATOM 3838 C C . ALA A 1 502 ? 7.105 -5.477 -2.420 1.00 43.66 502 ALA A C 1
ATOM 3840 O O . ALA A 1 502 ? 5.994 -5.635 -1.927 1.00 43.66 502 ALA A O 1
ATOM 3841 N N . VAL A 1 503 ? 8.082 -6.383 -2.282 1.00 41.94 503 VAL A N 1
ATOM 3842 C CA . VAL A 1 503 ? 7.901 -7.704 -1.646 1.00 41.94 503 VAL A CA 1
ATOM 3843 C C . VAL A 1 503 ? 7.924 -7.640 -0.114 1.00 41.94 503 VAL A C 1
ATOM 3845 O O . VAL A 1 503 ? 7.216 -8.399 0.541 1.00 41.94 503 VAL A O 1
ATOM 3848 N N . LEU A 1 504 ? 8.724 -6.754 0.488 1.00 46.53 504 LEU A N 1
ATOM 3849 C CA . LEU A 1 504 ? 8.924 -6.745 1.944 1.00 46.53 504 LEU A CA 1
ATOM 3850 C C . LEU A 1 504 ? 7.805 -6.102 2.776 1.00 46.53 504 LEU A C 1
ATOM 3852 O O . LEU A 1 504 ? 7.841 -6.230 4.002 1.00 46.53 504 LEU A O 1
ATOM 3856 N N . ALA A 1 505 ? 6.837 -5.437 2.144 1.00 42.28 505 ALA A N 1
ATOM 3857 C CA . ALA A 1 505 ? 5.857 -4.574 2.805 1.00 42.28 505 ALA A CA 1
ATOM 3858 C C . ALA A 1 505 ? 6.489 -3.477 3.705 1.00 42.28 505 ALA A C 1
ATOM 3860 O O . ALA A 1 505 ? 7.668 -3.489 4.075 1.00 42.28 505 ALA A O 1
ATOM 3861 N N . ASP A 1 506 ? 5.694 -2.464 4.042 1.00 40.34 506 ASP A N 1
ATOM 3862 C CA . ASP A 1 506 ? 6.184 -1.202 4.619 1.00 40.34 506 ASP A CA 1
ATOM 3863 C C . ASP A 1 506 ? 6.800 -1.334 6.027 1.00 40.34 506 ASP A C 1
ATOM 3865 O O . ASP A 1 506 ? 7.676 -0.549 6.413 1.00 40.34 506 ASP A O 1
ATOM 3869 N N . ASP A 1 507 ? 6.409 -2.365 6.778 1.00 38.81 507 ASP A N 1
ATOM 3870 C CA . ASP A 1 507 ? 6.799 -2.555 8.178 1.00 38.81 507 ASP A CA 1
ATOM 3871 C C . ASP A 1 507 ? 8.230 -3.099 8.346 1.00 38.81 507 ASP A C 1
ATOM 3873 O O . ASP A 1 507 ? 8.922 -2.756 9.311 1.00 38.81 507 ASP A O 1
ATOM 3877 N N . MET A 1 508 ? 8.732 -3.899 7.395 1.00 37.12 508 MET A N 1
ATOM 3878 C CA . MET A 1 508 ? 10.088 -4.463 7.476 1.00 37.12 508 MET A CA 1
ATOM 3879 C C . MET A 1 508 ? 11.176 -3.429 7.171 1.00 37.12 508 MET A C 1
ATOM 3881 O O . MET A 1 508 ? 12.231 -3.434 7.812 1.00 37.12 508 MET A O 1
ATOM 3885 N N . LEU A 1 509 ? 10.914 -2.496 6.250 1.00 39.34 509 LEU A N 1
ATOM 3886 C CA . LEU A 1 509 ? 11.835 -1.399 5.928 1.00 39.34 509 LEU A CA 1
ATOM 3887 C C . LEU A 1 509 ? 11.957 -0.390 7.080 1.00 39.34 509 LEU A C 1
ATOM 3889 O O . LEU A 1 509 ? 13.022 0.194 7.283 1.00 39.34 509 LEU A O 1
ATOM 3893 N N . ALA A 1 510 ? 10.899 -0.215 7.877 1.00 38.16 510 ALA A N 1
ATOM 3894 C CA . ALA A 1 510 ? 10.919 0.615 9.082 1.00 38.16 510 ALA A CA 1
ATOM 3895 C C . ALA A 1 510 ? 11.712 -0.012 10.253 1.00 38.16 510 ALA A C 1
ATOM 3897 O O . ALA A 1 510 ? 12.104 0.706 11.174 1.00 38.16 510 ALA A O 1
ATOM 3898 N N . ALA A 1 511 ? 11.977 -1.325 10.217 1.00 36.06 511 ALA A N 1
ATOM 3899 C CA . ALA A 1 511 ? 12.561 -2.092 11.322 1.00 36.06 511 ALA A CA 1
ATOM 3900 C C . ALA A 1 511 ? 14.057 -2.452 11.156 1.00 36.06 511 ALA A C 1
ATOM 3902 O O . ALA A 1 511 ? 14.642 -3.089 12.046 1.00 36.06 511 ALA A O 1
ATOM 3903 N N . LEU A 1 512 ? 14.717 -2.048 10.064 1.00 33.94 512 LEU A N 1
ATOM 3904 C CA . LEU A 1 512 ? 16.147 -2.308 9.835 1.00 33.94 512 LEU A CA 1
ATOM 3905 C C . LEU A 1 512 ? 17.030 -1.534 10.843 1.00 33.94 512 LEU A C 1
ATOM 3907 O O . LEU A 1 512 ? 16.884 -0.319 10.975 1.00 33.94 512 LEU A O 1
ATOM 3911 N N . PRO A 1 513 ? 17.945 -2.187 11.588 1.00 33.91 513 PRO A N 1
ATOM 3912 C CA . PRO A 1 513 ? 18.976 -1.487 12.351 1.00 33.91 513 PRO A CA 1
ATOM 3913 C C . PRO A 1 513 ? 20.154 -1.098 11.451 1.00 33.91 513 PRO A C 1
ATOM 3915 O O . PRO A 1 513 ? 20.478 -1.805 10.498 1.00 33.91 513 PRO A O 1
ATOM 3918 N N . HIS A 1 514 ? 20.845 -0.019 11.821 1.00 45.62 514 HIS A N 1
ATOM 3919 C CA . HIS A 1 514 ? 22.098 0.408 11.199 1.00 45.62 514 HIS A CA 1
ATOM 3920 C C . HIS A 1 514 ? 23.342 0.099 12.052 1.00 45.62 514 HIS A C 1
ATOM 3922 O O . HIS A 1 514 ? 23.235 0.193 13.279 1.00 45.62 514 HIS A O 1
ATOM 3928 N N . PRO A 1 515 ? 24.526 -0.148 11.442 1.00 46.75 515 PRO A N 1
ATOM 3929 C CA . PRO A 1 515 ? 24.762 -0.328 10.008 1.00 46.75 515 PRO A CA 1
ATOM 3930 C C . PRO A 1 515 ? 25.082 -1.785 9.598 1.00 46.75 515 PRO A C 1
ATOM 3932 O O . PRO A 1 515 ? 25.750 -2.506 10.346 1.00 46.75 515 PRO A O 1
ATOM 3935 N N . PRO A 1 516 ? 24.645 -2.211 8.395 1.00 38.00 516 PRO A N 1
ATOM 3936 C CA . PRO A 1 516 ? 25.149 -3.394 7.702 1.00 38.00 516 PRO A CA 1
ATOM 3937 C C . PRO A 1 516 ? 26.528 -3.144 7.059 1.00 38.00 516 PRO A C 1
ATOM 3939 O O . PRO A 1 516 ? 27.029 -2.022 6.987 1.00 38.00 516 PRO A O 1
ATOM 3942 N N . THR A 1 517 ? 27.158 -4.229 6.616 1.00 45.59 517 THR A N 1
ATOM 3943 C CA . THR A 1 517 ? 28.545 -4.328 6.143 1.00 45.59 517 THR A CA 1
ATOM 3944 C C . THR A 1 517 ? 28.850 -3.612 4.809 1.00 45.59 517 THR A C 1
ATOM 3946 O O . THR A 1 517 ? 27.990 -3.428 3.952 1.00 45.59 517 THR A O 1
ATOM 3949 N N . ARG A 1 518 ? 30.137 -3.229 4.691 1.00 44.78 518 ARG A N 1
ATOM 3950 C CA . ARG A 1 518 ? 31.014 -2.759 3.581 1.00 44.78 518 ARG A CA 1
ATOM 3951 C C . ARG A 1 518 ? 30.500 -1.930 2.380 1.00 44.78 518 ARG A C 1
ATOM 3953 O O . ARG A 1 518 ? 31.303 -1.131 1.913 1.00 44.78 518 ARG A O 1
ATOM 3960 N N . THR A 1 519 ? 29.262 -2.026 1.898 1.00 42.50 519 THR A N 1
ATOM 3961 C CA . THR A 1 519 ? 28.805 -1.267 0.699 1.00 42.50 519 THR A CA 1
ATOM 3962 C C . THR A 1 519 ? 27.364 -0.752 0.789 1.00 42.50 519 THR A C 1
ATOM 3964 O O . THR A 1 519 ? 27.129 0.411 0.481 1.00 42.50 519 THR A O 1
ATOM 3967 N N . GLY A 1 520 ? 26.413 -1.525 1.330 1.00 35.78 520 GLY A N 1
ATOM 3968 C CA . GLY A 1 520 ? 25.017 -1.072 1.513 1.00 35.78 520 GLY A CA 1
ATOM 3969 C C . GLY A 1 520 ? 24.805 -0.078 2.668 1.00 35.78 520 GLY A C 1
ATOM 3970 O O . GLY A 1 520 ? 23.741 0.527 2.802 1.00 35.78 520 GLY A O 1
ATOM 3971 N N . GLY A 1 521 ? 25.819 0.110 3.519 1.00 41.44 521 GLY A N 1
ATOM 3972 C CA . GLY A 1 521 ? 25.751 0.992 4.684 1.00 41.44 521 GLY A CA 1
ATOM 3973 C C . GLY A 1 521 ? 25.614 2.474 4.332 1.00 41.44 521 GLY A C 1
ATOM 3974 O O . GLY A 1 521 ? 24.921 3.179 5.054 1.00 41.44 521 GLY A O 1
ATOM 3975 N N . ALA A 1 522 ? 26.210 2.943 3.230 1.00 40.62 522 ALA A N 1
ATOM 3976 C CA . ALA A 1 522 ? 26.209 4.361 2.851 1.00 40.62 522 ALA A CA 1
ATOM 3977 C C . ALA A 1 522 ? 24.861 4.823 2.265 1.00 40.62 522 ALA A C 1
ATOM 3979 O O . ALA A 1 522 ? 24.362 5.883 2.638 1.00 40.62 522 ALA A O 1
ATOM 3980 N N . GLU A 1 523 ? 24.231 4.003 1.419 1.00 40.47 523 GLU A N 1
ATOM 3981 C CA . GLU A 1 523 ? 22.920 4.286 0.812 1.00 40.47 523 GLU A CA 1
ATOM 3982 C C . GLU A 1 523 ? 21.798 4.222 1.855 1.00 40.47 523 GLU A C 1
ATOM 3984 O O . GLU A 1 523 ? 20.952 5.116 1.939 1.00 40.47 523 GLU A O 1
ATOM 3989 N N . LEU A 1 524 ? 21.840 3.215 2.734 1.00 40.56 524 LEU A N 1
ATOM 3990 C CA . LEU A 1 524 ? 20.943 3.155 3.877 1.00 40.56 524 LEU A CA 1
ATOM 3991 C C . LEU A 1 524 ? 21.259 4.303 4.862 1.00 40.56 524 LEU A C 1
ATOM 3993 O O . LEU A 1 524 ? 20.325 4.891 5.398 1.00 40.56 524 LEU A O 1
ATOM 3997 N N . LEU A 1 525 ? 22.517 4.692 5.133 1.00 40.03 525 LEU A N 1
ATOM 3998 C CA . LEU A 1 525 ? 22.795 5.844 6.016 1.00 40.03 525 LEU A CA 1
ATOM 3999 C C . LEU A 1 525 ? 22.225 7.138 5.433 1.00 40.03 525 LEU A C 1
ATOM 4001 O O . LEU A 1 525 ? 21.626 7.904 6.182 1.00 40.03 525 LEU A O 1
ATOM 4005 N N . ALA A 1 526 ? 22.361 7.372 4.127 1.00 40.22 526 ALA A N 1
ATOM 4006 C CA . ALA A 1 526 ? 21.795 8.540 3.457 1.00 40.22 526 ALA A CA 1
ATOM 4007 C C . ALA A 1 526 ? 20.257 8.553 3.552 1.00 40.22 526 ALA A C 1
ATOM 4009 O O . ALA A 1 526 ? 19.665 9.576 3.899 1.00 40.22 526 ALA A O 1
ATOM 4010 N N . PHE A 1 527 ? 19.612 7.396 3.363 1.00 38.28 527 PHE A N 1
ATOM 4011 C CA . PHE A 1 527 ? 18.161 7.235 3.512 1.00 38.28 527 PHE A CA 1
ATOM 4012 C C . PHE A 1 527 ? 17.681 7.486 4.955 1.00 38.28 527 PHE A C 1
ATOM 4014 O O . PHE A 1 527 ? 16.707 8.207 5.184 1.00 38.28 527 PHE A O 1
ATOM 4021 N N . PHE A 1 528 ? 18.388 6.943 5.951 1.00 41.69 528 PHE A N 1
ATOM 4022 C CA . PHE A 1 528 ? 18.067 7.141 7.366 1.00 41.69 528 PHE A CA 1
ATOM 4023 C C . PHE A 1 528 ? 18.398 8.562 7.857 1.00 41.69 528 PHE A C 1
ATOM 4025 O O . PHE A 1 528 ? 17.660 9.093 8.685 1.00 41.69 528 PHE A O 1
ATOM 4032 N N . SER A 1 529 ? 19.430 9.212 7.310 1.00 40.09 529 SER A N 1
ATOM 4033 C CA . SER A 1 529 ? 19.786 10.604 7.628 1.00 40.09 529 SER A CA 1
ATOM 4034 C C . SER A 1 529 ? 18.763 11.590 7.065 1.00 40.09 529 SER A C 1
ATOM 4036 O O . SER A 1 529 ? 18.353 12.512 7.767 1.00 40.09 529 SER A O 1
ATOM 4038 N N . ALA A 1 530 ? 18.262 11.350 5.850 1.00 36.84 530 ALA A N 1
ATOM 4039 C CA . ALA A 1 530 ? 17.184 12.145 5.262 1.00 36.84 530 ALA A CA 1
ATOM 4040 C C . ALA A 1 530 ? 15.854 11.971 6.016 1.00 36.84 530 ALA A C 1
ATOM 4042 O O . ALA A 1 530 ? 15.151 12.946 6.273 1.00 36.84 530 ALA A O 1
ATOM 4043 N N . ARG A 1 531 ? 15.528 10.748 6.456 1.00 36.00 531 ARG A N 1
ATOM 4044 C CA . ARG A 1 531 ? 14.346 10.489 7.297 1.00 36.00 531 ARG A CA 1
ATOM 4045 C C . ARG A 1 531 ? 14.475 11.117 8.692 1.00 36.00 531 ARG A C 1
ATOM 4047 O O . ARG A 1 531 ? 13.474 11.566 9.245 1.00 36.00 531 ARG A O 1
ATOM 4054 N N . TRP A 1 532 ? 15.684 11.175 9.251 1.00 40.34 532 TRP A N 1
ATOM 4055 C CA . TRP A 1 532 ? 15.947 11.838 10.530 1.00 40.34 532 TRP A CA 1
ATOM 4056 C C . TRP A 1 532 ? 15.850 13.364 10.427 1.00 40.34 532 TRP A C 1
ATOM 4058 O O . TRP A 1 532 ? 15.251 13.972 11.304 1.00 40.34 532 TRP A O 1
ATOM 4068 N N . ALA A 1 533 ? 16.334 13.976 9.340 1.00 37.25 533 ALA A N 1
ATOM 4069 C CA . ALA A 1 533 ? 16.160 15.409 9.078 1.00 37.25 533 ALA A CA 1
ATOM 4070 C C . ALA A 1 533 ? 14.671 15.804 8.984 1.00 37.25 533 ALA A C 1
ATOM 4072 O O . ALA A 1 533 ? 14.236 16.746 9.638 1.00 37.25 533 ALA A O 1
ATOM 4073 N N . VAL A 1 534 ? 13.857 14.996 8.292 1.00 36.78 534 VAL A N 1
ATOM 4074 C CA . VAL A 1 534 ? 12.390 15.172 8.207 1.00 36.78 534 VAL A CA 1
ATOM 4075 C C . VAL A 1 534 ? 11.698 15.032 9.569 1.00 36.78 534 VAL A C 1
ATOM 4077 O O . VAL A 1 534 ? 10.684 15.682 9.832 1.00 36.78 534 VAL A O 1
ATOM 4080 N N . HIS A 1 535 ? 12.224 14.177 10.448 1.00 36.91 535 HIS A N 1
ATOM 4081 C CA . HIS A 1 535 ? 11.714 14.036 11.808 1.00 36.91 535 HIS A CA 1
ATOM 4082 C C . HIS A 1 535 ? 12.264 15.089 12.773 1.00 36.91 535 HIS A C 1
ATOM 4084 O O . HIS A 1 535 ? 11.587 15.358 13.748 1.00 36.91 535 HIS A O 1
ATOM 4090 N N . ALA A 1 536 ? 13.418 15.707 12.532 1.00 36.59 536 ALA A N 1
ATOM 4091 C CA . ALA A 1 536 ? 13.942 16.780 13.377 1.00 36.59 536 ALA A CA 1
ATOM 4092 C C . ALA A 1 536 ? 13.147 18.088 13.198 1.00 36.59 536 ALA A C 1
ATOM 4094 O O . ALA A 1 536 ? 12.819 18.734 14.191 1.00 36.59 536 ALA A O 1
ATOM 4095 N N . ASP A 1 537 ? 12.733 18.413 11.967 1.00 36.81 537 ASP A N 1
ATOM 4096 C CA . ASP A 1 537 ? 11.958 19.630 11.664 1.00 36.81 537 ASP A CA 1
ATOM 4097 C C . ASP A 1 537 ? 10.518 19.594 12.185 1.00 36.81 537 ASP A C 1
ATOM 4099 O O . ASP A 1 537 ? 9.954 20.622 12.547 1.00 36.81 537 ASP A O 1
ATOM 4103 N N . ARG A 1 538 ? 9.917 18.403 12.312 1.00 37.81 538 ARG A N 1
ATOM 4104 C CA . ARG A 1 538 ? 8.595 18.249 12.952 1.00 37.81 538 ARG A CA 1
ATOM 4105 C C . ARG A 1 538 ? 8.609 18.505 14.466 1.00 37.81 538 ARG A C 1
ATOM 4107 O O . ARG A 1 538 ? 7.546 18.483 15.076 1.00 37.81 538 ARG A O 1
ATOM 4114 N N . TRP A 1 539 ? 9.789 18.671 15.066 1.00 37.22 539 TRP A N 1
ATOM 4115 C CA . TRP A 1 539 ? 9.995 18.781 16.514 1.00 37.22 539 TRP A CA 1
ATOM 4116 C C . TRP A 1 539 ? 10.662 20.104 16.913 1.00 37.22 539 TRP A C 1
ATOM 4118 O O . TRP A 1 539 ? 11.038 20.264 18.074 1.00 37.22 539 TRP A O 1
ATOM 4128 N N . LEU A 1 540 ? 10.797 21.052 15.978 1.00 33.50 540 LEU A N 1
ATOM 4129 C CA . LEU A 1 540 ? 11.085 22.444 16.303 1.00 33.50 540 LEU A CA 1
ATOM 4130 C C . LEU A 1 540 ? 9.798 23.104 16.825 1.00 33.50 540 LEU A C 1
ATOM 4132 O O . LEU A 1 540 ? 8.831 23.204 16.068 1.00 33.50 540 LEU A O 1
ATOM 4136 N N . PRO A 1 541 ? 9.760 23.591 18.078 1.00 36.97 541 PRO A N 1
ATOM 4137 C CA . PRO A 1 541 ? 8.795 24.615 18.427 1.00 36.97 541 PRO A CA 1
ATOM 4138 C C . PRO A 1 541 ? 9.180 25.865 17.629 1.00 36.97 541 PRO A C 1
ATOM 4140 O O . PRO A 1 541 ? 10.316 26.337 17.723 1.00 36.97 541 PRO A O 1
ATOM 4143 N N . LEU A 1 542 ? 8.249 26.400 16.837 1.00 35.25 542 LEU A N 1
ATOM 4144 C CA . LEU A 1 542 ? 8.307 27.814 16.483 1.00 35.25 542 LEU A CA 1
ATOM 4145 C C . LEU A 1 542 ? 8.259 28.565 17.814 1.00 35.25 542 LEU A C 1
ATOM 4147 O O . LEU A 1 542 ? 7.280 28.471 18.549 1.00 35.25 542 LEU A O 1
ATOM 4151 N N . ALA A 1 543 ? 9.374 29.197 18.164 1.00 36.44 543 ALA A N 1
ATOM 4152 C CA . ALA A 1 543 ? 9.510 29.960 19.385 1.00 36.44 543 ALA A CA 1
ATOM 4153 C C . ALA A 1 543 ? 8.604 31.192 19.305 1.00 36.44 543 ALA A C 1
ATOM 4155 O O . ALA A 1 543 ? 9.035 32.224 18.817 1.00 36.44 543 ALA A O 1
ATOM 4156 N N . ASP A 1 544 ? 7.376 31.064 19.800 1.00 33.53 544 ASP A N 1
ATOM 4157 C CA . ASP A 1 544 ? 6.552 32.189 20.233 1.00 33.53 544 ASP A CA 1
ATOM 4158 C C . ASP A 1 544 ? 5.856 31.824 21.555 1.00 33.53 544 ASP A C 1
ATOM 4160 O O . ASP A 1 544 ? 4.771 31.255 21.609 1.00 33.53 544 ASP A O 1
ATOM 4164 N N . GLY A 1 545 ? 6.577 32.126 22.639 1.00 42.66 545 GLY A N 1
ATOM 4165 C CA . GLY A 1 545 ? 6.082 32.506 23.964 1.00 42.66 545 GLY A CA 1
ATOM 4166 C C . GLY A 1 545 ? 4.959 31.705 24.634 1.00 42.66 545 GLY A C 1
ATOM 4167 O O . GLY A 1 545 ? 3.804 32.105 24.576 1.00 42.66 545 GLY A O 1
ATOM 4168 N N . SER A 1 546 ? 5.318 30.743 25.494 1.00 36.22 546 SER A N 1
ATOM 4169 C CA . SER A 1 546 ? 4.777 30.666 26.865 1.00 36.22 546 SER A CA 1
ATOM 4170 C C . SER A 1 546 ? 5.635 29.736 27.740 1.00 36.22 546 SER A C 1
ATOM 4172 O O . SER A 1 546 ? 6.033 28.652 27.320 1.00 36.22 546 SER A O 1
ATOM 4174 N N . TYR A 1 547 ? 5.920 30.147 28.978 1.00 37.38 547 TYR A N 1
ATOM 4175 C CA . TYR A 1 547 ? 6.784 29.434 29.935 1.00 37.38 547 TYR A CA 1
ATOM 4176 C C . TYR A 1 547 ? 6.242 28.061 30.411 1.00 37.38 547 TYR A C 1
ATOM 4178 O O . TYR A 1 547 ? 6.900 27.392 31.208 1.00 37.38 547 TYR A O 1
ATOM 4186 N N . ALA A 1 548 ? 5.078 27.605 29.930 1.00 39.38 548 ALA A N 1
ATOM 4187 C CA . ALA A 1 548 ? 4.450 26.350 30.355 1.00 39.38 548 ALA A CA 1
ATOM 4188 C C . ALA A 1 548 ? 4.998 25.083 29.655 1.00 39.38 548 ALA A C 1
ATOM 4190 O O . ALA A 1 548 ? 4.769 23.977 30.136 1.00 39.38 548 ALA A O 1
ATOM 4191 N N . GLU A 1 549 ? 5.776 25.211 28.573 1.00 42.03 549 GLU A N 1
ATOM 4192 C CA . GLU A 1 549 ? 6.298 24.065 27.796 1.00 42.03 549 GLU A CA 1
ATOM 4193 C C . GLU A 1 549 ? 7.647 23.509 28.300 1.00 42.03 549 GLU A C 1
ATOM 4195 O O . GLU A 1 549 ? 8.271 22.655 27.666 1.00 42.03 549 GLU A O 1
ATOM 4200 N N . GLY A 1 550 ? 8.121 23.966 29.464 1.00 41.41 550 GLY A N 1
ATOM 4201 C CA . GLY A 1 550 ? 9.451 23.630 29.976 1.00 41.41 550 GLY A CA 1
ATOM 4202 C C . GLY A 1 550 ? 9.684 22.127 30.176 1.00 41.41 550 GLY A C 1
ATOM 4203 O O . GLY A 1 550 ? 10.718 21.609 29.764 1.00 41.41 550 GLY A O 1
ATOM 4204 N N . ALA A 1 551 ? 8.737 21.392 30.764 1.00 43.09 551 ALA A N 1
ATOM 4205 C CA . ALA A 1 551 ? 8.946 19.980 31.104 1.00 43.09 551 ALA A CA 1
ATOM 4206 C C . ALA A 1 551 ? 9.048 19.071 29.865 1.00 43.09 551 ALA A C 1
ATOM 4208 O O . ALA A 1 551 ? 9.925 18.204 29.798 1.00 43.09 551 ALA A O 1
ATOM 4209 N N . ASP A 1 552 ? 8.214 19.312 28.853 1.00 43.03 552 ASP A N 1
ATOM 4210 C CA . ASP A 1 552 ? 8.238 18.559 27.599 1.00 43.03 552 ASP A CA 1
ATOM 4211 C C . ASP A 1 552 ? 9.437 18.938 26.728 1.00 43.03 552 ASP A C 1
ATOM 4213 O O . ASP A 1 552 ? 10.067 18.052 26.139 1.00 43.03 552 ASP A O 1
ATOM 4217 N N . ALA A 1 553 ? 9.837 20.214 26.738 1.00 44.16 553 ALA A N 1
ATOM 4218 C CA . ALA A 1 553 ? 11.078 20.667 26.121 1.00 44.16 553 ALA A CA 1
ATOM 4219 C C . ALA A 1 553 ? 12.308 20.027 26.791 1.00 44.16 553 ALA A C 1
ATOM 4221 O O . ALA A 1 553 ? 13.198 19.529 26.099 1.00 44.16 553 ALA A O 1
ATOM 4222 N N . PHE A 1 554 ? 12.346 19.934 28.126 1.00 44.94 554 PHE A N 1
ATOM 4223 C CA . PHE A 1 554 ? 13.428 19.268 28.860 1.00 44.94 554 PHE A CA 1
ATOM 4224 C C . PHE A 1 554 ? 13.452 17.754 28.620 1.00 44.94 554 PHE A C 1
ATOM 4226 O O . PHE A 1 554 ? 14.528 17.190 28.410 1.00 44.94 554 PHE A O 1
ATOM 4233 N N . ALA A 1 555 ? 12.296 17.085 28.577 1.00 47.00 555 ALA A N 1
ATOM 4234 C CA . ALA A 1 555 ? 12.208 15.662 28.254 1.00 47.00 555 ALA A CA 1
ATOM 4235 C C . ALA A 1 555 ? 12.614 15.381 26.797 1.00 47.00 555 ALA A C 1
ATOM 4237 O O . ALA A 1 555 ? 13.330 14.415 26.521 1.00 47.00 555 ALA A O 1
ATOM 4238 N N . ALA A 1 556 ? 12.220 16.240 25.853 1.00 45.56 556 ALA A N 1
ATOM 4239 C CA . ALA A 1 556 ? 12.662 16.178 24.463 1.00 45.56 556 ALA A CA 1
ATOM 4240 C C . ALA A 1 556 ? 14.173 16.428 24.339 1.00 45.56 556 ALA A C 1
ATOM 4242 O O . ALA A 1 556 ? 14.861 15.684 23.640 1.00 45.56 556 ALA A O 1
ATOM 4243 N N . MET A 1 557 ? 14.718 17.391 25.083 1.00 44.41 557 MET A N 1
ATOM 4244 C CA . MET A 1 557 ? 16.147 17.699 25.108 1.00 44.41 557 MET A CA 1
ATOM 4245 C C . MET A 1 557 ? 16.972 16.585 25.776 1.00 44.41 557 MET A C 1
ATOM 4247 O O . MET A 1 557 ? 18.065 16.260 25.310 1.00 44.41 557 MET A O 1
ATOM 4251 N N . ALA A 1 558 ? 16.442 15.921 26.806 1.00 46.03 558 ALA A N 1
ATOM 4252 C CA . ALA A 1 558 ? 17.045 14.736 27.417 1.00 46.03 558 ALA A CA 1
ATOM 4253 C C . ALA A 1 558 ? 17.037 13.535 26.455 1.00 46.03 558 ALA A C 1
ATOM 4255 O O . ALA A 1 558 ? 18.066 12.877 26.282 1.00 46.03 558 ALA A O 1
ATOM 4256 N N . ARG A 1 559 ? 15.923 13.301 25.742 1.00 45.44 559 ARG A N 1
ATOM 4257 C CA . ARG A 1 559 ? 15.831 12.297 24.666 1.00 45.44 559 ARG A CA 1
ATOM 4258 C C . ARG A 1 559 ? 16.802 12.609 23.519 1.00 45.44 559 ARG A C 1
ATOM 4260 O O . ARG A 1 559 ? 17.469 11.692 23.035 1.00 45.44 559 ARG A O 1
ATOM 4267 N N . ARG A 1 560 ? 16.962 13.890 23.154 1.00 45.97 560 ARG A N 1
ATOM 4268 C CA . ARG A 1 560 ? 17.957 14.393 22.186 1.00 45.97 560 ARG A CA 1
ATOM 4269 C C . ARG A 1 560 ? 19.382 14.103 22.656 1.00 45.97 560 ARG A C 1
ATOM 4271 O O . ARG A 1 560 ? 20.144 13.508 21.902 1.00 45.97 560 ARG A O 1
ATOM 4278 N N . ARG A 1 561 ? 19.738 14.424 23.907 1.00 44.66 561 ARG A N 1
ATOM 4279 C CA . ARG A 1 561 ? 21.063 14.127 24.492 1.00 44.66 561 ARG A CA 1
ATOM 4280 C C . ARG A 1 561 ? 21.350 12.626 24.564 1.00 44.66 561 ARG A C 1
ATOM 4282 O O . ARG A 1 561 ? 22.459 12.208 24.247 1.00 44.66 561 ARG A O 1
ATOM 4289 N N . GLN A 1 562 ? 20.363 11.801 24.910 1.00 45.31 562 GLN A N 1
ATOM 4290 C CA . GLN A 1 562 ? 20.518 10.343 24.966 1.00 45.31 562 GLN A CA 1
ATOM 4291 C C . GLN A 1 562 ? 20.659 9.718 23.567 1.00 45.31 562 GLN A C 1
ATOM 4293 O O . GLN A 1 562 ? 21.443 8.790 23.368 1.00 45.31 562 GLN A O 1
ATOM 4298 N N . ALA A 1 563 ? 19.908 10.205 22.576 1.00 42.94 563 ALA A N 1
ATOM 4299 C CA . ALA A 1 563 ? 20.068 9.805 21.178 1.00 42.94 563 ALA A CA 1
ATOM 4300 C C . ALA A 1 563 ? 21.431 10.247 20.619 1.00 42.94 563 ALA A C 1
ATOM 4302 O O . ALA A 1 563 ? 22.132 9.439 20.012 1.00 42.94 563 ALA A O 1
ATOM 4303 N N . HIS A 1 564 ? 21.855 11.474 20.925 1.00 43.75 564 HIS A N 1
ATOM 4304 C CA . HIS A 1 564 ? 23.161 12.010 20.552 1.00 43.75 564 HIS A CA 1
ATOM 4305 C C . HIS A 1 564 ? 24.315 11.218 21.187 1.00 43.75 564 HIS A C 1
ATOM 4307 O O . HIS A 1 564 ? 25.255 10.837 20.496 1.00 43.75 564 HIS A O 1
ATOM 4313 N N . GLY A 1 565 ? 24.214 10.862 22.472 1.00 45.06 565 GLY A N 1
ATOM 4314 C CA . GLY A 1 565 ? 25.190 10.007 23.153 1.00 45.06 565 GLY A CA 1
ATOM 4315 C C . GLY A 1 565 ? 25.296 8.607 22.539 1.00 45.06 565 GLY A C 1
ATOM 4316 O O . GLY A 1 565 ? 26.395 8.069 22.419 1.00 45.06 565 GLY A O 1
ATOM 4317 N N . ARG A 1 566 ? 24.176 8.034 22.075 1.00 44.72 566 ARG A N 1
ATOM 4318 C CA . ARG A 1 566 ? 24.159 6.746 21.357 1.00 44.72 566 ARG A CA 1
ATOM 4319 C C . ARG A 1 566 ? 24.789 6.845 19.968 1.00 44.72 566 ARG A C 1
ATOM 4321 O O . ARG A 1 566 ? 25.547 5.955 1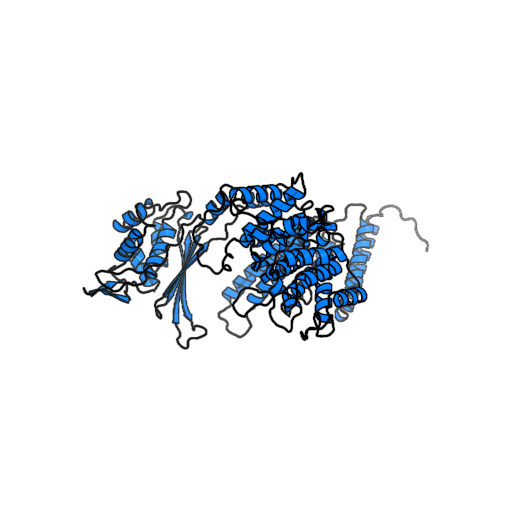9.597 1.00 44.72 566 ARG A O 1
ATOM 4328 N N . MET A 1 567 ? 24.537 7.934 19.241 1.00 42.44 567 MET A N 1
ATOM 4329 C CA . MET A 1 567 ? 25.180 8.219 17.955 1.00 42.44 567 MET A CA 1
ATOM 4330 C C . MET A 1 567 ? 26.692 8.395 18.120 1.00 42.44 567 MET A C 1
ATOM 4332 O O . MET A 1 567 ? 27.459 7.731 17.434 1.00 42.44 567 MET A O 1
ATOM 4336 N N . LEU A 1 568 ? 27.134 9.211 19.081 1.00 42.88 568 LEU A N 1
ATOM 4337 C CA . LEU A 1 568 ? 28.554 9.387 19.390 1.00 42.88 568 LEU A CA 1
ATOM 4338 C C . LEU A 1 568 ? 29.205 8.086 19.873 1.00 42.88 568 LEU A C 1
ATOM 4340 O O . LEU A 1 568 ? 30.362 7.839 19.553 1.00 42.88 568 LEU A O 1
ATOM 4344 N N . GLY A 1 569 ? 28.479 7.235 20.601 1.00 47.31 569 GLY A N 1
ATOM 4345 C CA . GLY A 1 569 ? 28.933 5.895 20.981 1.00 47.31 569 GLY A CA 1
ATOM 4346 C C . GLY A 1 569 ? 29.115 4.966 19.778 1.00 47.31 569 GLY A C 1
ATOM 4347 O O . GLY A 1 569 ? 30.141 4.299 19.679 1.00 47.31 569 GLY A O 1
ATOM 4348 N N . ALA A 1 570 ? 28.168 4.969 18.836 1.00 44.88 570 ALA A N 1
ATOM 4349 C CA . ALA A 1 570 ? 28.242 4.188 17.602 1.00 44.88 570 ALA A CA 1
ATOM 4350 C C . ALA A 1 570 ? 29.354 4.687 16.667 1.00 44.88 570 ALA A C 1
ATOM 4352 O O . ALA A 1 570 ? 30.111 3.883 16.127 1.00 44.88 570 ALA A O 1
ATOM 4353 N N . VAL A 1 571 ? 29.509 6.009 16.543 1.00 42.53 571 VAL A N 1
ATOM 4354 C CA . VAL A 1 571 ? 30.621 6.635 15.823 1.00 42.53 571 VAL A CA 1
ATOM 4355 C C . VAL A 1 571 ? 31.940 6.267 16.501 1.00 42.53 571 VAL A C 1
ATOM 4357 O O . VAL A 1 571 ? 32.816 5.741 15.835 1.00 42.53 571 VAL A O 1
ATOM 4360 N N . ARG A 1 572 ? 32.083 6.415 17.825 1.00 46.22 572 ARG A N 1
ATOM 4361 C CA . ARG A 1 572 ? 33.297 6.005 18.561 1.00 46.22 572 ARG A CA 1
ATOM 4362 C C . ARG A 1 572 ? 33.642 4.528 18.364 1.00 46.22 572 ARG A C 1
ATOM 4364 O O . ARG A 1 572 ? 34.806 4.227 18.124 1.00 46.22 572 ARG A O 1
ATOM 4371 N N . ALA A 1 573 ? 32.655 3.635 18.425 1.00 46.47 573 ALA A N 1
ATOM 4372 C CA . ALA A 1 573 ? 32.848 2.203 18.201 1.00 46.47 573 ALA A CA 1
ATOM 4373 C C . ALA A 1 573 ? 33.298 1.896 16.759 1.00 46.47 573 ALA A C 1
ATOM 4375 O O . ALA A 1 573 ? 34.200 1.084 16.547 1.00 46.47 573 ALA A O 1
ATOM 4376 N N . ALA A 1 574 ? 32.733 2.595 15.770 1.00 43.56 574 ALA A N 1
ATOM 4377 C CA . ALA A 1 574 ? 33.168 2.505 14.379 1.00 43.56 574 ALA A CA 1
ATOM 4378 C C . ALA A 1 574 ? 34.601 3.045 14.191 1.00 43.56 574 ALA A C 1
ATOM 4380 O O . ALA A 1 574 ? 35.433 2.374 13.577 1.00 43.56 574 ALA A O 1
ATOM 4381 N N . LEU A 1 575 ? 34.923 4.196 14.798 1.00 43.59 575 LEU A N 1
ATOM 4382 C CA . LEU A 1 575 ? 36.240 4.846 14.753 1.00 43.59 575 LEU A CA 1
ATOM 4383 C C . LEU A 1 575 ? 37.352 4.005 15.407 1.00 43.59 575 LEU A C 1
ATOM 4385 O O . LEU A 1 575 ? 38.498 4.081 14.976 1.00 43.59 575 LEU A O 1
ATOM 4389 N N . SER A 1 576 ? 37.037 3.174 16.407 1.00 43.44 576 SER A N 1
ATOM 4390 C CA . SER A 1 576 ? 38.004 2.255 17.032 1.00 43.44 576 SER A CA 1
ATOM 4391 C C . SER A 1 576 ? 38.372 1.026 16.188 1.00 43.44 576 SER A C 1
ATOM 4393 O O . SER A 1 576 ? 39.274 0.289 16.574 1.00 43.44 576 SER A O 1
ATOM 4395 N N . SER A 1 577 ? 37.698 0.787 15.056 1.00 39.53 577 SER A N 1
ATOM 4396 C CA . SER A 1 577 ? 37.795 -0.482 14.313 1.00 39.53 577 SER A CA 1
ATOM 4397 C C . SER A 1 577 ? 38.423 -0.396 12.910 1.00 39.53 577 SER A C 1
ATOM 4399 O O . SER A 1 577 ? 38.597 -1.440 12.283 1.00 39.53 577 SER A O 1
ATOM 4401 N N . GLN A 1 578 ? 38.773 0.796 12.391 1.00 49.72 578 GLN A N 1
ATOM 4402 C CA . GLN A 1 578 ? 39.240 0.984 10.997 1.00 49.72 578 GLN A CA 1
ATOM 4403 C C . GLN A 1 578 ? 40.235 2.159 10.809 1.00 49.72 578 GLN A C 1
ATOM 4405 O O . GLN A 1 578 ? 40.249 3.083 11.623 1.00 49.72 578 GLN A O 1
ATOM 4410 N N . PRO A 1 579 ? 41.050 2.186 9.727 1.00 45.19 579 PRO A N 1
ATOM 4411 C CA . PRO A 1 579 ? 41.847 3.354 9.341 1.00 45.19 579 PRO A CA 1
ATOM 4412 C C . PRO A 1 579 ? 40.976 4.457 8.701 1.00 45.19 579 PRO A C 1
ATOM 4414 O O . PRO A 1 579 ? 40.265 4.244 7.724 1.00 45.19 579 PRO A O 1
ATOM 4417 N N . LEU A 1 580 ? 41.056 5.661 9.273 1.00 48.84 580 LEU A N 1
ATOM 4418 C CA . LEU A 1 580 ? 40.106 6.778 9.128 1.00 48.84 580 LEU A CA 1
ATOM 4419 C C . LEU A 1 580 ? 40.222 7.642 7.858 1.00 48.84 580 LEU A C 1
ATOM 4421 O O . LEU A 1 580 ? 39.372 8.505 7.635 1.00 48.84 580 LEU A O 1
ATOM 4425 N N . ALA A 1 581 ? 41.257 7.464 7.040 1.00 44.34 581 ALA A N 1
ATOM 4426 C CA . ALA A 1 581 ? 41.600 8.432 5.993 1.00 44.34 581 ALA A CA 1
ATOM 4427 C C . ALA A 1 581 ? 40.481 8.724 4.956 1.00 44.34 581 ALA A C 1
ATOM 4429 O O . ALA A 1 581 ? 40.327 9.891 4.599 1.00 44.34 581 ALA A O 1
ATOM 4430 N N . PRO A 1 582 ? 39.658 7.752 4.501 1.00 42.59 582 PRO A N 1
ATOM 4431 C CA . PRO A 1 582 ? 38.651 8.022 3.465 1.00 42.59 582 PRO A CA 1
ATOM 4432 C C . PRO A 1 582 ? 37.337 8.625 3.988 1.00 42.59 582 PRO A C 1
ATOM 4434 O O . PRO A 1 582 ? 36.609 9.264 3.233 1.00 42.59 582 PRO A O 1
ATOM 4437 N N . LEU A 1 583 ? 37.003 8.406 5.265 1.00 41.47 583 LEU A N 1
ATOM 4438 C CA . LEU A 1 583 ? 35.663 8.685 5.812 1.00 41.47 583 LEU A CA 1
ATOM 4439 C C . LEU A 1 583 ? 35.601 9.957 6.665 1.00 41.47 583 LEU A C 1
ATOM 4441 O O . LEU A 1 583 ? 34.523 10.514 6.877 1.00 41.47 583 LEU A O 1
ATOM 4445 N N . LEU A 1 584 ? 36.748 10.453 7.130 1.00 44.50 584 LEU A N 1
ATOM 4446 C CA . LEU A 1 584 ? 36.822 11.639 7.980 1.00 44.50 584 LEU A CA 1
ATOM 4447 C C . LEU A 1 584 ? 36.205 12.909 7.348 1.00 44.50 584 LEU A C 1
ATOM 4449 O O . LEU A 1 584 ? 35.497 13.624 8.058 1.00 44.50 584 LEU A O 1
ATOM 4453 N N . PRO A 1 585 ? 36.349 13.175 6.031 1.00 46.38 585 PRO A N 1
ATOM 4454 C CA . PRO A 1 585 ? 35.711 14.333 5.404 1.00 46.38 585 PRO A CA 1
ATOM 4455 C C . PRO A 1 585 ? 34.178 14.271 5.402 1.00 46.38 585 PRO A C 1
ATOM 4457 O O . PRO A 1 585 ? 33.537 15.310 5.286 1.00 46.38 585 PRO A O 1
ATOM 4460 N N . TRP A 1 586 ? 33.588 13.076 5.490 1.00 43.94 586 TRP A N 1
ATOM 4461 C CA . TRP A 1 586 ? 32.138 12.878 5.585 1.00 43.94 586 TRP A CA 1
ATOM 4462 C C . TRP A 1 586 ? 31.639 13.092 7.015 1.00 43.94 586 TRP A C 1
ATOM 4464 O O . TRP A 1 586 ? 30.645 13.780 7.226 1.00 43.94 586 TRP A O 1
ATOM 4474 N N . VAL A 1 587 ? 32.370 12.563 8.002 1.00 45.06 587 VAL A N 1
ATOM 4475 C CA . VAL A 1 587 ? 32.041 12.718 9.428 1.00 45.06 587 VAL A CA 1
ATOM 4476 C C . VAL A 1 587 ? 32.111 14.184 9.856 1.00 45.06 587 VAL A C 1
ATOM 4478 O O . VAL A 1 587 ? 31.214 14.656 10.543 1.00 45.06 587 VAL A O 1
ATOM 4481 N N . LEU A 1 588 ? 33.131 14.922 9.409 1.00 47.78 588 LEU A N 1
ATOM 4482 C CA . LEU A 1 588 ? 33.300 16.336 9.759 1.00 47.78 588 LEU A CA 1
ATOM 4483 C C . LEU A 1 588 ? 32.262 17.254 9.092 1.00 47.78 588 LEU A C 1
ATOM 4485 O O . LEU A 1 588 ? 31.919 18.285 9.658 1.00 47.78 588 LEU A O 1
ATOM 4489 N N . ARG A 1 589 ? 31.730 16.871 7.922 1.00 46.78 589 ARG A N 1
ATOM 4490 C CA . ARG A 1 589 ? 30.696 17.632 7.196 1.00 46.78 589 ARG A CA 1
ATOM 4491 C C . ARG A 1 589 ? 29.279 17.445 7.744 1.00 46.78 589 ARG A C 1
ATOM 4493 O O . ARG A 1 589 ? 28.407 18.239 7.418 1.00 46.78 589 ARG A O 1
ATOM 4500 N N . GLY A 1 590 ? 29.049 16.411 8.555 1.00 41.00 590 GLY A N 1
ATOM 4501 C CA . GLY A 1 590 ? 27.749 16.117 9.168 1.00 41.00 590 GLY A CA 1
ATOM 4502 C C . GLY A 1 590 ? 27.594 16.600 10.614 1.00 41.00 590 GLY A C 1
ATOM 4503 O O . GLY A 1 590 ? 26.588 16.273 11.244 1.00 41.00 590 GLY A O 1
ATOM 4504 N N . LEU A 1 591 ? 28.581 17.311 11.172 1.00 42.78 591 LEU A N 1
ATOM 4505 C CA . LEU A 1 591 ? 28.510 17.817 12.545 1.00 42.78 591 LEU A CA 1
ATOM 4506 C C . LEU A 1 591 ? 27.659 19.102 12.611 1.00 42.78 591 LEU A C 1
ATOM 4508 O O . LEU A 1 591 ? 27.785 19.948 11.728 1.00 42.78 591 LEU A O 1
ATOM 4512 N N . PRO A 1 592 ? 26.815 19.273 13.647 1.00 42.84 592 PRO A N 1
ATOM 4513 C CA . PRO A 1 592 ? 26.142 20.545 13.920 1.00 42.84 592 PRO A CA 1
ATOM 4514 C C . PRO A 1 592 ? 27.157 21.684 14.105 1.00 42.84 592 PRO A C 1
ATOM 4516 O O . PRO A 1 592 ? 28.237 21.442 14.644 1.00 42.84 592 PRO A O 1
ATOM 4519 N N . GLU A 1 593 ? 26.792 22.923 13.750 1.00 43.69 593 GLU A N 1
ATOM 4520 C CA . GLU A 1 593 ? 27.665 24.113 13.873 1.00 43.69 593 GLU A CA 1
ATOM 4521 C C . GLU A 1 593 ? 28.198 24.361 15.298 1.00 43.69 593 GLU A C 1
ATOM 4523 O O . GLU A 1 593 ? 29.227 25.005 15.482 1.00 43.69 593 GLU A O 1
ATOM 4528 N N . GLU A 1 594 ? 27.517 23.811 16.304 1.00 39.00 594 GLU A N 1
ATOM 4529 C CA . GLU A 1 594 ? 27.819 23.923 17.735 1.00 39.00 594 GLU A CA 1
ATOM 4530 C C . GLU A 1 594 ? 29.001 23.043 18.192 1.00 39.00 594 GLU A C 1
ATOM 4532 O O . GLU A 1 594 ? 29.479 23.186 19.318 1.00 39.00 594 GLU A O 1
ATOM 4537 N N . ILE A 1 595 ? 29.459 22.096 17.362 1.00 42.41 595 ILE A N 1
ATOM 4538 C CA . ILE A 1 595 ? 30.580 21.208 17.692 1.00 42.41 595 ILE A CA 1
ATOM 4539 C C . ILE A 1 595 ? 31.838 21.732 17.018 1.00 42.41 595 ILE A C 1
ATOM 4541 O O . ILE A 1 595 ? 31.932 21.709 15.795 1.00 42.41 595 ILE A O 1
ATOM 4545 N N . ASP A 1 596 ? 32.829 22.119 17.825 1.00 49.84 596 ASP A N 1
ATOM 4546 C CA . ASP A 1 596 ? 34.161 22.470 17.339 1.00 49.84 596 ASP A CA 1
ATOM 4547 C C . ASP A 1 596 ? 34.815 21.240 16.666 1.00 49.84 596 ASP A C 1
ATOM 4549 O O . ASP A 1 596 ? 35.232 20.292 17.352 1.00 49.84 596 ASP A O 1
ATOM 4553 N N . PRO A 1 597 ? 34.916 21.217 15.322 1.00 47.75 597 PRO A N 1
ATOM 4554 C CA . PRO A 1 597 ? 35.452 20.076 14.586 1.00 47.75 597 PRO A CA 1
ATOM 4555 C C . PRO A 1 597 ? 36.934 19.841 14.909 1.00 47.75 597 PRO A C 1
ATOM 4557 O O . PRO A 1 597 ? 37.429 18.719 14.780 1.00 47.75 597 PRO A O 1
ATOM 4560 N N . VAL A 1 598 ? 37.634 20.887 15.365 1.00 46.41 598 VAL A N 1
ATOM 4561 C CA . VAL A 1 598 ? 39.055 20.872 15.719 1.00 46.41 598 VAL A CA 1
ATOM 4562 C C . VAL A 1 598 ? 39.259 20.208 17.079 1.00 46.41 598 VAL A C 1
ATOM 4564 O O . VAL A 1 598 ? 40.134 19.350 17.209 1.00 46.41 598 VAL A O 1
ATOM 4567 N N . ALA A 1 599 ? 38.402 20.491 18.065 1.00 46.88 599 ALA A N 1
ATOM 4568 C CA . ALA A 1 599 ? 38.425 19.816 19.366 1.00 46.88 599 ALA A CA 1
ATOM 4569 C C . ALA A 1 599 ? 38.170 18.301 19.238 1.00 46.88 599 ALA A C 1
ATOM 4571 O O . ALA A 1 599 ? 38.810 17.488 19.913 1.00 46.88 599 ALA A O 1
ATOM 4572 N N . LEU A 1 600 ? 37.276 17.902 18.326 1.00 48.69 600 LEU A N 1
ATOM 4573 C CA . LEU A 1 600 ? 37.008 16.493 18.037 1.00 48.69 600 LEU A CA 1
ATOM 4574 C C . LEU A 1 600 ? 38.190 15.818 17.321 1.00 48.69 600 LEU A C 1
ATOM 4576 O O . LEU A 1 600 ? 38.557 14.699 17.681 1.00 48.69 600 LEU A O 1
ATOM 4580 N N . ALA A 1 601 ? 38.816 16.495 16.355 1.00 52.31 601 ALA A N 1
ATOM 4581 C CA . ALA A 1 601 ? 40.007 15.993 15.670 1.00 52.31 601 ALA A CA 1
ATOM 4582 C C . ALA A 1 601 ? 41.202 15.837 16.633 1.00 52.31 601 ALA A C 1
ATOM 4584 O O . ALA A 1 601 ? 41.860 14.796 16.634 1.00 52.31 601 ALA A O 1
ATOM 4585 N N . LEU A 1 602 ? 41.431 16.806 17.528 1.00 47.78 602 LEU A N 1
ATOM 4586 C CA . LEU A 1 602 ? 42.465 16.740 18.569 1.00 47.78 602 LEU A CA 1
ATOM 4587 C C . LEU A 1 602 ? 42.211 15.608 19.575 1.00 47.78 602 LEU A C 1
ATOM 4589 O O . LEU A 1 602 ? 43.143 14.889 19.942 1.00 47.78 602 LEU A O 1
ATOM 4593 N N . ALA A 1 603 ? 40.959 15.376 19.978 1.00 47.69 603 ALA A N 1
ATOM 4594 C CA . ALA A 1 603 ? 40.594 14.259 20.855 1.00 47.69 603 ALA A CA 1
ATOM 4595 C C . ALA A 1 603 ? 40.831 12.876 20.209 1.00 47.69 603 ALA A C 1
ATOM 4597 O O . ALA A 1 603 ? 41.094 11.897 20.913 1.00 47.69 603 ALA A O 1
ATOM 4598 N N . ILE A 1 604 ? 40.752 12.792 18.877 1.00 49.91 604 ILE A N 1
ATOM 4599 C CA . ILE A 1 604 ? 41.054 11.580 18.102 1.00 49.91 604 ILE A CA 1
ATOM 4600 C C . ILE A 1 604 ? 42.573 11.382 17.989 1.00 49.91 604 ILE A C 1
ATOM 4602 O O . ILE A 1 604 ? 43.060 10.267 18.184 1.00 49.91 604 ILE A O 1
ATOM 4606 N N . CYS A 1 605 ? 43.333 12.453 17.748 1.00 49.44 605 CYS A N 1
ATOM 4607 C CA . CYS A 1 605 ? 44.790 12.393 17.607 1.00 49.44 605 CYS A CA 1
ATOM 4608 C C . CYS A 1 605 ? 45.524 12.127 18.935 1.00 49.44 605 CYS A C 1
ATOM 4610 O O . CYS A 1 605 ? 46.516 11.403 18.946 1.00 49.44 605 CYS A O 1
ATOM 4612 N N . THR A 1 606 ? 45.031 12.646 20.064 1.00 46.09 606 THR A N 1
ATOM 4613 C CA . THR A 1 606 ? 45.691 12.523 21.384 1.00 46.09 606 THR A CA 1
ATOM 4614 C C . THR A 1 606 ? 45.542 11.153 22.061 1.00 46.09 606 THR A C 1
ATOM 4616 O O . THR A 1 606 ? 46.250 10.873 23.026 1.00 46.09 606 THR A O 1
ATOM 4619 N N . ARG A 1 607 ? 44.657 10.266 21.578 1.00 43.19 607 ARG A N 1
ATOM 4620 C CA . ARG A 1 607 ? 44.392 8.953 22.209 1.00 43.19 607 ARG A CA 1
ATOM 4621 C C . ARG A 1 607 ? 45.096 7.756 21.571 1.00 43.19 607 ARG A C 1
ATOM 4623 O O . ARG A 1 607 ? 45.040 6.663 22.134 1.00 43.19 607 ARG A O 1
ATOM 4630 N N . ARG A 1 608 ? 45.779 7.923 20.436 1.00 46.50 608 ARG A N 1
ATOM 4631 C CA . ARG A 1 608 ? 46.650 6.871 19.891 1.00 46.50 608 ARG A CA 1
ATOM 4632 C C . ARG A 1 608 ? 48.018 6.952 20.569 1.00 46.50 608 ARG A C 1
ATOM 4634 O O . ARG A 1 608 ? 48.796 7.845 20.259 1.00 46.50 608 ARG A O 1
ATOM 4641 N N . ARG A 1 609 ? 48.341 5.998 21.452 1.00 41.12 609 ARG A N 1
ATOM 4642 C CA . ARG A 1 609 ? 49.753 5.686 21.735 1.00 41.12 609 ARG A CA 1
ATOM 4643 C C . ARG A 1 609 ? 50.320 5.000 20.487 1.00 41.12 609 ARG A C 1
ATOM 4645 O O . ARG A 1 609 ? 49.764 3.968 20.107 1.00 41.12 609 ARG A O 1
ATOM 4652 N N . PRO A 1 610 ? 51.349 5.548 19.822 1.00 43.78 610 PRO A N 1
ATOM 4653 C CA . PRO A 1 610 ? 51.985 4.842 18.721 1.00 43.78 610 PRO A CA 1
ATOM 4654 C C . PRO A 1 610 ? 52.642 3.566 19.258 1.00 43.78 610 PRO A C 1
ATOM 4656 O O . PRO A 1 610 ? 53.227 3.566 20.343 1.00 43.78 610 PRO A O 1
ATOM 4659 N N . ALA A 1 611 ? 52.521 2.468 18.515 1.00 46.16 611 ALA A N 1
ATOM 4660 C CA . ALA A 1 611 ? 53.389 1.319 18.724 1.00 46.16 611 ALA A CA 1
ATOM 4661 C C . ALA A 1 611 ? 54.817 1.707 18.296 1.00 46.16 611 ALA A C 1
ATOM 4663 O O . ALA A 1 611 ? 54.991 2.478 17.346 1.00 46.16 611 ALA A O 1
ATOM 4664 N N . ALA A 1 612 ? 55.832 1.204 19.006 1.00 36.53 612 ALA A N 1
ATOM 4665 C CA . ALA A 1 612 ? 57.233 1.510 18.723 1.00 36.53 612 ALA A CA 1
ATOM 4666 C C . ALA A 1 612 ? 57.561 1.199 17.248 1.00 36.53 612 ALA A C 1
ATOM 4668 O O . ALA A 1 612 ? 57.429 0.057 16.814 1.00 36.53 612 ALA A O 1
ATOM 4669 N N . GLY A 1 613 ? 57.942 2.228 16.480 1.00 47.75 613 GLY A N 1
ATOM 4670 C CA . GLY A 1 613 ? 58.269 2.130 15.049 1.00 47.75 613 GLY A CA 1
ATOM 4671 C C . GLY A 1 613 ? 57.357 2.915 14.092 1.00 47.75 613 GLY A C 1
ATOM 4672 O O . GLY A 1 613 ? 57.754 3.154 12.956 1.00 47.75 613 GLY A O 1
ATOM 4673 N N . GLU A 1 614 ? 56.180 3.390 14.525 1.00 49.31 614 GLU A N 1
ATOM 4674 C CA . GLU A 1 614 ? 55.237 4.129 13.650 1.00 49.31 614 GLU A CA 1
ATOM 4675 C C . GLU A 1 614 ? 55.311 5.667 13.761 1.00 49.31 614 GLU A C 1
ATOM 4677 O O . GLU A 1 614 ? 54.519 6.391 13.147 1.00 49.31 614 GLU A O 1
ATOM 4682 N N . GLU A 1 615 ? 56.268 6.202 14.518 1.00 49.12 615 GLU A N 1
ATOM 4683 C CA . GLU A 1 615 ? 56.312 7.625 14.891 1.00 49.12 615 GLU A CA 1
ATOM 4684 C C . GLU A 1 615 ? 56.505 8.575 13.693 1.00 49.12 615 GLU A C 1
ATOM 4686 O O . GLU A 1 615 ? 55.929 9.665 13.665 1.00 49.12 615 GLU A O 1
ATOM 4691 N N . GLY A 1 616 ? 57.231 8.147 12.653 1.00 48.59 616 GLY A N 1
ATOM 4692 C CA . GLY A 1 616 ? 57.402 8.927 11.419 1.00 48.59 616 GLY A CA 1
ATOM 4693 C C . GLY A 1 616 ? 56.139 8.993 10.546 1.00 48.59 616 GLY A C 1
ATOM 4694 O O . GLY A 1 616 ? 55.863 10.018 9.923 1.00 48.59 616 GLY A O 1
ATOM 4695 N N . SER A 1 617 ? 55.335 7.925 10.544 1.00 53.38 617 SER A N 1
ATOM 4696 C CA . SER A 1 617 ? 54.097 7.823 9.757 1.00 53.38 617 SER A CA 1
ATOM 4697 C C . SER A 1 617 ? 52.964 8.627 10.390 1.00 53.38 617 SER A C 1
ATOM 4699 O O . SER A 1 617 ? 52.239 9.338 9.694 1.00 53.38 617 SER A O 1
ATOM 4701 N N . LEU A 1 618 ? 52.849 8.594 11.723 1.00 46.91 618 LEU A N 1
ATOM 4702 C CA . LEU A 1 618 ? 51.795 9.315 12.435 1.00 46.91 618 LEU A CA 1
ATOM 4703 C C . LEU A 1 618 ? 51.978 10.839 12.334 1.00 46.91 618 LEU A C 1
ATOM 4705 O O . LEU A 1 618 ? 51.004 11.561 12.133 1.00 46.91 618 LEU A O 1
ATOM 4709 N N . ALA A 1 619 ? 53.221 11.329 12.399 1.00 50.03 619 ALA A N 1
ATOM 4710 C CA . ALA A 1 619 ? 53.527 12.747 12.215 1.00 50.03 619 ALA A CA 1
ATOM 4711 C C . ALA A 1 619 ? 53.213 13.225 10.784 1.00 50.03 619 ALA A C 1
ATOM 4713 O O . ALA A 1 619 ? 52.582 14.267 10.610 1.00 50.03 619 ALA A O 1
ATOM 4714 N N . ALA A 1 620 ? 53.574 12.440 9.762 1.00 51.50 620 ALA A N 1
ATOM 4715 C CA . ALA A 1 620 ? 53.265 12.748 8.365 1.00 51.50 620 ALA A CA 1
ATOM 4716 C C . ALA A 1 620 ? 51.754 12.685 8.061 1.00 51.50 620 ALA A C 1
ATOM 4718 O O . ALA A 1 620 ? 51.235 13.502 7.295 1.00 51.50 620 ALA A O 1
ATOM 4719 N N . LEU A 1 621 ? 51.037 11.746 8.688 1.00 51.34 621 LEU A N 1
ATOM 4720 C CA . LEU A 1 621 ? 49.585 11.620 8.583 1.00 51.34 621 LEU A CA 1
ATOM 4721 C C . LEU A 1 621 ? 48.884 12.819 9.233 1.00 51.34 621 LEU A C 1
ATOM 4723 O O . LEU A 1 621 ? 48.013 13.416 8.606 1.00 51.34 621 LEU A O 1
ATOM 4727 N N . ASN A 1 622 ? 49.301 13.216 10.438 1.00 53.16 622 ASN A N 1
ATOM 4728 C CA . ASN A 1 622 ? 48.741 14.367 11.148 1.00 53.16 622 ASN A CA 1
ATOM 4729 C C . ASN A 1 622 ? 48.996 15.682 10.394 1.00 53.16 622 ASN A C 1
ATOM 4731 O O . ASN A 1 622 ? 48.090 16.507 10.293 1.00 53.16 622 ASN A O 1
ATOM 4735 N N . LEU A 1 623 ? 50.179 15.849 9.790 1.00 50.69 623 LEU A N 1
ATOM 4736 C CA . LEU A 1 623 ? 50.516 17.029 8.986 1.00 50.69 623 LEU A CA 1
ATOM 4737 C C . LEU A 1 623 ? 49.640 17.135 7.724 1.00 50.69 623 LEU A C 1
ATOM 4739 O O . LEU A 1 623 ? 49.097 18.201 7.440 1.00 50.69 623 LEU A O 1
ATOM 4743 N N . ARG A 1 624 ? 49.427 16.023 7.003 1.00 53.94 624 ARG A N 1
ATOM 4744 C CA . ARG A 1 624 ? 48.520 15.980 5.837 1.00 53.94 624 ARG A CA 1
ATOM 4745 C C . ARG A 1 624 ? 47.065 16.237 6.220 1.00 53.94 624 ARG A C 1
ATOM 4747 O O . ARG A 1 624 ? 46.328 16.877 5.475 1.00 53.94 624 ARG A O 1
ATOM 4754 N N . LEU 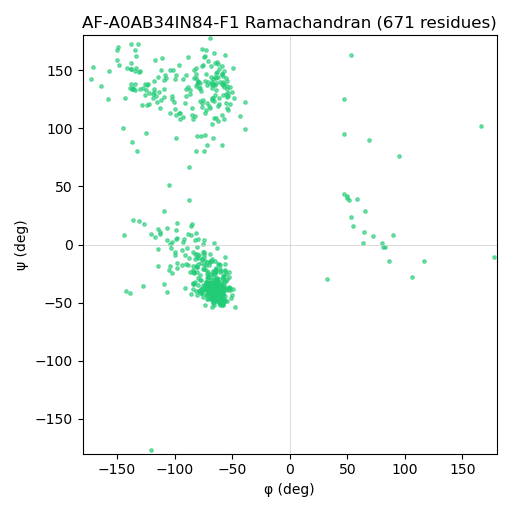A 1 625 ? 46.642 15.736 7.377 1.00 52.78 625 LEU A N 1
ATOM 4755 C CA . LEU A 1 625 ? 45.277 15.893 7.873 1.00 52.78 625 LEU A CA 1
ATOM 4756 C C . LEU A 1 625 ? 44.988 17.353 8.251 1.00 52.78 625 LEU A C 1
ATOM 4758 O O . LEU A 1 625 ? 43.931 17.879 7.910 1.00 52.78 625 LEU A O 1
ATOM 4762 N N . LEU A 1 626 ? 45.968 18.027 8.858 1.00 51.66 626 LEU A N 1
ATOM 4763 C CA . LEU A 1 626 ? 45.911 19.456 9.160 1.00 51.66 626 LEU A CA 1
ATOM 4764 C C . LEU A 1 626 ? 45.952 20.327 7.893 1.00 51.66 626 LEU A C 1
ATOM 4766 O O . LEU A 1 626 ? 45.162 21.260 7.777 1.00 51.66 626 LEU A O 1
ATOM 4770 N N . GLN A 1 627 ? 46.781 19.989 6.901 1.00 53.66 627 GLN A N 1
ATOM 4771 C CA . GLN A 1 627 ? 46.811 20.686 5.604 1.00 53.66 627 GLN A CA 1
ATOM 4772 C C . GLN A 1 627 ? 45.470 20.589 4.855 1.00 53.66 627 GLN A C 1
ATOM 4774 O O . GLN A 1 627 ? 44.990 21.578 4.301 1.00 53.66 627 GLN A O 1
ATOM 4779 N N . ASN A 1 628 ? 44.821 19.423 4.894 1.00 51.91 628 ASN A N 1
ATOM 4780 C CA . ASN A 1 628 ? 43.501 19.225 4.290 1.00 51.91 628 ASN A CA 1
ATOM 4781 C C . ASN A 1 628 ? 42.392 19.999 5.025 1.00 51.91 628 ASN A C 1
ATOM 4783 O O . ASN A 1 628 ? 41.457 20.481 4.387 1.00 51.91 628 ASN A O 1
ATOM 4787 N N . LEU A 1 629 ? 42.505 20.160 6.347 1.00 49.44 629 LEU A N 1
ATOM 4788 C CA . LEU A 1 629 ? 41.585 20.978 7.145 1.00 49.44 629 LEU A CA 1
ATOM 4789 C C . LEU A 1 629 ? 41.728 22.475 6.835 1.00 49.44 629 LEU A C 1
ATOM 4791 O O . LEU A 1 629 ? 40.717 23.156 6.681 1.00 49.44 629 LEU A O 1
ATOM 4795 N N . VAL A 1 630 ? 42.956 22.975 6.654 1.00 48.53 630 VAL A N 1
ATOM 4796 C CA . VAL A 1 630 ? 43.221 24.363 6.222 1.00 48.53 630 VAL A CA 1
ATOM 4797 C C . VAL A 1 630 ? 42.662 24.626 4.818 1.00 48.53 630 VAL A C 1
ATOM 4799 O O . VAL A 1 630 ? 42.074 25.680 4.566 1.00 48.53 630 VAL A O 1
ATOM 4802 N N . GLY A 1 631 ? 42.788 23.650 3.913 1.00 52.28 631 GLY A N 1
ATOM 4803 C CA . GLY A 1 631 ? 42.233 23.730 2.559 1.00 52.28 631 GLY A CA 1
ATOM 4804 C C . GLY A 1 631 ? 40.701 23.767 2.520 1.00 52.28 631 GLY A C 1
ATOM 4805 O O . GLY A 1 631 ? 40.131 24.429 1.654 1.00 52.28 631 GLY A O 1
ATOM 4806 N N . ALA A 1 632 ? 40.038 23.107 3.475 1.00 45.53 632 ALA A N 1
ATOM 4807 C CA . ALA A 1 632 ? 38.580 23.016 3.564 1.00 45.53 632 ALA A CA 1
ATOM 4808 C C . ALA A 1 632 ? 37.922 24.125 4.415 1.00 45.53 632 ALA A C 1
ATOM 4810 O O . ALA A 1 632 ? 36.695 24.234 4.418 1.00 45.53 632 ALA A O 1
A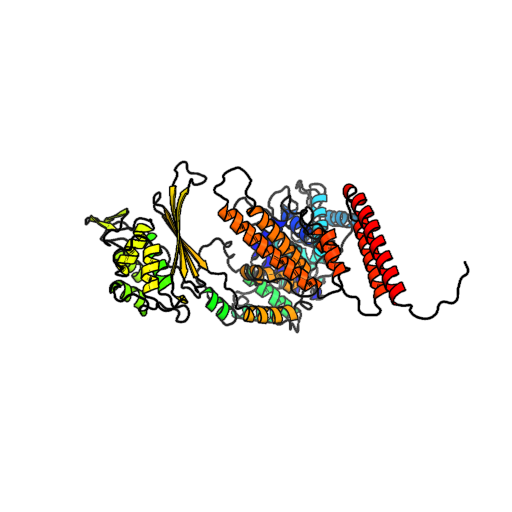TOM 4811 N N . ALA A 1 633 ? 38.702 24.938 5.136 1.00 44.16 633 ALA A N 1
ATOM 4812 C CA . ALA A 1 633 ? 38.183 25.990 6.009 1.00 44.16 633 ALA A CA 1
ATOM 4813 C C . ALA A 1 633 ? 37.759 27.254 5.234 1.00 44.16 633 ALA A C 1
ATOM 4815 O O . ALA A 1 633 ? 38.490 27.757 4.374 1.00 44.16 633 ALA A O 1
ATOM 4816 N N . VAL A 1 634 ? 36.583 27.785 5.591 1.00 38.38 634 VAL A N 1
ATOM 4817 C CA . VAL A 1 634 ? 36.012 29.054 5.095 1.00 38.38 634 VAL A CA 1
ATOM 4818 C C . VAL A 1 634 ? 36.936 30.226 5.499 1.00 38.38 634 VAL A C 1
ATOM 4820 O O . VAL A 1 634 ? 37.521 30.156 6.586 1.00 38.38 634 VAL A O 1
ATOM 4823 N N . PRO A 1 635 ? 37.112 31.286 4.677 1.00 43.28 635 PRO A N 1
ATOM 4824 C CA . PRO A 1 635 ? 38.178 32.285 4.855 1.00 43.28 635 PRO A CA 1
ATOM 4825 C C . PRO A 1 635 ? 38.279 32.913 6.252 1.00 43.28 635 PRO A C 1
ATOM 4827 O O . PRO A 1 635 ? 39.381 33.089 6.763 1.00 43.28 635 PRO A O 1
ATOM 4830 N N . GLU A 1 636 ? 37.144 33.162 6.902 1.00 41.84 636 GLU A N 1
ATOM 4831 C CA . GLU A 1 636 ? 37.041 33.785 8.231 1.00 41.84 636 GLU A CA 1
ATOM 4832 C C . GLU A 1 636 ? 37.660 32.944 9.359 1.00 41.84 636 GLU A C 1
ATOM 4834 O O . GLU A 1 636 ? 38.032 33.478 10.399 1.00 41.84 636 GLU A O 1
ATOM 4839 N N . LYS A 1 637 ? 37.817 31.629 9.159 1.00 42.97 637 LYS A N 1
ATOM 4840 C CA . LYS A 1 637 ? 38.369 30.707 10.165 1.00 42.97 637 LYS A CA 1
ATOM 4841 C C . LYS A 1 637 ? 39.825 30.309 9.896 1.00 42.97 637 LYS A C 1
ATOM 4843 O O . LYS A 1 637 ? 40.417 29.610 10.713 1.00 42.97 637 LYS A O 1
ATOM 4848 N N . ARG A 1 638 ? 40.434 30.754 8.786 1.00 50.31 638 ARG A N 1
ATOM 4849 C CA . ARG A 1 638 ? 41.817 30.377 8.420 1.00 50.31 638 ARG A CA 1
ATOM 4850 C C . ARG A 1 638 ? 42.876 30.954 9.359 1.00 50.31 638 ARG A C 1
ATOM 4852 O O . ARG A 1 638 ? 43.820 30.242 9.673 1.00 50.31 638 ARG A O 1
ATOM 4859 N N . ALA A 1 639 ? 42.711 32.189 9.837 1.00 45.31 639 ALA A N 1
ATOM 4860 C CA . ALA A 1 639 ? 43.675 32.830 10.739 1.00 45.31 639 ALA A CA 1
ATOM 4861 C C . ALA A 1 639 ? 43.798 32.083 12.081 1.00 45.31 639 ALA A C 1
ATOM 4863 O O . ALA A 1 639 ? 44.902 31.759 12.509 1.00 45.31 639 ALA A O 1
ATOM 4864 N N . LEU A 1 640 ? 42.661 31.693 12.666 1.00 44.66 640 LEU A N 1
ATOM 4865 C CA . LEU A 1 640 ? 42.601 30.927 13.915 1.00 44.66 640 LEU A CA 1
ATOM 4866 C C . LEU A 1 640 ? 43.227 29.528 13.767 1.00 44.66 640 LEU A C 1
ATOM 4868 O O . LEU A 1 640 ? 43.926 29.052 14.657 1.00 44.66 640 LEU A O 1
ATOM 4872 N N . VAL A 1 641 ? 43.008 28.869 12.622 1.00 47.25 641 VAL A N 1
ATOM 4873 C CA . VAL A 1 641 ? 43.615 27.561 12.321 1.00 47.25 641 VAL A CA 1
ATOM 4874 C C . VAL A 1 641 ? 45.136 27.679 12.134 1.00 47.25 641 VAL A C 1
ATOM 4876 O O . VAL A 1 641 ? 45.859 26.766 12.533 1.00 47.25 641 VAL A O 1
ATOM 4879 N N . CYS A 1 642 ? 45.637 28.792 11.587 1.00 47.12 642 CYS A N 1
ATOM 4880 C CA . CYS A 1 642 ? 47.073 29.055 11.455 1.00 47.12 642 CYS A CA 1
ATOM 4881 C C . CYS A 1 642 ? 47.756 29.333 12.808 1.00 47.12 642 CYS A C 1
ATOM 4883 O O . CYS A 1 642 ? 48.786 28.721 13.084 1.00 47.12 642 CYS A O 1
ATOM 4885 N N . GLU A 1 643 ? 47.170 30.156 13.684 1.00 47.59 643 GLU A N 1
ATOM 4886 C CA . GLU A 1 643 ? 47.715 30.409 15.035 1.00 47.59 643 GLU A CA 1
ATOM 4887 C C . GLU A 1 643 ? 47.759 29.127 15.891 1.00 47.59 643 GLU A C 1
ATOM 4889 O O . GLU A 1 643 ? 48.729 28.852 16.601 1.00 47.59 643 GLU A O 1
ATOM 4894 N N . LEU A 1 644 ? 46.738 28.273 15.774 1.00 44.41 644 LEU A N 1
ATOM 4895 C CA . LEU A 1 644 ? 46.697 26.972 16.451 1.00 44.41 644 LEU A CA 1
ATOM 4896 C C . LEU A 1 644 ? 47.719 25.973 15.887 1.00 44.41 644 LEU A C 1
ATOM 4898 O O . LEU A 1 644 ? 48.251 25.144 16.633 1.00 44.41 644 LEU A O 1
ATOM 4902 N N . LEU A 1 645 ? 48.023 26.047 14.590 1.00 50.28 645 LEU A N 1
ATOM 4903 C CA . LEU A 1 645 ? 49.077 25.253 13.957 1.00 50.28 645 LEU A CA 1
ATOM 4904 C C . LEU A 1 645 ? 50.461 25.628 14.493 1.00 50.28 645 LEU A C 1
ATOM 4906 O O . LEU A 1 645 ? 51.250 24.733 14.798 1.00 50.28 645 LEU A O 1
ATOM 4910 N N . GLU A 1 646 ? 50.734 26.918 14.684 1.00 47.03 646 GLU A N 1
ATOM 4911 C CA . GLU A 1 646 ? 51.982 27.392 15.293 1.00 47.03 646 GLU A CA 1
ATOM 4912 C C . GLU A 1 646 ? 52.125 26.912 16.746 1.00 47.03 646 GLU A C 1
ATOM 4914 O O . GLU A 1 646 ? 53.164 26.356 17.116 1.00 47.03 646 GLU A O 1
ATOM 4919 N N . ALA A 1 647 ? 51.054 26.995 17.544 1.00 44.53 647 ALA A N 1
ATOM 4920 C CA . ALA A 1 647 ? 51.043 26.507 18.927 1.00 44.53 647 ALA A CA 1
ATOM 4921 C C . ALA A 1 647 ? 51.234 24.977 19.036 1.00 44.53 647 ALA A C 1
ATOM 4923 O O . ALA A 1 647 ? 51.888 24.479 19.959 1.00 44.53 647 ALA A O 1
ATOM 4924 N N . THR A 1 648 ? 50.694 24.216 18.078 1.00 48.12 648 THR A N 1
ATOM 4925 C CA . THR A 1 648 ? 50.806 22.747 18.046 1.00 48.12 648 THR A CA 1
ATOM 4926 C C . THR A 1 648 ? 52.189 22.300 17.566 1.00 48.12 648 THR A C 1
ATOM 4928 O O . THR A 1 648 ? 52.767 21.368 18.128 1.00 48.12 648 THR A O 1
ATOM 4931 N N . CYS A 1 649 ? 52.771 22.995 16.583 1.00 47.31 649 CYS A N 1
ATOM 4932 C CA . CYS A 1 649 ? 54.145 22.765 16.136 1.00 47.31 649 CYS A CA 1
ATOM 4933 C C . CYS A 1 649 ? 55.165 23.061 17.245 1.00 47.31 649 CYS A C 1
ATOM 4935 O O . CYS A 1 649 ? 56.102 22.280 17.418 1.00 47.31 649 CYS A O 1
ATOM 4937 N N . ALA A 1 650 ? 54.948 24.107 18.052 1.00 42.66 650 ALA A N 1
ATOM 4938 C CA . ALA A 1 650 ? 55.776 24.399 19.223 1.00 42.66 650 ALA A CA 1
ATOM 4939 C C . ALA A 1 650 ? 55.734 23.261 20.263 1.00 42.66 650 ALA A C 1
ATOM 4941 O O . ALA A 1 650 ? 56.778 22.827 20.751 1.00 42.66 650 ALA A O 1
ATOM 4942 N N . HIS A 1 651 ? 54.553 22.693 20.535 1.00 40.91 651 HIS A N 1
ATOM 4943 C CA . HIS A 1 651 ? 54.401 21.546 21.442 1.00 40.91 651 HIS A CA 1
ATOM 4944 C C . HIS A 1 651 ? 55.081 20.267 20.930 1.00 40.91 651 HIS A C 1
ATOM 4946 O O . HIS A 1 651 ? 55.686 19.531 21.711 1.00 40.91 651 HIS A O 1
ATOM 4952 N N . VAL A 1 652 ? 55.020 20.002 19.621 1.00 47.12 652 VAL A N 1
ATOM 4953 C CA . VAL A 1 652 ? 55.695 18.849 18.998 1.00 47.12 652 VAL A CA 1
ATOM 4954 C C . VAL A 1 652 ? 57.220 19.020 19.011 1.00 47.12 652 VAL A C 1
ATOM 4956 O O . VAL A 1 652 ? 57.939 18.036 19.199 1.00 47.12 652 VAL A O 1
ATOM 4959 N N . LEU A 1 653 ? 57.727 20.252 18.880 1.00 40.47 653 LEU A N 1
ATOM 4960 C CA . LEU A 1 653 ? 59.157 20.555 18.999 1.00 40.47 653 LEU A CA 1
ATOM 4961 C C . LEU A 1 653 ? 59.668 20.352 20.433 1.00 40.47 653 LEU A C 1
ATOM 4963 O O . LEU A 1 653 ? 60.721 19.747 20.623 1.00 40.47 653 LEU A O 1
ATOM 4967 N N . VAL A 1 654 ? 58.896 20.785 21.436 1.00 38.25 654 VAL A N 1
ATOM 4968 C CA . VAL A 1 654 ? 59.203 20.572 22.861 1.00 38.25 654 VAL A CA 1
ATOM 4969 C C . VAL A 1 654 ? 59.191 19.079 23.206 1.00 38.25 654 VAL A C 1
ATOM 4971 O O . VAL A 1 654 ? 60.116 18.595 23.849 1.00 38.25 654 VAL A O 1
ATOM 4974 N N . LEU A 1 655 ? 58.220 18.312 22.698 1.00 38.72 655 LEU A N 1
ATOM 4975 C CA . LEU A 1 655 ? 58.177 16.853 22.867 1.00 38.72 655 LEU A CA 1
ATOM 4976 C C . LEU A 1 655 ? 59.364 16.146 22.199 1.00 38.72 655 LEU A C 1
ATOM 4978 O O . LEU A 1 655 ? 59.942 15.243 22.800 1.00 38.72 655 LEU A O 1
ATOM 4982 N N . ARG A 1 656 ? 59.787 16.577 21.001 1.00 41.16 656 ARG A N 1
ATOM 4983 C CA . ARG A 1 656 ? 61.004 16.056 20.355 1.00 41.16 656 ARG A CA 1
ATOM 4984 C C . ARG A 1 656 ? 62.269 16.390 21.142 1.00 41.16 656 ARG A C 1
ATOM 4986 O O . ARG A 1 656 ? 63.115 15.514 21.284 1.00 41.16 656 ARG A O 1
ATOM 4993 N N . LEU A 1 657 ? 62.385 17.604 21.684 1.00 36.62 657 LEU A N 1
ATOM 4994 C CA . LEU A 1 657 ? 63.514 18.010 22.528 1.00 36.62 657 LEU A CA 1
ATOM 4995 C C . LEU A 1 657 ? 63.561 17.199 23.830 1.00 36.62 657 LEU A C 1
ATOM 4997 O O . LEU A 1 657 ? 64.619 16.687 24.181 1.00 36.62 657 LEU A O 1
ATOM 5001 N N . CYS A 1 658 ? 62.423 16.982 24.494 1.00 35.56 658 CYS A N 1
ATOM 5002 C CA . CYS A 1 658 ? 62.345 16.160 25.705 1.00 35.56 658 CYS A CA 1
ATOM 5003 C C . CYS A 1 658 ? 62.665 14.677 25.443 1.00 35.56 658 CYS A C 1
ATOM 5005 O O . CYS A 1 658 ? 63.340 14.044 26.254 1.00 35.56 658 CYS A O 1
ATOM 5007 N N . ILE A 1 659 ? 62.233 14.123 24.304 1.00 42.00 659 ILE A N 1
ATOM 5008 C CA . ILE A 1 659 ? 62.510 12.729 23.919 1.00 42.00 659 ILE A CA 1
ATOM 5009 C C . ILE A 1 659 ? 63.980 12.552 23.504 1.00 42.00 659 ILE A C 1
ATOM 5011 O O . ILE A 1 659 ? 64.612 11.563 23.881 1.00 42.00 659 ILE A O 1
ATOM 5015 N N . HIS A 1 660 ? 64.575 13.526 22.808 1.00 38.44 660 HIS A N 1
ATOM 5016 C CA . HIS A 1 660 ? 65.995 13.483 22.444 1.00 38.44 660 HIS A CA 1
ATOM 5017 C C . HIS A 1 660 ? 66.911 13.615 23.675 1.00 38.44 660 HIS A C 1
ATOM 5019 O O . HIS A 1 660 ? 67.933 12.929 23.766 1.00 38.44 660 HIS A O 1
ATOM 5025 N N . HIS A 1 661 ? 66.495 14.404 24.674 1.00 36.00 661 HIS A N 1
ATOM 5026 C CA . HIS A 1 661 ? 67.228 14.554 25.932 1.00 36.00 661 HIS A CA 1
ATOM 5027 C C . HIS A 1 661 ? 67.147 13.305 26.827 1.00 36.00 661 HIS A C 1
ATOM 5029 O O . HIS A 1 661 ? 68.119 12.970 27.497 1.00 36.00 661 HIS A O 1
ATOM 5035 N N . ALA A 1 662 ? 66.028 12.571 26.787 1.00 37.38 662 ALA A N 1
ATOM 5036 C CA . ALA A 1 662 ? 65.851 11.313 27.520 1.00 37.38 662 ALA A CA 1
ATOM 5037 C C . ALA A 1 662 ? 66.622 10.124 26.909 1.00 37.38 662 ALA A C 1
ATOM 5039 O O . ALA A 1 662 ? 66.843 9.120 27.582 1.00 37.38 662 ALA A O 1
ATOM 5040 N N . SER A 1 663 ? 67.050 10.237 25.647 1.00 38.47 663 SER A N 1
ATOM 5041 C CA . SER A 1 663 ? 67.702 9.153 24.894 1.00 38.47 663 SER A CA 1
ATOM 5042 C C . SER A 1 663 ? 69.237 9.177 24.956 1.00 38.47 663 SER A C 1
ATOM 5044 O O . SER A 1 663 ? 69.878 8.284 24.410 1.00 38.47 663 SER A O 1
ATOM 5046 N N . SER A 1 664 ? 69.852 10.189 25.580 1.00 34.53 664 SER A N 1
ATOM 5047 C CA . SER A 1 664 ? 71.304 10.410 25.521 1.00 34.53 664 SER A CA 1
ATOM 5048 C C . SER A 1 664 ? 71.924 10.672 26.901 1.00 34.53 664 SER A C 1
ATOM 5050 O O . SER A 1 664 ? 72.243 11.796 27.277 1.00 34.53 664 SER A O 1
ATOM 5052 N N . VAL A 1 665 ? 72.158 9.592 27.655 1.00 34.44 665 VAL A N 1
ATOM 5053 C CA . VAL A 1 665 ? 73.062 9.581 28.817 1.00 34.44 665 VAL A CA 1
ATOM 5054 C C . VAL A 1 665 ? 74.288 8.720 28.471 1.00 34.44 665 VAL A C 1
ATOM 5056 O O . VAL A 1 665 ? 74.151 7.553 28.120 1.00 34.44 665 VAL A O 1
ATOM 5059 N N . VAL A 1 666 ? 75.477 9.331 28.614 1.00 31.36 666 VAL A N 1
ATOM 5060 C CA . VAL A 1 666 ? 76.866 8.803 28.534 1.00 31.36 666 VAL A CA 1
ATOM 5061 C C . VAL A 1 666 ? 77.620 8.915 27.187 1.00 31.36 666 VAL A C 1
ATOM 5063 O O . VAL A 1 666 ? 77.873 7.925 26.512 1.00 31.36 666 VAL A O 1
ATOM 5066 N N . ARG A 1 667 ? 78.106 10.123 26.853 1.00 29.28 667 ARG A N 1
ATOM 5067 C CA . ARG A 1 667 ? 79.530 10.567 26.934 1.00 29.28 667 ARG A CA 1
ATOM 5068 C C . ARG A 1 667 ? 79.700 11.870 26.147 1.00 29.28 667 ARG A C 1
ATOM 5070 O O . ARG A 1 667 ? 79.822 11.868 24.928 1.00 29.28 667 ARG A O 1
ATOM 5077 N N . TRP A 1 668 ? 79.754 12.981 26.871 1.00 29.17 668 TRP A N 1
ATOM 5078 C CA . TRP A 1 668 ? 80.212 14.256 26.331 1.00 29.17 668 TRP A CA 1
ATOM 5079 C C . TRP A 1 668 ? 81.747 14.244 26.211 1.00 29.17 668 TRP A C 1
ATOM 5081 O O . TRP A 1 668 ? 82.448 14.064 27.208 1.00 29.17 668 TRP A O 1
ATOM 5091 N N . ARG A 1 669 ? 82.267 14.455 24.997 1.00 27.89 669 ARG A N 1
ATOM 5092 C CA . ARG A 1 669 ? 83.528 15.176 24.749 1.00 27.89 669 ARG A CA 1
ATOM 5093 C C . ARG A 1 669 ? 83.171 16.457 23.979 1.00 27.89 669 ARG A C 1
ATOM 5095 O O . ARG A 1 669 ? 82.204 16.425 23.221 1.00 27.89 669 ARG A O 1
ATOM 5102 N N . PRO A 1 670 ? 83.866 17.574 24.237 1.00 34.50 670 PRO A N 1
ATOM 5103 C CA . PRO A 1 670 ? 83.347 18.904 23.946 1.00 34.50 670 PRO A CA 1
ATOM 5104 C C . PRO A 1 670 ? 83.532 19.306 22.478 1.00 34.50 670 PRO A C 1
ATOM 5106 O O . PRO A 1 670 ? 84.562 18.984 21.897 1.00 34.50 670 PRO A O 1
ATOM 5109 N N . LEU A 1 671 ? 82.515 20.029 21.986 1.00 33.75 671 LEU A N 1
ATOM 5110 C CA . LEU A 1 671 ? 82.522 21.165 21.046 1.00 33.75 671 LEU A CA 1
ATOM 5111 C C . LEU A 1 671 ? 83.355 21.066 19.753 1.00 33.75 671 LEU A C 1
ATOM 5113 O O . LEU A 1 671 ? 84.568 20.918 19.800 1.00 33.75 671 LEU A O 1
ATOM 5117 N N . ASP A 1 672 ? 82.704 21.281 18.603 1.00 28.84 672 ASP A N 1
ATOM 5118 C CA . ASP A 1 672 ? 82.832 22.559 17.877 1.00 28.84 672 ASP A CA 1
ATOM 5119 C C . ASP A 1 672 ? 81.861 22.662 16.680 1.00 28.84 672 ASP A C 1
ATOM 5121 O O . ASP A 1 672 ? 81.652 21.687 15.957 1.00 28.84 672 ASP A O 1
ATOM 5125 N N . ALA A 1 673 ? 81.350 23.892 16.507 1.00 35.25 673 ALA A N 1
ATOM 5126 C CA . ALA A 1 673 ? 80.484 24.465 15.457 1.00 35.25 673 ALA A CA 1
ATOM 5127 C C . ALA A 1 673 ? 78.999 24.052 15.420 1.00 35.25 673 ALA A C 1
ATOM 5129 O O . ALA A 1 673 ? 78.654 23.002 14.831 1.00 35.25 673 ALA A O 1
#

Radius of gyration: 33.16 Å; Cα contacts (8 Å, |Δi|>4): 823; chains: 1; bounding box: 124×57×84 Å

Foldseek 3Di:
DDALQLLPCQLVQFDLQCSLLGLLLLLLVVLLQVVLVLLCVCQPPPNLPDQFPFQSNLLSVLSVLQWDDDPPDTIDGDCPLAGPNVVCFLLLLLLLVLCLVLVPDLVRLLVLVVVCQAAQQGRVRHRSNYGSVRSSSSSVSSNRNCVVDVLRLSSSSSSNSNNVNDPASVSSVSNNVSNCVRPPTGDPVCPCCVVPPVNVVVSRPRGDDVVCLDPVNLVVLVVCQVVPPPPDSSSVSSSSSSVSSNLSVPDNDPDPDPDDDDDDDDDDDPVVVVVLLVVLDPDQADWDWEADPQHDTDTCQLLSVLLVQVSQQQAHSVVRAGNLVLQPPLADPLLSVLRVPPCRHPVSVRSSQNLQWPQPPFDADDAHPVRTGHHGFFDQQNSQSSNCSRSNHPDGRGVVSVQVVSQVSDPDQQSRKDKDKDWDWDAPPPHPDTWIKIKMWIHRNNDQKIWIWIATVVVGGIDIGIHGNLSPCPVVNVVVVVVVVLVPPVPRRSSCSSSVSSPVPDSVLVPDDDDGDDPVRVVVVSSVVSVVVVVVVVPDDPDDDDPPCVVVVVVVVVVVVVVVVVVVVVVVVVLVPDDCVPCLVVVLVPDDPPDDSVVVVVVSLVPDDDDPPCVVVSVVVVVVVLVVVLVPDDPVCNVVSVVVVVVVVVVVVVVVVVVVVVVDDDDDDDDDD

pLDDT: mean 74.62, std 24.37, range [27.89, 98.44]

Organism: Prymnesium parvum (NCBI:txid97485)

Secondary structure (DSSP, 8-state):
---GGGGTTTTTTB-GGGGGGSHHHHHHHHH-HHHHHHHHHHTSTTTSSSSS-TTHHHHHHHHHHHEE--TTS--EE---TTSGGGG--HHHHHHHHHHHHTT--HHHHHHHHHHTTEETTEETTEE-S--HHHHHHHHHHHHHHHHH-TT-THHHHHHHHHHHH-SSHHHHHHHHHHHHTTS--B-GGGTTTTT-HHHHHHHHH----TTTT-HHHHHHHHHHHHHT--SSHHHHHHHHHHHHHHHHHSPPPPPS-S-PPP-----SSHHHHHHHHHTSSPPPPPP-EE--TTPPPEE-HHHHHHHHHHHHHHEETTTTEE-GGGS-TTS-HHHHHHHHHTTTSHHHHHHHHHHTSS-TT--EEEE-TTS-EEEE-S-HHHHHHHHHHHHT-SS--SHHHHHHHHHHH---GGG-EEEEEEEEEE--TT-SS-EEEEEEEEEETT-SEEEEEEEEETTEEEEEEEEE------HHHHHHHHHHHHTTSTT--HHHHHHHHHHSHHHHHHT--S--STTHHHHHHHHHHHHHHHHHHTT-------GGGHHHHHHHHHHHHHHHHHHHHHHHHHHTSS--TTTHHHHHHTS-TTS-HHHHHHHHHTT-PPPTT-HHHHHHHHHHHHHHHHHHS-GGGHHHHHHHHHHHHHHHHHHHHHHHHHT--S-------

Sequence (673 aa):
MLPPAACLGTARLLRPSALHLSPAVGLAATSSTVHASNLYRASAPGMLHGSLGGGYGAAALFSRQLLHSPAEGELRLATSRSRAAAYLTPPLAGHILGLSLTHAPPPTVAAALRAAGVSTNHLRGERTGVSLARFARLVELLQLALRESAATPALPLLLRCVWERAERKECLLEYALALHSHLPVLAAEFTEIDEDRVLREAWLRSRFSPSDLSRDAVDAAAMRLLQQEPRDAAEYADSLELVAADVAQAPPHPPIYPFPLPKRPYPPRISQSISEQAHAFRQPVPLRRHAYRGGAAKPDCVEQSLRELLALLLWDADARRFDTARLPSSASADLVAFFGAAADSHEGSARWFDMCQQLPRCAYLSQAPDGAPYELAPTLANLSCAAAHLLGYADVASLSDLQARWNAGVSSPALRLRVDERSGAYRPQLSDVSRHRELVSLRLEQGDHSIELRMETHPPIAIITHHRASSRWRPDVRRAHLRAWSSGLSDRSPALAALWPAVLADDMLAALPHPPTRTGGAELLAFFSARWAVHADRWLPLADGSYAEGADAFAAMARRRQAHGRMLGAVRAALSSQPLAPLLPWVLRGLPEEIDPVALALAICTRRRPAAGEEGSLAALNLRLLQNLVGAAVPEKRALVCELLEATCAHVLVLRLCIHHASSVVRWRPLDA

Solvent-accessible surface area (backbone atoms only — not comparable to full-atom values): 37976 Å² total; per-residue (Å²): 101,53,61,49,43,57,31,40,62,47,25,55,45,26,27,76,93,38,39,60,74,14,47,29,48,4,36,25,40,65,50,26,57,64,62,56,48,52,34,39,56,59,50,42,90,84,60,69,83,78,71,57,60,73,18,63,46,23,22,11,49,42,38,51,51,41,34,37,70,54,101,89,53,75,77,38,71,25,72,52,62,72,39,52,42,45,70,50,42,24,38,57,48,16,38,40,49,20,42,21,75,66,61,52,53,71,71,56,46,54,51,53,40,39,74,74,31,37,37,84,26,23,47,74,86,42,82,49,68,33,43,46,67,55,52,52,48,51,28,52,26,47,27,40,12,44,72,71,33,86,66,34,70,44,56,38,55,50,26,22,45,35,36,64,55,17,77,47,64,62,37,58,51,43,14,51,52,36,18,33,78,60,40,90,35,52,20,82,94,43,68,54,38,88,76,37,61,68,60,36,55,52,54,61,66,38,51,56,50,76,73,60,69,28,68,69,51,34,52,51,22,48,49,48,65,73,66,69,68,62,90,41,63,63,61,45,27,51,24,48,24,45,41,16,25,51,49,47,65,47,75,70,75,70,77,92,57,102,68,87,80,81,95,74,90,75,64,88,64,71,48,38,58,51,44,55,56,69,47,42,58,80,82,83,79,80,87,51,67,46,60,50,85,85,24,74,67,41,68,42,45,42,57,50,48,48,49,52,53,51,44,69,73,27,53,32,51,89,79,70,42,58,42,61,85,74,52,56,92,53,31,37,69,66,56,51,51,38,53,69,74,38,59,92,42,76,69,30,52,52,53,51,51,60,71,64,38,72,51,80,94,49,54,54,76,43,61,20,85,85,64,50,47,30,58,61,42,32,41,61,51,35,45,21,32,52,52,22,58,48,43,47,50,79,92,36,65,34,55,65,46,46,31,54,57,51,41,72,75,49,89,52,65,57,71,25,57,43,70,51,78,47,73,49,75,46,64,53,99,89,45,94,58,74,29,60,40,37,39,34,41,39,31,29,72,68,44,60,49,32,40,34,41,38,24,20,65,73,71,72,39,45,46,77,45,78,45,63,55,73,70,72,61,54,75,64,63,46,48,54,52,50,49,66,52,64,76,57,61,92,80,57,59,59,42,58,61,60,42,42,74,48,73,58,46,77,69,55,74,76,65,67,78,85,77,60,71,101,68,65,32,59,62,52,45,43,54,52,50,54,53,47,53,62,54,52,64,76,67,58,76,80,88,74,87,67,89,82,53,54,66,62,52,49,50,50,49,49,51,48,50,54,52,48,52,50,50,53,49,52,49,50,57,54,62,74,70,59,87,58,82,87,52,50,73,58,59,65,70,70,56,59,92,88,55,63,66,62,62,54,50,49,60,59,61,74,68,62,80,75,62,94,86,44,65,73,57,53,54,53,49,52,51,54,53,52,52,53,49,62,72,70,46,60,79,91,54,44,63,64,55,50,57,50,47,54,57,50,52,52,52,53,51,51,52,50,53,54,54,57,60,73,70,65,86,90,80,91,77,84,86,85,136

Mean predicted aligned error: 18.3 Å